Protein 7KQA (pdb70)

Sequence (677 aa):
HHHMSLSDPTSTLMFAEAAEAADVVARQFSRNHATMETLAASLRAAPPPFVVTCARGSSDHAATYGKYLLETQLGLVVASASPSVGSVYAAPLQLRGALFIVISQSGKSPDLLRNAEAAKAAGARVIALVNVEDSPLAQLADTVIPLHAGAEKSVAATKSYLASLAALLQLAAYWKQDSSLRAALDLLPDALREAWQCDWSAVTEGLVEATNLFVLGRGLGLGAAQEAALKFKETCSLHAEAYSSSAEVKHGPMALVDRGFPVLAFAQPDETGAGTRAVVVEEFTTARGAQVWMAGAGGNLPVAAAPHPLCAPLLTVVQSFYRAINALALRRGFNPDLPPHLNKVLSDPTSTLMFAEAAEAADVVARQFSRNHATMETLAASSLRAAPPPFVVTCARGSSDHAATYGKYLLETQLGLVVASASPSVGSVYAAPLQLRGALFIVISQSGKSPDLLRNAEAAKAAGARVIALVNVEDSPLAQLADTVIPLHAGAEKSVAATKSYLASLAALLQLAAYWKQDSSLRAALDLLPDALREAWQCDWSAVTEEGLVEATNLFVLGRGLGLGAAQEAALKFKETCSSLHAEAYSSAEVKHGPMALVDRGFPVLAFAQPDETGAGTRAVVEEFTARGAQVWMMAGAGGNLPVAAAPHPLCAPLLTVQSFYRAINALALRRGFNPDLPPHLNKV

B-factor: mean 18.54, std 8.97, range [6.78, 65.56]

Secondary structure (DSSP, 8-state):
-----TT-GGGSHHHHHHHTHHHHHHHHHHHHHHHHHHHHHHHHHS--S-EEEEE-HHHHHHHHHHHHHHHHHH---EEE--TTTS-SS----S-TT-EEEEEESSS--HHHHHHHHHHHHTT-EEEEEESSTTSHHHHH-SEEEE-------SSS--HHHHHHHHHHHHHHHHHHT-HHHHHHHHHHHHHHHHHHT---HHHHHHTTT--EEEEEE-GGGHHHHHHHHHHHHHHH--EEEEEEGGGTTTTHHHH--TT-EEEEE--TT--SS-HHHHHHHHHHTT-EEEEESTT-SB--PPPSSGGGHHHHHHHHHHHHHHHHHHHTTB-TTS-TTS-B-/---GGGSHHHHHHHTHHHHHHHHHHHHHHHHHHHHHHHHHS--S-EEEE--HHHHHHHHHHHHHHHHHH---EEE--GGG----SS----TT-EEEEEESSS--HHHHHHHHHHHHTT-EEEEEESSTTSHHHHH-SEEEE-------SSS--HHHHHHHHHHHHHHHHHHT-HHHHHHHHHHHHHHHHHHT---HHHHHHTTT-SEEEEEE-GGGHHHHHHHHHHHHHHH--EEEEEEGGGTTTHHHHH-BTTB-EEEE-BTTTBSS--HHHHHHHHHTT--EEEESTT-SB--PPPSSGGGHHHHHHHHHHHHHHHHHHHTTB-TTS-TTS-B-

Nearest PDB structures (foldseek):
  7kqa-assembly1_B  TM=9.707E-01  e=2.617E-58  Stenotrophomonas maltophilia
  8fdb-assembly1_A  TM=9.443E-01  e=7.060E-31  Shewanella denitrificans OS217
  3fj1-assembly2_C  TM=9.383E-01  e=2.226E-30  Ruegeria pomeroyi DSS-3
  3hba-assembly1_A  TM=9.383E-01  e=9.689E-29  Shewanella denitrificans OS217
  8eol-assembly1_B  TM=9.401E-01  e=3.600E-28  Shewanella denitrificans OS217

CATH classification: 3.40.50.10490 (+1 more: 3.40.50.10490)

Solvent-accessible surface area: 23356 Å² total; per-residue (Å²): 132,95,161,40,48,67,106,57,56,76,23,1,31,0,25,49,8,0,42,62,0,4,80,0,0,39,70,0,22,87,140,3,78,71,52,0,57,99,2,0,46,38,2,87,90,64,104,6,55,6,0,2,4,0,0,41,8,16,17,25,26,0,3,28,2,0,28,17,0,0,6,7,16,24,0,7,4,2,4,36,16,0,4,13,51,10,35,39,132,45,61,107,32,101,6,184,38,0,0,3,0,0,0,9,63,32,1,125,30,89,16,4,29,112,26,1,88,22,0,92,92,14,25,7,62,0,0,0,0,0,24,56,107,113,4,56,0,6,137,49,14,73,27,38,0,14,1,34,0,37,69,36,147,8,71,2,23,0,5,7,4,0,0,2,0,0,0,0,0,3,1,0,0,15,13,62,120,21,92,70,0,80,58,5,8,121,105,0,12,85,8,0,101,105,0,19,125,20,98,7,64,60,5,7,96,38,2,29,158,17,95,23,0,0,0,0,0,21,5,26,5,26,0,3,0,52,0,1,4,9,3,4,6,18,3,0,51,0,4,0,17,25,36,21,2,37,35,15,77,65,1,0,14,10,17,1,85,208,44,24,16,0,2,0,8,8,21,75,72,50,99,76,88,8,1,140,55,24,22,116,71,0,69,88,86,32,13,72,28,32,12,0,6,40,74,23,98,3,62,57,10,85,38,39,35,49,7,0,12,5,0,2,9,1,1,0,3,0,72,8,1,0,20,2,0,8,119,51,18,34,13,1,9,82,55,23,67,133,4,163,87,136,117,63,56,71,63,10,73,0,25,51,10,1,45,59,0,3,83,0,0,36,69,0,21,90,141,4,80,68,60,0,46,98,3,0,46,43,1,86,89,63,98,6,54,6,0,4,4,0,8,37,1,23,10,46,34,0,3,28,2,0,24,40,0,1,22,55,37,30,12,7,3,2,3,54,20,17,29,36,14,42,39,109,87,57,21,116,37,90,8,204,31,0,0,2,0,0,0,10,47,52,1,135,40,86,44,11,28,141,30,0,87,60,0,107,92,36,37,4,60,2,0,0,1,0,28,64,89,112,4,64,0,6,139,63,14,64,28,39,0,20,0,22,0,38,81,52,160,8,82,2,23,0,5,2,3,0,0,1,0,0,0,0,0,1,0,0,0,12,12,87,110,29,86,74,2,77,56,4,6,123,101,0,11,90,9,0,93,102,0,28,132,21,96,7,62,56,5,11,100,20,0,25,155,15,94,20,0,0,0,0,0,43,5,12,2,6,0,2,0,45,2,3,3,5,2,4,1,40,4,0,53,1,8,0,8,25,35,12,4,8,13,14,112,37,0,0,34,3,12,0,53,181,54,16,5,1,0,0,6,13,23,110,65,133,19,0,5,17,80,69,66,18,32,114,70,1,82,87,39,19,9,88,27,16,33,2,10,40,86,26,95,3,66,70,13,94,41,46,29,88,12,0,27,5,0,5,18,2,2,2,5,1,86,9,1,1,25,2,0,21,119,38,20,29,41,1,19,80,47,35,84,125,6,136,119

Foldseek 3Di:
DQDADLVDLCRALLNVLLLCQLVLLVVLCVVCVVVLLVVLVVCVVQPAQAEEEEEDDLQVLLVLLLQLLCCVLVVHHYYYCYPVPHDPDQAADQAARYEYEYEEAQQEDVVSLSNLVNNVVNHHQYEYAYQHCPHSRNVSHPYYRHLSSPDRQFPQDRSSSLSSNSSSLSNSCSNSVPVLSVVLSVCLSVQLNVLLPFDPQVVLVLCLPAAEEEEEEARSQQSLSQSLQVLCCFLAVHHYYYDYLVCCVPPVVVPQAAAHYYEYEDFQDDDDCHDVVSVVVSVVRNYRYFYEYNPTPGDWGDRSDSSSRNSSVSSNSSSSSSSSSSSNQFRSRDTGPPTHD/DPDLCPALLNVLLLCQLVLLVVLCVVCVVVLLVVLVVCVVQPAQAEEEEEDDLQVLLVLLLQLLCCVQVVGHYYYDDQPPPDDDPDQDQQARYAYEYEEAQQAPPSSLVVQVSNVVNHYQYEYAYQHCPHPRNVSHPGYRHLSSPDRLFPDDRSSSLSSNSSSLSNSCSNSVPVQSVVLSVVLSVLLNVLLVWDPVVVLVVCLPAAAEEEWFARLQQSLSQNLQVLCCKLPVHNYYYDYLVVCVPPVVVDQAQRYAYEFEAELVGGTNHDPVSVVVSVVRVHDYFYDYNPTPTDWGDRSDSSSRNSSVSSNSSSSSSSSSVSNQFRSRDTPVVTGD

Radius of gyration: 23.84 Å; Cα contacts (8 Å, |Δi|>4): 1556; chains: 2; bounding box: 57×49×63 Å

Structure (mmCIF, N/CA/C/O backbone):
data_7KQA
#
_entry.id   7KQA
#
_cell.length_a   57.920
_cell.length_b   90.440
_cell.length_c   126.720
_cell.angle_alpha   90.000
_cell.angle_beta   90.000
_cell.angle_gamma   90.000
#
_symmetry.space_group_name_H-M   'P 21 21 21'
#
loop_
_entity.id
_entity.type
_entity.pdbx_description
1 polymer 'Iron dicitrate transport regulator FecR'
2 non-polymer 'CITRIC ACID'
3 non-polymer GLYCEROL
4 water water
#
loop_
_atom_site.group_PDB
_atom_site.id
_atom_site.type_symbol
_atom_site.label_atom_id
_atom_site.label_alt_id
_atom_site.label_comp_id
_atom_site.label_asym_id
_atom_site.label_entity_id
_atom_site.label_seq_id
_atom_site.pdbx_PDB_ins_code
_atom_site.Cartn_x
_atom_site.Cartn_y
_atom_site.Cartn_z
_atom_site.occupancy
_atom_site.B_iso_or_equiv
_atom_site.auth_seq_id
_atom_site.auth_comp_id
_atom_site.auth_asym_id
_atom_site.auth_atom_id
_atom_site.pdbx_PDB_model_num
ATOM 1 N N . HIS A 1 6 ? -15.13397 100.65644 -5.01015 1.000 32.72025 6 HIS A N 1
ATOM 2 C CA . HIS A 1 6 ? -14.72923 99.74616 -3.94655 1.000 31.41929 6 HIS A CA 1
ATOM 3 C C . HIS A 1 6 ? -14.55709 98.31441 -4.44742 1.000 21.21842 6 HIS A C 1
ATOM 4 O O . HIS A 1 6 ? -15.29837 97.83658 -5.31300 1.000 23.88505 6 HIS A O 1
ATOM 6 N N . HIS A 1 7 ? -13.56484 97.64090 -3.88313 1.000 19.94672 7 HIS A N 1
ATOM 7 C CA . HIS A 1 7 ? -13.33514 96.23887 -4.18992 1.000 18.36055 7 HIS A CA 1
ATOM 8 C C . HIS A 1 7 ? -14.58071 95.42238 -3.86062 1.000 20.57955 7 HIS A C 1
ATOM 9 O O . HIS A 1 7 ? -15.26716 95.68295 -2.86711 1.000 21.14100 7 HIS A O 1
ATOM 16 N N . HIS A 1 8 ? -14.89902 94.45318 -4.71697 1.000 17.14476 8 HIS A N 1
ATOM 17 C CA . HIS A 1 8 ? -16.00577 93.53905 -4.47096 1.000 17.74417 8 HIS A CA 1
ATOM 18 C C . HIS A 1 8 ? -15.45966 92.12721 -4.30046 1.000 20.58780 8 HIS A C 1
ATOM 19 O O . HIS A 1 8 ? -14.65232 91.66286 -5.11406 1.000 18.23868 8 HIS A O 1
ATOM 26 N N . MET A 1 9 ? -15.88767 91.45374 -3.23804 1.000 19.15589 9 MET A N 1
ATOM 27 C CA . MET A 1 9 ? -15.45226 90.09549 -2.94830 1.000 16.14599 9 MET A CA 1
ATOM 28 C C . MET A 1 9 ? -16.66036 89.16357 -2.90317 1.000 17.55400 9 MET A C 1
ATOM 29 O O . MET A 1 9 ? -17.80242 89.56916 -3.12884 1.000 18.78157 9 MET A O 1
ATOM 34 N N . SER A 1 10 ? -16.38461 87.89063 -2.63801 1.000 17.21856 10 SER A N 1
ATOM 35 C CA . SER A 1 10 ? -17.40847 86.86540 -2.51691 1.000 19.80161 10 SER A CA 1
ATOM 36 C C . SER A 1 10 ? -17.07256 86.00070 -1.31339 1.000 16.77170 10 SER A C 1
ATOM 37 O O . SER A 1 10 ? -15.93131 85.55099 -1.17944 1.000 18.77871 10 SER A O 1
ATOM 40 N N . LEU A 1 11 ? -18.06072 85.77851 -0.43730 1.000 15.57389 11 LEU A N 1
ATOM 41 C CA . LEU A 1 11 ? -17.84859 84.90406 0.71451 1.000 15.76372 11 LEU A CA 1
ATOM 42 C C . LEU A 1 11 ? -17.44060 83.49436 0.29964 1.000 18.48750 11 LEU A C 1
ATOM 43 O O . LEU A 1 11 ? -16.74752 82.80793 1.05448 1.000 19.51151 11 LEU A O 1
ATOM 48 N N . SER A 1 12 ? -17.85478 83.04111 -0.88139 1.000 17.18625 12 SER A N 1
ATOM 49 C CA . SER A 1 12 ? -17.58202 81.67413 -1.30932 1.000 17.83171 12 SER A CA 1
ATOM 50 C C . SER A 1 12 ? -16.23506 81.51675 -2.00403 1.000 22.81141 12 SER A C 1
ATOM 51 O O . SER A 1 12 ? -15.86444 80.39108 -2.34918 1.000 23.82935 12 SER A O 1
ATOM 54 N N . ASP A 1 13 ? -15.49218 82.60212 -2.20434 1.000 15.87890 13 ASP A N 1
ATOM 55 C CA . ASP A 1 13 ? -14.21801 82.56917 -2.92308 1.000 14.89501 13 ASP A CA 1
ATOM 56 C C . ASP A 1 13 ? -13.13099 83.20559 -2.06219 1.000 13.53957 13 ASP A C 1
ATOM 57 O O . ASP A 1 13 ? -12.97860 84.43946 -2.06235 1.000 14.12500 13 ASP A O 1
ATOM 62 N N . PRO A 1 14 ? -12.33819 82.40359 -1.34723 1.000 12.27412 14 PRO A N 1
ATOM 63 C CA . PRO A 1 14 ? -11.27054 82.98113 -0.50810 1.000 13.60495 14 PRO A CA 1
ATOM 64 C C . PRO A 1 14 ? -10.27053 83.81423 -1.28298 1.000 14.15711 14 PRO A C 1
ATOM 65 O O . PRO A 1 14 ? -9.66069 84.73140 -0.71380 1.000 13.31174 14 PRO A O 1
ATOM 69 N N . THR A 1 15 ? -10.07770 83.52570 -2.56843 1.000 14.26723 15 THR A N 1
ATOM 70 C CA . THR A 1 15 ? -9.11103 84.28484 -3.34817 1.000 13.35701 15 THR A CA 1
ATOM 71 C C . THR A 1 15 ? -9.62064 85.66603 -3.74016 1.000 14.04528 15 THR A C 1
ATOM 72 O O . THR A 1 15 ? -8.88288 86.41112 -4.39153 1.000 15.87908 15 THR A O 1
ATOM 76 N N . SER A 1 16 ? -10.84233 86.03390 -3.35422 1.000 13.35085 16 SER A N 1
ATOM 77 C CA . SER A 1 16 ? -11.47704 87.25048 -3.84999 1.000 13.34861 16 SER A CA 1
ATOM 78 C C . SER A 1 16 ? -11.25270 88.47848 -2.96885 1.000 14.30177 16 SER A C 1
ATOM 79 O O . SER A 1 16 ? -11.69582 89.57061 -3.34089 1.000 13.88316 16 SER A O 1
ATOM 82 N N . THR A 1 17 ? -10.57645 88.34741 -1.83114 1.000 12.46984 17 THR A N 1
ATOM 83 C CA . THR A 1 17 ? -10.41674 89.47499 -0.92503 1.000 12.53332 17 THR A CA 1
ATOM 84 C C . THR A 1 17 ? -9.12128 90.23007 -1.19113 1.000 11.61766 17 THR A C 1
ATOM 85 O O . THR A 1 17 ? -8.17127 89.70690 -1.77987 1.000 13.49475 17 THR A O 1
ATOM 89 N N . LEU A 1 18 ? -9.09055 91.48246 -0.72726 1.000 11.69456 18 LEU A N 1
ATOM 90 C CA . LEU A 1 18 ? -7.83795 92.22609 -0.72906 1.000 13.06057 18 LEU A CA 1
ATOM 91 C C . LEU A 1 18 ? -6.83322 91.58713 0.21649 1.000 11.89181 18 LEU A C 1
ATOM 92 O O . LEU A 1 18 ? -5.63084 91.55975 -0.06985 1.000 12.82478 18 LEU A O 1
ATOM 97 N N . MET A 1 19 ? -7.30280 91.08166 1.36108 1.000 10.38171 19 MET A N 1
ATOM 98 C CA . MET A 1 19 ? -6.38290 90.41925 2.27929 1.000 10.08022 19 MET A CA 1
ATOM 99 C C . MET A 1 19 ? -5.65195 89.26798 1.59450 1.000 10.85927 19 MET A C 1
ATOM 100 O O . MET A 1 19 ? -4.43821 89.10488 1.76454 1.000 11.93142 19 MET A O 1
ATOM 105 N N . PHE A 1 20 ? -6.37109 88.46190 0.80994 1.000 11.74281 20 PHE A N 1
ATOM 106 C CA . PHE A 1 20 ? -5.72934 87.36067 0.10144 1.000 10.95503 20 PHE A CA 1
ATOM 107 C C . PHE A 1 20 ? -4.70759 87.88894 -0.89832 1.000 11.31924 20 PHE A C 1
ATOM 108 O O . PHE A 1 20 ? -3.55419 87.44197 -0.92212 1.000 13.38859 20 PHE A O 1
ATOM 116 N N . ALA A 1 21 ? -5.12043 88.84556 -1.73500 1.000 11.24316 21 ALA A N 1
ATOM 117 C CA . ALA A 1 21 ? -4.22860 89.35675 -2.77479 1.000 11.23867 21 ALA A CA 1
ATOM 118 C C . ALA A 1 21 ? -2.98168 89.98353 -2.17320 1.000 12.52435 21 ALA A C 1
ATOM 119 O O . ALA A 1 21 ? -1.87198 89.80145 -2.69217 1.000 13.60641 21 ALA A O 1
ATOM 121 N N . GLU A 1 22 ? -3.14010 90.71258 -1.06857 1.000 10.55988 22 GLU A N 1
ATOM 122 C CA . GLU A 1 22 ? -2.01368 91.44061 -0.49884 1.000 12.30886 22 GLU A CA 1
ATOM 123 C C . GLU A 1 22 ? -1.08351 90.50618 0.26700 1.000 12.01833 22 GLU A C 1
ATOM 124 O O . GLU A 1 22 ? 0.14178 90.65753 0.20097 1.000 11.52626 22 GLU A O 1
ATOM 130 N N . ALA A 1 23 ? -1.63426 89.52269 0.98452 1.000 11.39018 23 ALA A N 1
ATOM 131 C CA . ALA A 1 23 ? -0.77067 88.51511 1.59659 1.000 11.31366 23 ALA A CA 1
ATOM 132 C C . ALA A 1 23 ? -0.03114 87.71866 0.53098 1.000 13.24707 23 ALA A C 1
ATOM 133 O O . ALA A 1 23 ? 1.13411 87.35530 0.71373 1.000 13.44834 23 ALA A O 1
ATOM 135 N N . ALA A 1 24 ? -0.68767 87.45593 -0.60415 1.000 12.29806 24 ALA A N 1
ATOM 136 C CA . ALA A 1 24 ? -0.03429 86.70642 -1.67502 1.000 12.35536 24 ALA A CA 1
ATOM 137 C C . ALA A 1 24 ? 1.17110 87.45241 -2.23076 1.000 13.08700 24 ALA A C 1
ATOM 138 O O . ALA A 1 24 ? 2.10013 86.82232 -2.74508 1.000 15.87936 24 ALA A O 1
ATOM 140 N N . GLU A 1 25 ? 1.17192 88.78464 -2.12982 1.000 12.31202 25 GLU A N 1
ATOM 141 C CA . GLU A 1 25 ? 2.26944 89.62723 -2.59835 1.000 14.15291 25 GLU A CA 1
ATOM 142 C C . GLU A 1 25 ? 3.50484 89.56786 -1.71655 1.000 11.85186 25 GLU A C 1
ATOM 143 O O . GLU A 1 25 ? 4.53666 90.11459 -2.11252 1.000 12.08463 25 GLU A O 1
ATOM 149 N N . ALA A 1 26 ? 3.41269 88.99560 -0.51367 1.000 11.01617 26 ALA A N 1
ATOM 150 C CA . ALA A 1 26 ? 4.46954 89.21007 0.47447 1.000 12.96770 26 ALA A CA 1
ATOM 151 C C . ALA A 1 26 ? 5.82824 88.76212 -0.03912 1.000 12.31236 26 ALA A C 1
ATOM 152 O O . ALA A 1 26 ? 6.83036 89.45474 0.16761 1.000 10.99418 26 ALA A O 1
ATOM 154 N N . ALA A 1 27 ? 5.88400 87.62608 -0.73483 1.000 10.96669 27 ALA A N 1
ATOM 155 C CA . ALA A 1 27 ? 7.17235 87.14631 -1.22432 1.000 11.40636 27 ALA A CA 1
ATOM 156 C C . ALA A 1 27 ? 7.78886 88.13025 -2.21537 1.000 11.56554 27 ALA A C 1
ATOM 157 O O . ALA A 1 27 ? 8.99154 88.42394 -2.14956 1.000 11.63609 27 ALA A O 1
ATOM 159 N N . ASP A 1 28 ? 6.98253 88.62481 -3.16440 1.000 10.15758 28 ASP A N 1
ATOM 160 C CA . ASP A 1 28 ? 7.47033 89.62410 -4.11465 1.000 11.61933 28 ASP A CA 1
ATOM 161 C C . ASP A 1 28 ? 7.94002 90.88087 -3.39093 1.000 12.71956 28 ASP A C 1
ATOM 162 O O . ASP A 1 28 ? 8.92533 91.51163 -3.79450 1.000 13.76780 28 ASP A O 1
ATOM 167 N N . VAL A 1 29 ? 7.22357 91.26219 -2.32906 1.000 12.55290 29 VAL A N 1
ATOM 168 C CA . VAL A 1 29 ? 7.57707 92.44281 -1.54486 1.000 12.27436 29 VAL A CA 1
ATOM 169 C C . VAL A 1 29 ? 8.94336 92.26330 -0.90518 1.000 10.15161 29 VAL A C 1
ATOM 170 O O . VAL A 1 29 ? 9.79530 93.16286 -0.94896 1.000 13.41674 29 VAL A O 1
ATOM 174 N N . VAL A 1 30 ? 9.16524 91.10198 -0.28563 1.000 10.40347 30 VAL A N 1
ATOM 175 C CA . VAL A 1 30 ? 10.42545 90.86403 0.40884 1.000 11.68634 30 VAL A CA 1
ATOM 176 C C . VAL A 1 30 ? 11.58145 90.84468 -0.58282 1.000 12.50115 30 VAL A C 1
ATOM 177 O O . VAL A 1 30 ? 12.63778 91.43639 -0.33356 1.000 12.17484 30 VAL A O 1
ATOM 181 N N . ALA A 1 31 ? 11.39485 90.18257 -1.73272 1.000 11.52485 31 ALA A N 1
ATOM 182 C CA . ALA A 1 31 ? 12.45134 90.13580 -2.74375 1.000 14.64921 31 ALA A CA 1
ATOM 183 C C . ALA A 1 31 ? 12.85358 91.53523 -3.19726 1.000 15.23227 31 ALA A C 1
ATOM 184 O O . ALA A 1 31 ? 14.04734 91.85776 -3.28416 1.000 16.82427 31 ALA A O 1
ATOM 186 N N . ARG A 1 32 ? 11.87122 92.38241 -3.50913 1.000 13.67622 32 ARG A N 1
ATOM 187 C CA . ARG A 1 32 ? 12.21760 93.70434 -4.01165 1.000 16.29927 32 ARG A CA 1
ATOM 188 C C . ARG A 1 32 ? 12.70762 94.61969 -2.90096 1.000 14.05076 32 ARG A C 1
ATOM 189 O O . ARG A 1 32 ? 13.58231 95.45537 -3.14770 1.000 15.08449 32 ARG A O 1
ATOM 197 N N . GLN A 1 33 ? 12.20560 94.43662 -1.67680 1.000 14.10526 33 GLN A N 1
ATOM 198 C CA . GLN A 1 33 ? 12.70813 95.21912 -0.55626 1.000 12.37188 33 GLN A CA 1
ATOM 199 C C . GLN A 1 33 ? 14.18959 94.95044 -0.33458 1.000 14.51109 33 GLN A C 1
ATOM 200 O O . GLN A 1 33 ? 14.98279 95.88476 -0.18124 1.000 14.06851 33 GLN A O 1
ATOM 206 N N . PHE A 1 34 ? 14.57747 93.67139 -0.31629 1.000 14.39413 34 PHE A N 1
ATOM 207 C CA . PHE A 1 34 ? 15.97489 93.31424 -0.09227 1.000 13.66280 34 PHE A CA 1
ATOM 208 C C . PHE A 1 34 ? 16.87424 93.87640 -1.18991 1.000 15.73085 34 PHE A C 1
ATOM 209 O O . PHE A 1 34 ? 17.98592 94.34323 -0.91340 1.000 17.81618 34 PHE A O 1
ATOM 217 N N . SER A 1 35 ? 16.41020 93.84176 -2.44247 1.000 15.03473 35 SER A N 1
ATOM 218 C CA . SER A 1 35 ? 17.20644 94.37983 -3.54326 1.000 18.73029 35 SER A CA 1
ATOM 219 C C . SER A 1 35 ? 17.33752 95.89664 -3.43798 1.000 18.68812 35 SER A C 1
ATOM 220 O O . SER A 1 35 ? 18.43948 96.45173 -3.56482 1.000 20.64141 35 SER A O 1
ATOM 223 N N . ARG A 1 36 ? 16.21991 96.58468 -3.20664 1.000 16.16152 36 ARG A N 1
ATOM 224 C CA . ARG A 1 36 ? 16.24222 98.04202 -3.17402 1.000 16.92937 36 ARG A CA 1
ATOM 225 C C . ARG A 1 36 ? 16.97407 98.58092 -1.95541 1.000 17.39421 36 ARG A C 1
ATOM 226 O O . ARG A 1 36 ? 17.53508 99.67836 -2.01390 1.000 18.19395 36 ARG A O 1
ATOM 234 N N . ASN A 1 37 ? 16.97891 97.84297 -0.84885 1.000 16.70917 37 ASN A N 1
ATOM 235 C CA . ASN A 1 37 ? 17.53584 98.35394 0.39763 1.000 17.05649 37 ASN A CA 1
ATOM 236 C C . ASN A 1 37 ? 18.96309 97.90045 0.65517 1.000 18.46262 37 ASN A C 1
ATOM 237 O O . ASN A 1 37 ? 19.54182 98.28913 1.67569 1.000 18.12223 37 ASN A O 1
ATOM 242 N N . HIS A 1 38 ? 19.55596 97.12569 -0.25592 1.000 17.99495 38 HIS A N 1
ATOM 243 C CA . HIS A 1 38 ? 20.86883 96.54097 0.00452 1.000 21.70373 38 HIS A CA 1
ATOM 244 C C . HIS A 1 38 ? 21.89957 97.60574 0.36935 1.000 20.52006 38 HIS A C 1
ATOM 245 O O . HIS A 1 38 ? 22.60404 97.48394 1.37818 1.000 18.74887 38 HIS A O 1
ATOM 252 N N . ALA A 1 39 ? 22.00632 98.66079 -0.44268 1.000 17.26946 39 ALA A N 1
ATOM 253 C CA . ALA A 1 39 ? 23.04697 99.65853 -0.20276 1.000 18.23525 39 ALA A CA 1
ATOM 254 C C . ALA A 1 39 ? 22.79055 100.43283 1.08195 1.000 20.98493 39 ALA A C 1
ATOM 255 O O . ALA A 1 39 ? 23.71800 100.67710 1.86221 1.000 20.51401 39 ALA A O 1
ATOM 257 N N . THR A 1 40 ? 21.53669 100.82035 1.31818 1.000 19.16598 40 THR A N 1
ATOM 258 C CA . THR A 1 40 ? 21.18964 101.52010 2.54890 1.000 20.18330 40 THR A CA 1
ATOM 259 C C . THR A 1 40 ? 21.52005 100.67635 3.77323 1.000 20.22396 40 THR A C 1
ATOM 260 O O . THR A 1 40 ? 22.05425 101.18586 4.76715 1.000 19.90618 40 THR A O 1
ATOM 264 N N . MET A 1 41 ? 21.23079 99.37475 3.70836 1.000 19.65847 41 MET A N 1
ATOM 265 C CA . MET A 1 41 ? 21.46563 98.50661 4.85725 1.000 18.83695 41 MET A CA 1
ATOM 266 C C . MET A 1 41 ? 22.94858 98.30588 5.11382 1.000 18.82130 41 MET A C 1
ATOM 267 O O . MET A 1 41 ? 23.37634 98.26032 6.27068 1.000 20.01237 41 MET A O 1
ATOM 272 N N . GLU A 1 42 ? 23.74737 98.15638 4.05231 1.000 18.05667 42 GLU A N 1
ATOM 273 C CA . GLU A 1 42 ? 25.18710 98.04373 4.25363 1.000 19.65912 42 GLU A CA 1
ATOM 274 C C . GLU A 1 42 ? 25.74416 99.30069 4.90823 1.000 21.31526 42 GLU A C 1
ATOM 275 O O . GLU A 1 42 ? 26.60207 99.21743 5.79526 1.000 22.40769 42 GLU A O 1
ATOM 281 N N . THR A 1 43 ? 25.26157 100.47468 4.48909 1.000 19.76845 43 THR A N 1
ATOM 282 C CA . THR A 1 43 ? 25.74494 101.72468 5.07459 1.000 16.95240 43 THR A CA 1
ATOM 283 C C . THR A 1 43 ? 25.33925 101.84000 6.53685 1.000 20.22594 43 THR A C 1
ATOM 284 O O . THR A 1 43 ? 26.15641 102.21961 7.38522 1.000 23.12015 43 THR A O 1
ATOM 288 N N . LEU A 1 44 ? 24.08056 101.52036 6.84494 1.000 19.83231 44 LEU A N 1
ATOM 289 C CA . LEU A 1 44 ? 23.61392 101.57872 8.22556 1.000 19.23002 44 LEU A CA 1
ATOM 290 C C . LEU A 1 44 ? 24.36814 100.58289 9.09657 1.000 19.64069 44 LEU A C 1
ATOM 291 O O . LEU A 1 44 ? 24.82274 100.92057 10.19710 1.000 18.86708 44 LEU A O 1
ATOM 296 N N . ALA A 1 45 ? 24.52542 99.34795 8.60712 1.000 18.42713 45 ALA A N 1
ATOM 297 C CA . ALA A 1 45 ? 25.16887 98.30738 9.40250 1.000 17.35960 45 ALA A CA 1
ATOM 298 C C . ALA A 1 45 ? 26.62314 98.64904 9.69101 1.000 20.72682 45 ALA A C 1
ATOM 299 O O . ALA A 1 45 ? 27.11476 98.41853 10.80209 1.000 21.44712 45 ALA A O 1
ATOM 301 N N . ALA A 1 46 ? 27.33726 99.18407 8.69882 1.000 21.25847 46 ALA A N 1
ATOM 302 C CA . ALA A 1 46 ? 28.71960 99.57868 8.93664 1.000 20.76612 46 ALA A CA 1
ATOM 303 C C . ALA A 1 46 ? 28.79454 100.69422 9.97096 1.000 21.68872 46 ALA A C 1
ATOM 304 O O . ALA A 1 46 ? 29.68937 100.70410 10.82280 1.000 20.55952 46 ALA A O 1
ATOM 306 N N . SER A 1 47 ? 27.84289 101.62718 9.93023 1.000 23.20569 47 SER A N 1
ATOM 307 C CA . SER A 1 47 ? 27.84272 102.72095 10.89498 1.000 20.03677 47 SER A CA 1
ATOM 308 C C . SER A 1 47 ? 27.56998 102.21773 12.31024 1.000 21.91993 47 SER A C 1
ATOM 309 O O . SER A 1 47 ? 28.17261 102.70554 13.27492 1.000 21.80366 47 SER A O 1
ATOM 312 N N . LEU A 1 48 ? 26.66298 101.24558 12.45581 1.000 20.28356 48 LEU A N 1
ATOM 313 C CA . LEU A 1 48 ? 26.40105 100.67366 13.77343 1.000 17.92059 48 LEU A CA 1
ATOM 314 C C . LEU A 1 48 ? 27.59884 99.88907 14.29269 1.000 20.90436 48 LEU A C 1
ATOM 315 O O . LEU A 1 48 ? 27.85415 99.88005 15.50215 1.000 21.54062 48 LEU A O 1
ATOM 320 N N . ARG A 1 49 ? 28.34417 99.22545 13.40551 1.000 20.63054 49 ARG A N 1
ATOM 321 C CA . ARG A 1 49 ? 29.55521 98.54879 13.85161 1.000 19.67545 49 ARG A CA 1
ATOM 322 C C . ARG A 1 49 ? 30.61716 99.54909 14.27889 1.000 22.48122 49 ARG A C 1
ATOM 323 O O . ARG A 1 49 ? 31.35710 99.29776 15.23694 1.000 23.43305 49 ARG A O 1
ATOM 331 N N . ALA A 1 50 ? 30.68191 100.69645 13.60476 1.000 20.61949 50 ALA A N 1
ATOM 332 C CA . ALA A 1 50 ? 31.68657 101.69684 13.93725 1.000 23.99978 50 ALA A CA 1
ATOM 333 C C . ALA A 1 50 ? 31.34670 102.43674 15.22568 1.000 25.94885 50 ALA A C 1
ATOM 334 O O . ALA A 1 50 ? 32.25153 102.93970 15.89869 1.000 26.50289 50 ALA A O 1
ATOM 336 N N . ALA A 1 51 ? 30.06541 102.50627 15.59037 1.000 25.44152 51 ALA A N 1
ATOM 337 C CA . ALA A 1 51 ? 29.62312 103.17565 16.81698 1.000 27.36309 51 ALA A CA 1
ATOM 338 C C . ALA A 1 51 ? 28.55992 102.31506 17.47991 1.000 23.52427 51 ALA A C 1
ATOM 339 O O . ALA A 1 51 ? 27.35687 102.57205 17.34966 1.000 25.17863 51 ALA A O 1
ATOM 341 N N . PRO A 1 52 ? 28.97004 101.26842 18.19153 1.000 24.17032 52 PRO A N 1
ATOM 342 C CA . PRO A 1 52 ? 28.00143 100.31299 18.75255 1.000 20.47496 52 PRO A CA 1
ATOM 343 C C . PRO A 1 52 ? 27.06173 100.99461 19.73131 1.000 20.06822 52 PRO A C 1
ATOM 344 O O . PRO A 1 52 ? 27.51058 101.71642 20.63327 1.000 19.85153 52 PRO A O 1
ATOM 348 N N . PRO A 1 53 ? 25.74771 100.80690 19.57887 1.000 16.72173 53 PRO A N 1
ATOM 349 C CA . PRO A 1 53 ? 24.80839 101.39647 20.53239 1.000 16.37761 53 PRO A CA 1
ATOM 350 C C . PRO A 1 53 ? 24.80856 100.63007 21.84367 1.000 16.37426 53 PRO A C 1
ATOM 351 O O . PRO A 1 53 ? 25.10510 99.42404 21.87102 1.000 19.18508 53 PRO A O 1
ATOM 355 N N . PRO A 1 54 ? 24.48341 101.29078 22.95949 1.000 15.58120 54 PRO A N 1
ATOM 356 C CA . PRO A 1 54 ? 24.46159 100.57418 24.24589 1.000 15.83600 54 PRO A CA 1
ATOM 357 C C . PRO A 1 54 ? 23.30767 99.59574 24.37518 1.000 15.93156 54 PRO A C 1
ATOM 358 O O . PRO A 1 54 ? 23.42699 98.61019 25.11210 1.000 15.02193 54 PRO A O 1
ATOM 362 N N . PHE A 1 55 ? 22.19482 99.85324 23.69571 1.000 11.90419 55 PHE A N 1
ATOM 363 C CA . PHE A 1 55 ? 20.99212 99.02685 23.71942 1.000 11.15134 55 PHE A CA 1
ATOM 364 C C . PHE A 1 55 ? 20.07882 99.56102 22.61930 1.000 12.93921 55 PHE A C 1
ATOM 365 O O . PHE A 1 55 ? 20.41255 100.53476 21.93365 1.000 12.11438 55 PHE A O 1
ATOM 373 N N . VAL A 1 56 ? 18.91785 98.92146 22.46640 1.000 10.09873 56 VAL A N 1
ATOM 374 C CA . VAL A 1 56 ? 17.95941 99.22604 21.41000 1.000 10.98645 56 VAL A CA 1
ATOM 375 C C . VAL A 1 56 ? 16.60520 99.47474 22.05187 1.000 10.41448 56 VAL A C 1
ATOM 376 O O . VAL A 1 56 ? 16.26101 98.85486 23.06053 1.000 11.97504 56 VAL A O 1
ATOM 380 N N . VAL A 1 57 ? 15.83234 100.38244 21.46109 1.000 10.43884 57 VAL A N 1
ATOM 381 C CA . VAL A 1 57 ? 14.46083 100.63424 21.88421 1.000 9.80103 57 VAL A CA 1
ATOM 382 C C . VAL A 1 57 ? 13.59308 100.61325 20.63854 1.000 12.39697 57 VAL A C 1
ATOM 383 O O . VAL A 1 57 ? 13.94129 101.25029 19.63956 1.000 12.40510 57 VAL A O 1
ATOM 387 N N . THR A 1 58 ? 12.48033 99.87838 20.68566 1.000 10.63676 58 THR A N 1
ATOM 388 C CA . THR A 1 58 ? 11.53980 99.84606 19.57207 1.000 10.22309 58 THR A CA 1
ATOM 389 C C . THR A 1 58 ? 10.28909 100.64253 19.92616 1.000 11.47743 58 THR A C 1
ATOM 390 O O . THR A 1 58 ? 9.94491 100.81304 21.09844 1.000 11.16685 58 THR A O 1
ATOM 394 N N . CYS A 1 59 ? 9.57771 101.09103 18.89608 1.000 9.46305 59 CYS A N 1
ATOM 395 C CA . CYS A 1 59 ? 8.38997 101.91652 19.12306 1.000 11.34157 59 CYS A CA 1
ATOM 396 C C . CYS A 1 59 ? 7.42498 101.70598 17.96933 1.000 12.40829 59 CYS A C 1
ATOM 397 O O . CYS A 1 59 ? 7.77305 102.00460 16.82628 1.000 10.37688 59 CYS A O 1
ATOM 400 N N . ALA A 1 60 ? 6.22313 101.20366 18.25744 1.000 11.01952 60 ALA A N 1
ATOM 401 C CA . ALA A 1 60 ? 5.32147 100.82359 17.17153 1.000 9.53376 60 ALA A CA 1
ATOM 402 C C . ALA A 1 60 ? 3.91338 100.62456 17.71395 1.000 11.83887 60 ALA A C 1
ATOM 403 O O . ALA A 1 60 ? 3.70099 100.52615 18.92265 1.000 12.37878 60 ALA A O 1
ATOM 405 N N . ARG A 1 61 ? 2.95502 100.54196 16.78926 1.000 12.30708 61 ARG A N 1
ATOM 406 C CA . ARG A 1 61 ? 1.54273 100.34884 17.10172 1.000 13.58665 61 ARG A CA 1
ATOM 407 C C . ARG A 1 61 ? 0.98590 99.19796 16.27978 1.000 13.45097 61 ARG A C 1
ATOM 408 O O . ARG A 1 61 ? 1.47559 98.90372 15.18514 1.000 11.24507 61 ARG A O 1
ATOM 416 N N . GLY A 1 62 ? -0.05708 98.56375 16.80969 1.000 13.89285 62 GLY A N 1
ATOM 417 C CA . GLY A 1 62 ? -0.78325 97.56198 16.03115 1.000 11.85621 62 GLY A CA 1
ATOM 418 C C . GLY A 1 62 ? 0.10709 96.41782 15.58495 1.000 13.36405 62 GLY A C 1
ATOM 419 O O . GLY A 1 62 ? 0.95319 95.92238 16.34054 1.000 13.04724 62 GLY A O 1
ATOM 420 N N . SER A 1 63 ? -0.08126 95.98792 14.32981 1.000 11.57565 63 SER A N 1
ATOM 421 C CA . SER A 1 63 ? 0.74025 94.90836 13.79144 1.000 9.81753 63 SER A CA 1
ATOM 422 C C . SER A 1 63 ? 2.21731 95.27589 13.77436 1.000 11.37351 63 SER A C 1
ATOM 423 O O . SER A 1 63 ? 3.07183 94.38689 13.88522 1.000 11.66640 63 SER A O 1
ATOM 426 N N . SER A 1 64 ? 2.54380 96.56983 13.65426 1.000 9.38552 64 SER A N 1
ATOM 427 C CA . SER A 1 64 ? 3.95066 96.96167 13.71688 1.000 9.60867 64 SER A CA 1
ATOM 428 C C . SER A 1 64 ? 4.55436 96.67020 15.08472 1.000 10.35912 64 SER A C 1
ATOM 429 O O . SER A 1 64 ? 5.74793 96.36994 15.17529 1.000 10.71203 64 SER A O 1
ATOM 432 N N . ASP A 1 65 ? 3.75693 96.76940 16.15304 1.000 10.49392 65 ASP A N 1
ATOM 433 C CA . ASP A 1 65 ? 4.25139 96.41536 17.47945 1.000 11.06613 65 ASP A CA 1
ATOM 434 C C . ASP A 1 65 ? 4.54373 94.92224 17.56303 1.000 11.44274 65 ASP A C 1
ATOM 435 O O . ASP A 1 65 ? 5.50116 94.49927 18.22062 1.000 11.44396 65 ASP A O 1
ATOM 440 N N . HIS A 1 66 ? 3.72283 94.10505 16.90773 1.000 9.18659 66 HIS A N 1
ATOM 441 C CA . HIS A 1 66 ? 4.02766 92.68427 16.84700 1.000 10.48683 66 HIS A CA 1
ATOM 442 C C . HIS A 1 66 ? 5.33773 92.44787 16.12203 1.000 9.99174 66 HIS A C 1
ATOM 443 O O . HIS A 1 66 ? 6.12017 91.57970 16.51881 1.000 10.47869 66 HIS A O 1
ATOM 450 N N . ALA A 1 67 ? 5.60429 93.22451 15.06848 1.000 10.39956 67 ALA A N 1
ATOM 451 C CA . ALA A 1 67 ? 6.89015 93.12168 14.39463 1.000 8.55719 67 ALA A CA 1
ATOM 452 C C . ALA A 1 67 ? 8.02300 93.56243 15.31162 1.000 11.16787 67 ALA A C 1
ATOM 453 O O . ALA A 1 67 ? 9.08781 92.93178 15.33561 1.000 10.94284 67 ALA A O 1
ATOM 455 N N . ALA A 1 68 ? 7.79826 94.62075 16.09959 1.000 10.11176 68 ALA A N 1
ATOM 456 C CA . ALA A 1 68 ? 8.81625 95.06105 17.05041 1.000 10.27383 68 ALA A CA 1
ATOM 457 C C . ALA A 1 68 ? 9.14797 93.96858 18.06177 1.000 11.53252 68 ALA A C 1
ATOM 458 O O . ALA A 1 68 ? 10.30306 93.84457 18.47934 1.000 11.43566 68 ALA A O 1
ATOM 460 N N . THR A 1 69 ? 8.15807 93.15131 18.44848 1.000 9.67233 69 THR A N 1
ATOM 461 C CA . THR A 1 69 ? 8.40513 92.06492 19.39209 1.000 8.40291 69 THR A CA 1
ATOM 462 C C . THR A 1 69 ? 9.30450 90.98971 18.78351 1.000 9.89853 69 THR A C 1
ATOM 463 O O . THR A 1 69 ? 10.14287 90.40983 19.48109 1.000 10.99440 69 THR A O 1
ATOM 467 N N . TYR A 1 70 ? 9.14297 90.70715 17.48853 1.000 10.40482 70 TYR A N 1
ATOM 468 C CA . TYR A 1 70 ? 10.11295 89.86472 16.78846 1.000 8.26372 70 TYR A CA 1
ATOM 469 C C . TYR A 1 70 ? 11.49786 90.49528 16.83276 1.000 10.57780 70 TYR A C 1
ATOM 470 O O . TYR A 1 70 ? 12.49598 89.81438 17.10630 1.000 11.05293 70 TYR A O 1
ATOM 479 N N . GLY A 1 71 ? 11.56545 91.80629 16.56317 1.000 9.89281 71 GLY A N 1
ATOM 480 C CA . GLY A 1 71 ? 12.83630 92.51225 16.59370 1.000 10.27543 71 GLY A CA 1
ATOM 481 C C . GLY A 1 71 ? 13.54709 92.38799 17.92481 1.000 9.19478 71 GLY A C 1
ATOM 482 O O . GLY A 1 71 ? 14.77395 92.28940 17.97047 1.000 10.84650 71 GLY A O 1
ATOM 483 N N . LYS A 1 72 ? 12.79036 92.39643 19.02649 1.000 9.79805 72 LYS A N 1
ATOM 484 C CA . LYS A 1 72 ? 13.40025 92.21113 20.34185 1.000 9.88627 72 LYS A CA 1
ATOM 485 C C . LYS A 1 72 ? 14.19730 90.91375 20.39988 1.000 9.33037 72 LYS A C 1
ATOM 486 O O . LYS A 1 72 ? 15.39038 90.91694 20.71249 1.000 11.00904 72 LYS A O 1
ATOM 492 N N . TYR A 1 73 ? 13.55475 89.78873 20.08192 1.000 9.68377 73 TYR A N 1
ATOM 493 C CA . TYR A 1 73 ? 14.23512 88.50963 20.21301 1.000 10.70312 73 TYR A CA 1
ATOM 494 C C . TYR A 1 73 ? 15.28854 88.32723 19.13267 1.000 10.26088 73 TYR A C 1
ATOM 495 O O . TYR A 1 73 ? 16.33195 87.71840 19.38986 1.000 12.69664 73 TYR A O 1
ATOM 504 N N . LEU A 1 74 ? 15.06278 88.90555 17.95049 1.000 11.46643 74 LEU A N 1
ATOM 505 C CA . LEU A 1 74 ? 16.07040 88.85693 16.89463 1.000 10.24646 74 LEU A CA 1
ATOM 506 C C . LEU A 1 74 ? 17.35238 89.56415 17.31666 1.000 12.00929 74 LEU A C 1
ATOM 507 O O . LEU A 1 74 ? 18.44356 88.98532 17.25744 1.000 11.71982 74 LEU A O 1
ATOM 512 N N . LEU A 1 75 ? 17.24413 90.82531 17.74469 1.000 10.25864 75 LEU A N 1
ATOM 513 C CA . LEU A 1 75 ? 18.45445 91.58057 18.05519 1.000 10.51743 75 LEU A CA 1
ATOM 514 C C . LEU A 1 75 ? 19.08356 91.14788 19.37438 1.000 12.68442 75 LEU A C 1
ATOM 515 O O . LEU A 1 75 ? 20.31215 91.18273 19.49948 1.000 13.16927 75 LEU A O 1
ATOM 520 N N . GLU A 1 76 ? 18.28564 90.73516 20.36164 1.000 11.20802 76 GLU A N 1
ATOM 521 C CA . GLU A 1 76 ? 18.88664 90.23109 21.59638 1.000 11.47261 76 GLU A CA 1
ATOM 522 C C . GLU A 1 76 ? 19.71735 88.98258 21.32189 1.000 12.53984 76 GLU A C 1
ATOM 523 O O . GLU A 1 76 ? 20.86213 88.88156 21.77493 1.000 14.40742 76 GLU A O 1
ATOM 529 N N . THR A 1 77 ? 19.17052 88.02436 20.56266 1.000 12.81201 77 THR A N 1
ATOM 530 C CA . THR A 1 77 ? 19.90538 86.77362 20.37532 1.000 14.57611 77 THR A CA 1
ATOM 531 C C . THR A 1 77 ? 21.02382 86.89358 19.34360 1.000 18.30069 77 THR A C 1
ATOM 532 O O . THR A 1 77 ? 22.03196 86.19391 19.47133 1.000 18.81216 77 THR A O 1
ATOM 536 N N . GLN A 1 78 ? 20.89378 87.77141 18.34088 1.000 13.97686 78 GLN A N 1
ATOM 537 C CA . GLN A 1 78 ? 21.89539 87.82925 17.27593 1.000 15.43787 78 GLN A CA 1
ATOM 538 C C . GLN A 1 78 ? 22.95399 88.90427 17.49150 1.000 15.46053 78 GLN A C 1
ATOM 539 O O . GLN A 1 78 ? 24.11608 88.70203 17.11936 1.000 18.54223 78 GLN A O 1
ATOM 545 N N . LEU A 1 79 ? 22.59447 90.03297 18.09321 1.000 13.67574 79 LEU A N 1
ATOM 546 C CA . LEU A 1 79 ? 23.55174 91.09510 18.35889 1.000 13.39983 79 LEU A CA 1
ATOM 547 C C . LEU A 1 79 ? 23.92446 91.20799 19.82900 1.000 14.07003 79 LEU A C 1
ATOM 548 O O . LEU A 1 79 ? 24.87107 91.93757 20.15647 1.000 14.61145 79 LEU A O 1
ATOM 553 N N . GLY A 1 80 ? 23.21756 90.51362 20.72054 1.000 14.82403 80 GLY A N 1
ATOM 554 C CA . GLY A 1 80 ? 23.51033 90.63173 22.13131 1.000 15.04900 80 GLY A CA 1
ATOM 555 C C . GLY A 1 80 ? 23.12699 91.95967 22.73131 1.000 14.31422 80 GLY A C 1
ATOM 556 O O . GLY A 1 80 ? 23.65926 92.32991 23.77610 1.000 16.32857 80 GLY A O 1
ATOM 557 N N . LEU A 1 81 ? 22.22348 92.69785 22.09519 1.000 13.17615 81 LEU A N 1
ATOM 558 C CA . LEU A 1 81 ? 21.77492 93.98690 22.60451 1.000 12.58350 81 LEU A CA 1
ATOM 559 C C . LEU A 1 81 ? 20.41542 93.83334 23.27046 1.000 13.31441 81 LEU A C 1
ATOM 560 O O . LEU A 1 81 ? 19.51107 93.21379 22.70439 1.000 13.67319 81 LEU A O 1
ATOM 565 N N . VAL A 1 82 ? 20.27978 94.39063 24.47439 1.000 12.15952 82 VAL A N 1
ATOM 566 C CA . VAL A 1 82 ? 18.97295 94.45506 25.11903 1.000 11.72009 82 VAL A CA 1
ATOM 567 C C . VAL A 1 82 ? 18.03827 95.32852 24.28675 1.000 11.83592 82 VAL A C 1
ATOM 568 O O . VAL A 1 82 ? 18.43493 96.38152 23.77150 1.000 13.03328 82 VAL A O 1
ATOM 572 N N . VAL A 1 83 ? 16.78975 94.89224 24.12874 1.000 10.29563 83 VAL A N 1
ATOM 573 C CA . VAL A 1 83 ? 15.79756 95.64896 23.37240 1.000 9.54232 83 VAL A CA 1
ATOM 574 C C . VAL A 1 83 ? 14.63209 95.94704 24.29663 1.000 9.55837 83 VAL A C 1
ATOM 575 O O . VAL A 1 83 ? 13.98733 95.01834 24.79771 1.000 12.81447 83 VAL A O 1
ATOM 579 N N . ALA A 1 84 ? 14.34791 97.23152 24.50202 1.000 10.31986 84 ALA A N 1
ATOM 580 C CA . ALA A 1 84 ? 13.19404 97.66434 25.27809 1.000 9.49661 84 ALA A CA 1
ATOM 581 C C . ALA A 1 84 ? 12.14805 98.28964 24.36740 1.000 11.01918 84 ALA A C 1
ATOM 582 O O . ALA A 1 84 ? 12.42061 98.63809 23.21941 1.000 12.66518 84 ALA A O 1
ATOM 584 N N . SER A 1 85 ? 10.93590 98.42919 24.90134 1.000 9.85365 85 SER A N 1
ATOM 585 C CA . SER A 1 85 ? 9.81952 98.99596 24.15691 1.000 11.00422 85 SER A CA 1
ATOM 586 C C . SER A 1 85 ? 9.46526 100.38971 24.66312 1.000 10.33036 85 SER A C 1
ATOM 587 O O . SER A 1 85 ? 9.33967 100.61079 25.87411 1.000 12.66571 85 SER A O 1
ATOM 590 N N . ALA A 1 86 ? 9.29360 101.31809 23.72179 1.000 11.06025 86 ALA A N 1
ATOM 591 C CA . ALA A 1 86 ? 8.67702 102.61351 23.97001 1.000 10.32645 86 ALA A CA 1
ATOM 592 C C . ALA A 1 86 ? 7.36272 102.74224 23.20835 1.000 11.47368 86 ALA A C 1
ATOM 593 O O . ALA A 1 86 ? 6.93098 103.84710 22.87955 1.000 14.58762 86 ALA A O 1
ATOM 595 N N . SER A 1 87 ? 6.72855 101.61416 22.90058 1.000 12.00948 87 SER A N 1
ATOM 596 C CA . SER A 1 87 ? 5.47789 101.65953 2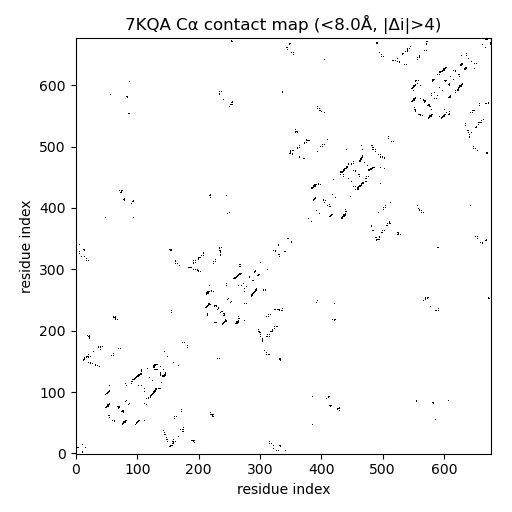2.16064 1.000 11.87388 87 SER A CA 1
ATOM 597 C C . SER A 1 87 ? 4.38122 102.31076 23.00087 1.000 14.15831 87 SER A C 1
ATOM 598 O O . SER A 1 87 ? 4.34713 102.14792 24.21758 1.000 13.96988 87 SER A O 1
ATOM 601 N N . PRO A 1 88 ? 3.45960 103.04006 22.36867 1.000 14.48233 88 PRO A N 1
ATOM 602 C CA . PRO A 1 88 ? 2.31874 103.58829 23.12243 1.000 13.97786 88 PRO A CA 1
ATOM 603 C C . PRO A 1 88 ? 1.56096 102.55456 23.94516 1.000 16.36700 88 PRO A C 1
ATOM 604 O O . PRO A 1 88 ? 1.03282 102.89046 25.01733 1.000 17.21198 88 PRO A O 1
ATOM 608 N N . SER A 1 89 ? 1.50477 101.30222 23.47918 1.000 13.49606 89 SER A N 1
ATOM 609 C CA . SER A 1 89 ? 0.82912 100.24839 24.22931 1.000 14.38568 89 SER A CA 1
ATOM 610 C C . SER A 1 89 ? 1.34243 100.14864 25.66062 1.000 18.76304 89 SER A C 1
ATOM 611 O O . SER A 1 89 ? 0.54903 99.99688 26.59388 1.000 22.88009 89 SER A O 1
ATOM 614 N N . VAL A 1 90 ? 2.65927 100.23978 25.85923 1.000 17.05273 90 VAL A N 1
ATOM 615 C CA . VAL A 1 90 ? 3.26506 100.01706 27.16964 1.000 20.45770 90 VAL A CA 1
ATOM 616 C C . VAL A 1 90 ? 3.92530 101.25974 27.73986 1.000 24.17239 90 VAL A C 1
ATOM 617 O O . VAL A 1 90 ? 4.53011 101.18180 28.81794 1.000 28.00927 90 VAL A O 1
ATOM 621 N N . GLY A 1 91 ? 3.84054 102.40285 27.05775 1.000 17.32672 91 GLY A N 1
ATOM 622 C CA . GLY A 1 91 ? 4.54030 103.59916 27.46253 1.000 17.91687 91 GLY A CA 1
ATOM 623 C C . GLY A 1 91 ? 3.63931 104.67511 28.04638 1.000 25.01840 91 GLY A C 1
ATOM 624 O O . GLY A 1 91 ? 2.41678 104.56110 28.12055 1.000 23.52184 91 GLY A O 1
ATOM 625 N N . SER A 1 92 ? 4.28978 105.75572 28.46558 1.000 20.19475 92 SER A N 1
ATOM 626 C CA . SER A 1 92 ? 3.56295 106.85529 29.06733 1.000 20.74177 92 SER A CA 1
ATOM 627 C C . SER A 1 92 ? 2.79514 107.64465 28.01957 1.000 28.24813 92 SER A C 1
ATOM 628 O O . SER A 1 92 ? 3.18058 107.71768 26.84760 1.000 26.57766 92 SER A O 1
ATOM 631 N N . VAL A 1 93 ? 1.68942 108.23844 28.46939 1.000 32.61321 93 VAL A N 1
ATOM 632 C CA . VAL A 1 93 ? 0.89380 109.13346 27.63851 1.000 32.41155 93 VAL A CA 1
ATOM 633 C C . VAL A 1 93 ? 1.71466 110.33686 27.19901 1.000 34.32788 93 VAL A C 1
ATOM 634 O O . VAL A 1 93 ? 1.52444 110.86288 26.09506 1.000 32.93943 93 VAL A O 1
ATOM 638 N N . TYR A 1 94 ? 2.63716 110.78829 28.04737 1.000 29.71306 94 TYR A N 1
ATOM 639 C CA . TYR A 1 94 ? 3.33883 112.05883 27.88058 1.000 21.83277 94 TYR A CA 1
ATOM 640 C C . TYR A 1 94 ? 4.78181 111.76485 27.50159 1.000 29.64156 94 TYR A C 1
ATOM 641 O O . TYR A 1 94 ? 5.59456 111.39843 28.35596 1.000 31.62267 94 TYR A O 1
ATOM 650 N N . ALA A 1 95 ? 5.09163 111.92765 26.21938 1.000 25.64767 95 ALA A N 1
ATOM 651 C CA . ALA A 1 95 ? 6.45163 111.71915 25.74525 1.000 24.72430 95 ALA A CA 1
ATOM 652 C C . ALA A 1 95 ? 7.40905 112.62509 26.50476 1.000 24.18919 95 ALA A C 1
ATOM 653 O O . ALA A 1 95 ? 7.20781 113.84168 26.58834 1.000 25.06735 95 ALA A O 1
ATOM 655 N N . ALA A 1 96 ? 8.43355 112.01753 27.08222 1.000 28.19848 96 ALA A N 1
ATOM 656 C CA . ALA A 1 96 ? 9.36701 112.67774 27.97826 1.000 28.77199 96 ALA A CA 1
ATOM 657 C C . ALA A 1 96 ? 10.75279 112.11378 27.70744 1.000 25.03243 96 ALA A C 1
ATOM 658 O O . ALA A 1 96 ? 10.88211 111.01336 27.16047 1.000 25.17338 96 ALA A O 1
ATOM 660 N N . PRO A 1 97 ? 11.80928 112.84768 28.06392 1.000 26.78485 97 PRO A N 1
ATOM 661 C CA . PRO A 1 97 ? 13.16990 112.38234 27.74912 1.000 27.44581 97 PRO A CA 1
ATOM 662 C C . PRO A 1 97 ? 13.56324 111.18470 28.60042 1.000 25.13308 97 PRO A C 1
ATOM 663 O O . PRO A 1 97 ? 13.50457 111.23009 29.83126 1.000 35.75178 97 PRO A O 1
ATOM 667 N N . LEU A 1 98 ? 13.96730 110.11462 27.93563 1.000 18.87097 98 LEU A N 1
ATOM 668 C CA . LEU A 1 98 ? 14.62190 108.98961 28.57975 1.000 17.66169 98 LEU A CA 1
ATOM 669 C C . LEU A 1 98 ? 16.11737 109.07194 28.30773 1.000 20.72379 98 LEU A C 1
ATOM 670 O O . LEU A 1 98 ? 16.56875 109.78452 27.40829 1.000 18.12088 98 LEU A O 1
ATOM 675 N N . GLN A 1 99 ? 16.89079 108.34244 29.10193 1.000 15.53493 99 GLN A N 1
ATOM 676 C CA . GLN A 1 99 ? 18.34177 108.33932 28.93056 1.000 16.35310 99 GLN A CA 1
ATOM 677 C C . GLN A 1 99 ? 18.67239 107.42278 27.75756 1.000 20.85859 99 GLN A C 1
ATOM 678 O O . GLN A 1 99 ? 18.84128 106.20903 27.89708 1.000 18.76104 99 GLN A O 1
ATOM 684 N N . LEU A 1 100 ? 18.75604 108.03061 26.57234 1.000 17.22359 100 LEU A N 1
ATOM 685 C CA . LEU A 1 100 ? 18.82413 107.30741 25.30976 1.000 16.23828 100 LEU A CA 1
ATOM 686 C C . LEU A 1 100 ? 20.05719 107.65407 24.48464 1.000 18.12945 100 LEU A C 1
ATOM 687 O O . LEU A 1 100 ? 20.13692 107.23478 23.32357 1.000 17.08049 100 LEU A O 1
ATOM 692 N N . ARG A 1 101 ? 21.01449 108.39140 25.04558 1.000 16.41289 101 ARG A N 1
ATOM 693 C CA . ARG A 1 101 ? 22.15565 108.87142 24.26539 1.000 18.11697 101 ARG A CA 1
ATOM 694 C C . ARG A 1 101 ? 22.88655 107.71386 23.59538 1.000 20.64787 101 ARG A C 1
ATOM 695 O O . ARG A 1 101 ? 23.39422 106.81345 24.27118 1.000 21.76619 101 ARG A O 1
ATOM 703 N N . GLY A 1 102 ? 22.92985 107.73322 22.26154 1.000 20.93154 102 GLY A N 1
ATOM 704 C CA . GLY A 1 102 ? 23.60259 106.69677 21.49957 1.000 21.82512 102 GLY A CA 1
ATOM 705 C C . GLY A 1 102 ? 22.79901 105.43354 21.24791 1.000 17.40193 102 GLY A C 1
ATOM 706 O O . GLY A 1 102 ? 23.23421 104.59594 20.44688 1.000 18.65053 102 GLY A O 1
ATOM 707 N N . ALA A 1 103 ? 21.65580 105.25587 21.90697 1.000 15.12803 103 ALA A N 1
ATOM 708 C CA . ALA A 1 103 ? 20.83113 104.07227 21.69494 1.000 12.60623 103 ALA A CA 1
ATOM 709 C C . ALA A 1 103 ? 20.20865 104.09269 20.30875 1.000 14.44159 103 ALA A C 1
ATOM 710 O O . ALA A 1 103 ? 19.98355 105.15359 19.72252 1.000 16.55359 103 ALA A O 1
ATOM 712 N N . LEU A 1 104 ? 19.94255 102.90228 19.78207 1.000 13.38493 104 LEU A N 1
ATOM 713 C CA . LEU A 1 104 ? 19.25953 102.76226 18.50402 1.000 11.69147 104 LEU A CA 1
ATOM 714 C C . LEU A 1 104 ? 17.76109 102.71603 18.76673 1.000 13.26185 104 LEU A C 1
ATOM 715 O O . LEU A 1 104 ? 17.28494 101.81224 19.45308 1.000 13.42329 104 LEU A O 1
ATOM 720 N N . PHE A 1 105 ? 17.02344 103.68367 18.21454 1.000 11.96805 105 PHE A N 1
ATOM 721 C CA . PHE A 1 105 ? 15.58767 103.81417 18.44153 1.00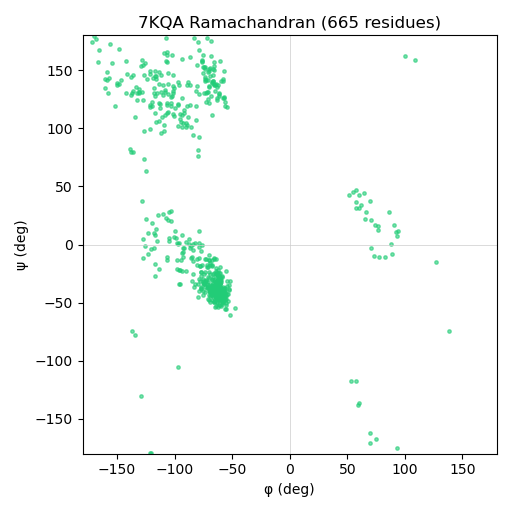0 10.33343 105 PHE A CA 1
ATOM 722 C C . PHE A 1 105 ? 14.89483 103.46861 17.12900 1.000 12.03039 105 PHE A C 1
ATOM 723 O O . PHE A 1 105 ? 15.00371 104.21957 16.16117 1.000 13.57071 105 PHE A O 1
ATOM 731 N N . ILE A 1 106 ? 14.20767 102.32628 17.09099 1.000 11.25999 106 ILE A N 1
ATOM 732 C CA . ILE A 1 106 ? 13.63952 101.78639 15.85447 1.000 10.29628 106 ILE A CA 1
ATOM 733 C C . ILE A 1 106 ? 12.13482 102.00214 15.89946 1.000 10.66759 106 ILE A C 1
ATOM 734 O O . ILE A 1 106 ? 11.44732 101.39010 16.72471 1.000 12.58485 106 ILE A O 1
ATOM 739 N N . VAL A 1 107 ? 11.61290 102.84736 15.00621 1.000 12.41204 107 VAL A N 1
ATOM 740 C CA . VAL A 1 107 ? 10.17152 103.04355 14.86823 1.000 9.53106 107 VAL A CA 1
ATOM 741 C C . VAL A 1 107 ? 9.70101 102.25211 13.66231 1.000 13.45155 107 VAL A C 1
ATOM 742 O O . VAL A 1 107 ? 10.29529 102.34830 12.58212 1.000 13.67540 107 VAL A O 1
ATOM 746 N N . ILE A 1 108 ? 8.64203 101.46449 13.84217 1.000 11.61230 108 ILE A N 1
ATOM 747 C CA . ILE A 1 108 ? 8.04860 100.68555 12.76033 1.000 11.66615 108 ILE A CA 1
ATOM 748 C C . ILE A 1 108 ? 6.62900 101.18226 12.55005 1.000 12.01927 108 ILE A C 1
ATOM 749 O O . ILE A 1 108 ? 5.84865 101.25801 13.50567 1.000 14.10540 108 ILE A O 1
ATOM 754 N N . SER A 1 109 ? 6.29021 101.51424 11.30253 1.000 11.32252 109 SER A N 1
ATOM 755 C CA . SER A 1 109 ? 4.95809 102.03450 11.01950 1.000 13.23642 109 SER A CA 1
ATOM 756 C C . SER A 1 109 ? 4.64345 101.87865 9.54418 1.000 18.76927 109 SER A C 1
ATOM 757 O O . SER A 1 109 ? 5.46752 102.22960 8.70290 1.000 20.51687 109 SER A O 1
ATOM 760 N N . GLN A 1 110 ? 3.44075 101.40397 9.22578 1.000 15.91986 110 GLN A N 1
ATOM 761 C CA . GLN A 1 110 ? 3.05261 101.35418 7.81933 1.000 14.54593 110 GLN A CA 1
ATOM 762 C C . GLN A 1 110 ? 2.94407 102.76399 7.23793 1.000 20.32166 110 GLN A C 1
ATOM 763 O O . GLN A 1 110 ? 3.57941 103.08363 6.22504 1.000 18.56571 110 GLN A O 1
ATOM 769 N N . SER A 1 111 ? 2.15474 103.63190 7.87615 1.000 17.58135 111 SER A N 1
ATOM 770 C CA . SER A 1 111 ? 1.86266 104.93808 7.29632 1.000 21.26461 111 SER A CA 1
ATOM 771 C C . SER A 1 111 ? 2.80517 106.02932 7.77914 1.000 21.13951 111 SER A C 1
ATOM 772 O O . SER A 1 111 ? 2.94174 107.05276 7.09692 1.000 22.95856 111 SER A O 1
ATOM 775 N N . GLY A 1 112 ? 3.43268 105.84600 8.93926 1.000 21.31520 112 GLY A N 1
ATOM 776 C CA . GLY A 1 112 ? 4.33385 106.85076 9.47266 1.000 19.87280 112 GLY A CA 1
ATOM 777 C C . GLY A 1 112 ? 3.68146 108.15689 9.87518 1.000 22.60928 112 GLY A C 1
ATOM 778 O O . GLY A 1 112 ? 4.34929 109.19380 9.86464 1.000 20.78445 112 GLY A O 1
ATOM 779 N N . LYS A 1 113 ? 2.39716 108.13454 10.25674 1.000 23.20288 113 LYS A N 1
ATOM 780 C CA . LYS A 1 113 ? 1.66070 109.35415 10.56792 1.000 25.67985 113 LYS A CA 1
ATOM 781 C C . LYS A 1 113 ? 1.17865 109.46097 12.00417 1.000 26.28254 113 LYS A C 1
ATOM 782 O O . LYS A 1 113 ? 0.80818 110.56531 12.42202 1.000 25.09775 113 LYS A O 1
ATOM 788 N N . SER A 1 114 ? 1.14727 108.36829 12.75451 1.000 19.31876 114 SER A N 1
ATOM 789 C CA . SER A 1 114 ? 0.51473 108.36539 14.06704 1.000 19.89841 114 SER A CA 1
ATOM 790 C C . SER A 1 114 ? 1.12204 109.43988 14.96694 1.000 22.45522 114 SER A C 1
ATOM 791 O O . SER A 1 114 ? 2.34454 109.44155 15.17803 1.000 19.73301 114 SER A O 1
ATOM 794 N N . PRO A 1 115 ? 0.32035 110.37115 15.49586 1.000 18.26688 115 PRO A N 1
ATOM 795 C CA . PRO A 1 115 ? 0.90246 111.47764 16.27482 1.000 18.59742 115 PRO A CA 1
ATOM 796 C C . PRO A 1 115 ? 1.74044 111.02615 17.44976 1.000 19.10014 115 PRO A C 1
ATOM 797 O O . PRO A 1 115 ? 2.78487 111.63186 17.71760 1.000 17.97828 115 PRO A O 1
ATOM 801 N N . ASP A 1 116 ? 1.33170 109.97715 18.16229 1.000 19.86113 116 ASP A N 1
ATOM 802 C CA . ASP A 1 116 ? 2.12038 109.60756 19.32998 1.000 21.09181 116 ASP A CA 1
ATOM 803 C C . ASP A 1 116 ? 3.39461 108.86118 18.95233 1.000 18.69268 116 ASP A C 1
ATOM 804 O O . ASP A 1 116 ? 4.37860 108.93825 19.69330 1.000 18.05194 116 ASP A O 1
ATOM 809 N N . LEU A 1 117 ? 3.42477 108.16179 17.81003 1.000 17.12023 117 LEU A N 1
ATOM 810 C CA . LEU A 1 117 ? 4.70947 107.65327 17.33219 1.000 17.22417 117 LEU A CA 1
ATOM 811 C C . LEU A 1 117 ? 5.65242 108.80626 17.01379 1.000 18.11334 117 LEU A C 1
ATOM 812 O O . LEU A 1 117 ? 6.84441 108.75921 17.34825 1.000 17.11411 117 LEU A O 1
ATOM 817 N N . LEU A 1 118 ? 5.12487 109.86061 16.38417 1.000 14.05844 118 LEU A N 1
ATOM 818 C CA . LEU A 1 118 ? 5.94184 111.02723 16.06255 1.000 15.93278 118 LEU A CA 1
ATOM 819 C C . LEU A 1 118 ? 6.47993 111.69296 17.32385 1.000 16.04636 118 LEU A C 1
ATOM 820 O O . LEU A 1 118 ? 7.65562 112.06555 17.38089 1.000 18.71730 118 LEU A O 1
ATOM 825 N N . ARG A 1 119 ? 5.63642 111.84815 18.34907 1.000 16.84014 119 ARG A N 1
ATOM 826 C CA . ARG A 1 119 ? 6.10700 112.47021 19.58585 1.000 15.30106 119 ARG A CA 1
ATOM 827 C C . ARG A 1 119 ? 7.19194 111.63390 20.25358 1.000 17.24829 119 ARG A C 1
ATOM 828 O O . ARG A 1 119 ? 8.20614 112.17629 20.70666 1.000 15.51333 119 ARG A O 1
ATOM 836 N N . ASN A 1 120 ? 6.99907 110.31204 20.32928 1.000 16.83656 120 ASN A N 1
ATOM 837 C CA . ASN A 1 120 ? 8.00891 109.46065 20.95652 1.000 17.90957 120 ASN A CA 1
ATOM 838 C C . ASN A 1 120 ? 9.32627 109.50306 20.18625 1.000 17.12910 120 ASN A C 1
ATOM 839 O O . ASN A 1 120 ? 10.40573 109.49464 20.79034 1.000 17.37852 120 ASN A O 1
ATOM 844 N N . ALA A 1 121 ? 9.26166 109.53294 18.85072 1.000 16.46588 121 ALA A N 1
ATOM 845 C CA . ALA A 1 121 ? 10.48535 109.61255 18.05079 1.000 17.92793 121 ALA A CA 1
ATOM 846 C C . ALA A 1 121 ? 11.16870 110.96804 18.19891 1.000 19.61965 121 ALA A C 1
ATOM 847 O O . ALA A 1 121 ? 12.40412 111.04609 18.26161 1.000 18.08429 121 ALA A O 1
ATOM 849 N N . GLU A 1 122 ? 10.39123 112.05276 18.23453 1.000 15.29568 122 GLU A N 1
ATOM 850 C CA . GLU A 1 122 ? 10.98664 113.35785 18.49687 1.000 14.97832 122 GLU A CA 1
ATOM 851 C C . GLU A 1 122 ? 11.64165 113.38432 19.87146 1.000 14.92319 122 GLU A C 1
ATOM 852 O O . GLU A 1 122 ? 12.71710 113.97273 20.04562 1.000 16.31698 122 GLU A O 1
ATOM 858 N N . ALA A 1 123 ? 10.99527 112.76696 20.86519 1.000 15.02254 123 ALA A N 1
ATOM 859 C CA . ALA A 1 123 ? 11.58937 112.71111 22.19607 1.000 13.21962 123 ALA A CA 1
ATOM 860 C C . ALA A 1 123 ? 12.90710 111.95690 22.16884 1.000 16.69640 123 ALA A C 1
ATOM 861 O O . ALA A 1 123 ? 13.88897 112.38577 22.78912 1.000 17.34756 123 ALA A O 1
ATOM 863 N N . ALA A 1 124 ? 12.94894 110.83771 21.43758 1.000 14.83654 124 ALA A N 1
ATOM 864 C CA . ALA A 1 124 ? 14.16145 110.02592 21.39142 1.000 16.33077 124 ALA A CA 1
ATOM 865 C C . ALA A 1 124 ? 15.29604 110.76931 20.70679 1.000 16.28663 124 ALA A C 1
ATOM 866 O O . ALA A 1 124 ? 16.43689 110.73697 21.17938 1.000 16.63067 124 ALA A O 1
ATOM 868 N N . LYS A 1 125 ? 15.00109 111.45751 19.59910 1.000 15.81392 125 LYS A N 1
ATOM 869 C CA . LYS A 1 125 ? 16.03344 112.23358 18.92423 1.000 17.54833 125 LYS A CA 1
ATOM 870 C C . LYS A 1 125 ? 16.54387 113.36136 19.81213 1.000 17.28621 125 LYS A C 1
ATOM 871 O O . LYS A 1 125 ? 17.75614 113.58161 19.90273 1.000 17.87982 125 LYS A O 1
ATOM 877 N N . ALA A 1 126 ? 15.63445 114.07590 20.48902 1.000 16.06796 126 ALA A N 1
ATOM 878 C CA . ALA A 1 126 ? 16.05376 115.14481 21.39375 1.000 16.27543 126 ALA A CA 1
ATOM 879 C C . ALA A 1 126 ? 16.93267 114.61415 22.51526 1.000 19.90561 126 ALA A C 1
ATOM 880 O O . ALA A 1 126 ? 17.78021 115.34712 23.04324 1.000 21.46737 126 ALA A O 1
ATOM 882 N N . ALA A 1 127 ? 16.75270 113.34972 22.88752 1.000 16.24515 127 ALA A N 1
ATOM 883 C CA . ALA A 1 127 ? 17.55094 112.72865 23.93514 1.000 15.52737 127 ALA A CA 1
ATOM 884 C C . ALA A 1 127 ? 18.83774 112.10312 23.41150 1.000 18.33285 127 ALA A C 1
ATOM 885 O O . ALA A 1 127 ? 19.55072 111.45459 24.18187 1.000 19.59287 127 ALA A O 1
ATOM 887 N N . GLY A 1 128 ? 19.14418 112.26310 22.12757 1.000 16.88932 128 GLY A N 1
ATOM 888 C CA . GLY A 1 128 ? 20.39651 111.77882 21.58343 1.000 16.98892 128 GLY A CA 1
ATOM 889 C C . GLY A 1 128 ? 20.37307 110.38749 20.99220 1.000 17.85082 128 GLY A C 1
ATOM 890 O O . GLY A 1 128 ? 21.44308 109.84963 20.68141 1.000 17.47011 128 GLY A O 1
ATOM 891 N N . ALA A 1 129 ? 19.19939 109.79060 20.81283 1.000 15.32803 129 ALA A N 1
ATOM 892 C CA . ALA A 1 129 ? 19.12563 108.47653 20.19660 1.000 14.24449 129 ALA A CA 1
ATOM 893 C C . ALA A 1 129 ? 19.31688 108.58076 18.68746 1.000 17.36261 129 ALA A C 1
ATOM 894 O O . ALA A 1 129 ? 19.10044 109.62681 18.07330 1.000 17.85822 129 ALA A O 1
ATOM 896 N N . ARG A 1 130 ? 19.72536 107.46747 18.09510 1.000 15.85036 130 ARG A N 1
ATOM 897 C CA . ARG A 1 130 ? 19.76735 107.31896 16.64628 1.000 16.61164 130 ARG A CA 1
ATOM 898 C C . ARG A 1 130 ? 18.43046 106.73220 16.21245 1.000 17.77180 130 ARG A C 1
ATOM 899 O O . ARG A 1 130 ? 18.12069 105.58386 16.54300 1.000 16.95606 130 ARG A O 1
ATOM 907 N N . VAL A 1 131 ? 17.63557 107.51119 15.48092 1.000 15.72176 131 VAL A N 1
ATOM 908 C CA . VAL A 1 131 ? 16.27576 107.11718 15.11713 1.000 14.52074 131 VAL A CA 1
ATOM 909 C C . VAL A 1 131 ? 16.28863 106.52240 13.71599 1.000 14.10596 131 VAL A C 1
ATOM 910 O O . VAL A 1 131 ? 16.67640 107.19239 12.75165 1.000 17.06135 131 VAL A O 1
ATOM 914 N N . ILE A 1 132 ? 15.86304 105.27095 13.58636 1.000 13.63297 132 ILE A N 1
ATOM 915 C CA . ILE A 1 132 ? 15.66389 104.68447 12.26597 1.000 15.36560 132 ILE A CA 1
ATOM 916 C C . ILE A 1 132 ? 14.19575 104.31551 12.13676 1.000 17.25442 132 ILE A C 1
ATOM 917 O O . ILE A 1 132 ? 13.55216 103.91960 13.11481 1.000 16.46665 132 ILE A O 1
ATOM 922 N N . ALA A 1 133 ? 13.65364 104.48874 10.93572 1.000 13.62518 133 ALA A N 1
ATOM 923 C CA . ALA A 1 133 ? 12.23952 104.25844 10.67869 1.000 12.39199 133 ALA A CA 1
ATOM 924 C C . ALA A 1 133 ? 12.09395 103.16438 9.63117 1.000 12.15653 133 ALA A C 1
ATOM 925 O O . ALA A 1 133 ? 12.63532 103.28235 8.52464 1.000 14.91110 133 ALA A O 1
ATOM 927 N N . LEU A 1 134 ? 11.38604 102.10258 9.99004 1.000 12.32612 134 LEU A N 1
ATOM 928 C CA . LEU A 1 134 ? 10.94690 101.07640 9.04492 1.000 12.57764 134 LEU A CA 1
ATOM 929 C C . LEU A 1 134 ? 9.51381 101.45298 8.70291 1.000 16.40653 134 LEU A C 1
ATOM 930 O O . LEU A 1 134 ? 8.60009 101.25007 9.50721 1.000 16.22468 134 LEU A O 1
ATOM 935 N N . VAL A 1 135 ? 9.32289 102.04789 7.53081 1.000 13.59256 135 VAL A N 1
ATOM 936 C CA . VAL A 1 135 ? 8.05962 102.68980 7.18942 1.000 16.21435 135 VAL A CA 1
ATOM 937 C C . VAL A 1 135 ? 7.70752 102.35480 5.74635 1.000 18.63455 135 VAL A C 1
ATOM 938 O O . VAL A 1 135 ? 8.58976 102.22684 4.89289 1.000 15.89368 135 VAL A O 1
ATOM 942 N N . ASN A 1 136 ? 6.41630 102.18398 5.47554 1.000 16.26978 136 ASN A N 1
ATOM 943 C CA . ASN A 1 136 ? 6.00156 101.91226 4.10662 1.000 16.02196 136 ASN A CA 1
ATOM 944 C C . ASN A 1 136 ? 5.81721 103.19036 3.29911 1.000 21.18400 136 ASN A C 1
ATOM 945 O O . ASN A 1 136 ? 6.07230 103.18927 2.08967 1.000 18.80099 136 ASN A O 1
ATOM 950 N N . VAL A 1 137 ? 5.40754 104.28653 3.93242 1.000 21.14586 137 VAL A N 1
ATOM 951 C CA . VAL A 1 137 ? 5.21074 105.56269 3.24717 1.000 20.26203 137 VAL A CA 1
ATOM 952 C C . VAL A 1 137 ? 6.48033 106.38937 3.40806 1.000 26.40431 137 VAL A C 1
ATOM 953 O O . VAL A 1 137 ? 6.76077 106.91952 4.48828 1.000 25.61535 137 VAL A O 1
ATOM 957 N N . GLU A 1 138 ? 7.23526 106.54193 2.31936 1.000 25.17258 138 GLU A N 1
ATOM 958 C CA . GLU A 1 138 ? 8.58636 107.07981 2.41714 1.000 25.61321 138 GLU A CA 1
ATOM 959 C C . GLU A 1 138 ? 8.64203 108.58994 2.61985 1.000 36.04614 138 GLU A C 1
ATOM 960 O O . GLU A 1 138 ? 9.69065 109.10028 3.03069 1.000 39.28794 138 GLU A O 1
ATOM 966 N N . ASP A 1 139 ? 7.56437 109.32273 2.33535 1.000 30.00377 139 ASP A N 1
ATOM 967 C CA . ASP A 1 139 ? 7.55209 110.76811 2.53588 1.000 34.72897 139 ASP A CA 1
ATOM 968 C C . ASP A 1 139 ? 6.69748 111.17295 3.73534 1.000 32.77642 139 ASP A C 1
ATOM 969 O O . ASP A 1 139 ? 6.24752 112.31876 3.82254 1.000 37.41804 139 ASP A O 1
ATOM 974 N N . SER A 1 140 ? 6.48689 110.25233 4.66713 1.000 30.24860 140 SER A N 1
ATOM 975 C CA . SER A 1 140 ? 5.67014 110.46118 5.84990 1.000 28.78042 140 SER A CA 1
ATOM 976 C C . SER A 1 140 ? 6.40596 111.31875 6.87372 1.000 25.36048 140 SER A C 1
ATOM 977 O O . SER A 1 140 ? 7.62705 111.46767 6.80598 1.000 22.89136 140 SER A O 1
ATOM 980 N N . PRO A 1 141 ? 5.68268 111.89305 7.84504 1.000 24.59739 141 PRO A N 1
ATOM 981 C CA . PRO A 1 141 ? 6.37592 112.63972 8.91107 1.000 26.41915 141 PRO A CA 1
ATOM 982 C C . PRO A 1 141 ? 7.41935 111.80899 9.63824 1.000 23.40862 141 PRO A C 1
ATOM 983 O O . PRO A 1 141 ? 8.48708 112.32478 9.99553 1.000 23.79821 141 PRO A O 1
ATOM 987 N N . LEU A 1 142 ? 7.13693 110.52450 9.86505 1.000 25.01445 142 LEU A N 1
ATOM 988 C CA . LEU A 1 142 ? 8.09338 109.66466 10.55466 1.000 21.49886 142 LEU A CA 1
ATOM 989 C C . LEU A 1 142 ? 9.39216 109.53337 9.76425 1.000 23.18797 142 LEU A C 1
ATOM 990 O O . LEU A 1 142 ? 10.48701 109.64062 10.32681 1.000 22.91000 142 LEU A O 1
ATOM 995 N N . ALA A 1 143 ? 9.29009 109.29678 8.45365 1.000 23.31172 143 ALA A N 1
ATOM 996 C CA . ALA A 1 143 ? 10.49476 109.17584 7.63394 1.000 23.01974 143 ALA A CA 1
ATOM 997 C C . ALA A 1 143 ? 11.32214 110.45701 7.66887 1.000 26.45005 143 ALA A C 1
ATOM 998 O O . ALA A 1 143 ? 12.55866 110.40941 7.72583 1.000 25.99060 143 ALA A O 1
ATOM 1000 N N . GLN A 1 144 ? 10.65988 111.61544 7.66007 1.000 22.35720 144 GLN A N 1
ATOM 1001 C CA . GLN A 1 144 ? 11.39710 112.87392 7.63073 1.000 22.61872 144 GLN A CA 1
ATOM 1002 C C . GLN A 1 144 ? 12.16589 113.11727 8.92290 1.000 31.27969 144 GLN A C 1
ATOM 1003 O O . GLN A 1 144 ? 13.22292 113.75987 8.89840 1.000 28.45285 144 GLN A O 1
ATOM 1009 N N . LEU A 1 145 ? 11.66269 112.61307 10.05429 1.000 25.96643 145 LEU A N 1
ATOM 1010 C CA . LEU A 1 145 ? 12.37464 112.77359 11.31748 1.000 27.46748 145 LEU A CA 1
ATOM 1011 C C . LEU A 1 145 ? 13.58074 111.85215 11.41386 1.000 24.66586 145 LEU A C 1
ATOM 1012 O O . LEU A 1 145 ? 14.56546 112.19186 12.08044 1.000 28.43496 145 LEU A O 1
ATOM 1017 N N . ALA A 1 146 ? 13.52130 110.69335 10.76491 1.000 23.31296 146 ALA A N 1
ATOM 1018 C CA . ALA A 1 146 ? 14.47539 109.63375 11.04014 1.000 23.66801 146 ALA A CA 1
ATOM 1019 C C . ALA A 1 146 ? 15.86795 109.98317 10.53102 1.000 26.29846 146 ALA A C 1
ATOM 1020 O O . ALA A 1 146 ? 16.04286 110.70122 9.54183 1.000 25.96697 146 ALA A O 1
ATOM 1022 N N . ASP A 1 147 ? 16.86976 109.46111 11.23241 1.000 19.81172 147 ASP A N 1
ATOM 1023 C CA . ASP A 1 147 ? 18.24199 109.57610 10.76196 1.000 23.92527 147 ASP A CA 1
ATOM 1024 C C . ASP A 1 147 ? 18.49578 108.65283 9.57238 1.000 23.36256 147 ASP A C 1
ATOM 1025 O O . ASP A 1 147 ? 19.21948 109.02142 8.63919 1.000 22.59848 147 ASP A O 1
ATOM 1030 N N . THR A 1 148 ? 17.89088 107.46114 9.57566 1.000 19.65541 148 THR A N 1
ATOM 1031 C CA . THR A 1 148 ? 17.93194 106.54591 8.44053 1.000 16.57374 148 THR A CA 1
ATOM 1032 C C . THR A 1 148 ? 16.53840 105.98184 8.22197 1.000 16.50739 148 THR A C 1
ATOM 1033 O O . THR A 1 148 ? 15.88795 105.54024 9.17764 1.000 17.93720 148 THR A O 1
ATOM 1037 N N . VAL A 1 149 ? 16.08617 106.01409 6.97501 1.000 17.25050 149 VAL A N 1
ATOM 1038 C CA . VAL A 1 149 ? 14.80854 105.44314 6.57694 1.000 15.83995 149 VAL A CA 1
ATOM 1039 C C . VAL A 1 149 ? 15.06061 104.10384 5.89970 1.000 16.62669 149 VAL A C 1
ATOM 1040 O O . VAL A 1 149 ? 15.86258 104.01100 4.95487 1.000 17.37802 149 VAL A O 1
ATOM 1044 N N . ILE A 1 150 ? 14.37485 103.07210 6.38133 1.000 15.27867 150 ILE A N 1
ATOM 1045 C CA . ILE A 1 150 ? 14.33856 101.75327 5.75636 1.000 15.76114 150 ILE A CA 1
ATOM 1046 C C . ILE A 1 150 ? 12.94821 101.56987 5.16281 1.000 14.17863 150 ILE A C 1
ATOM 1047 O O . ILE A 1 150 ? 12.01197 101.21276 5.89145 1.000 15.89008 150 ILE A O 1
ATOM 1052 N N . PRO A 1 151 ? 12.75605 101.81592 3.86836 1.000 13.75755 151 PRO A N 1
ATOM 1053 C CA . PRO A 1 151 ? 11.42330 101.64372 3.28209 1.000 13.54556 151 PRO A CA 1
ATOM 1054 C C . PRO A 1 151 ? 11.02685 100.17821 3.26518 1.000 14.95579 151 PRO A C 1
ATOM 1055 O O . PRO A 1 151 ? 11.84270 99.30273 2.97120 1.000 15.92076 151 PRO A O 1
ATOM 1059 N N . LEU A 1 152 ? 9.75551 99.91640 3.57518 1.000 13.87493 152 LEU A N 1
ATOM 1060 C CA . LEU A 1 152 ? 9.25446 98.54715 3.53607 1.000 12.31135 152 LEU A CA 1
ATOM 1061 C C . LEU A 1 152 ? 8.98652 98.06152 2.12019 1.000 12.88379 152 LEU A C 1
ATOM 1062 O O . LEU A 1 152 ? 9.00065 96.84895 1.88869 1.000 12.47037 152 LEU A O 1
ATOM 1067 N N . HIS A 1 153 ? 8.75317 98.97818 1.17730 1.000 12.89669 153 HIS A N 1
ATOM 1068 C CA . HIS A 1 153 ? 8.54164 98.64626 -0.22983 1.000 14.41686 153 HIS A CA 1
ATOM 1069 C C . HIS A 1 153 ? 7.37045 97.68906 -0.41552 1.000 15.84249 153 HIS A C 1
ATOM 1070 O O . HIS A 1 153 ? 7.35285 96.89087 -1.35136 1.000 16.38581 153 HIS A O 1
ATOM 1077 N N . ALA A 1 154 ? 6.37159 97.78106 0.45411 1.000 13.66560 154 ALA A N 1
ATOM 1078 C CA . ALA A 1 154 ? 5.22962 96.88162 0.37704 1.000 12.74966 154 ALA A CA 1
ATOM 1079 C C . ALA A 1 154 ? 4.15072 97.35389 -0.58460 1.000 15.99428 154 ALA A C 1
ATOM 1080 O O . ALA A 1 154 ? 3.25095 96.56607 -0.90997 1.000 15.81531 154 ALA A O 1
ATOM 1082 N N . GLY A 1 155 ? 4.22206 98.60507 -1.05901 1.000 15.30548 155 GLY A N 1
ATOM 1083 C CA . GLY A 1 155 ? 3.17198 99.13101 -1.90650 1.000 18.02533 155 GLY A CA 1
ATOM 1084 C C . GLY A 1 155 ? 1.87633 99.35848 -1.13401 1.000 14.02461 155 GLY A C 1
ATOM 1085 O O . GLY A 1 155 ? 1.80896 99.25367 0.08691 1.000 19.87183 155 GLY A O 1
ATOM 1086 N N . ALA A 1 156 ? 0.82414 99.65194 -1.89622 1.000 18.69895 156 ALA A N 1
ATOM 1087 C CA . ALA A 1 156 ? -0.45134 100.02953 -1.30021 1.000 17.61671 156 ALA A CA 1
ATOM 1088 C C . ALA A 1 156 ? -1.12884 98.82802 -0.65465 1.000 15.54742 156 ALA A C 1
ATOM 1089 O O . ALA A 1 156 ? -1.25508 97.76127 -1.26541 1.000 18.63678 156 ALA A O 1
ATOM 1091 N N . GLU A 1 157 ? -1.57664 99.01315 0.57534 1.000 18.68615 157 GLU A N 1
ATOM 1092 C CA . GLU A 1 157 ? -2.26427 97.97880 1.33110 1.000 15.21478 157 GLU A CA 1
ATOM 1093 C C . GLU A 1 157 ? -3.68032 98.48867 1.56479 1.000 20.45183 157 GLU A C 1
ATOM 1094 O O . GLU A 1 157 ? -3.89586 99.39505 2.37637 1.000 22.11907 157 GLU A O 1
ATOM 1100 N N . LYS A 1 158 ? -4.64154 97.93310 0.82415 1.000 16.15157 158 LYS A N 1
ATOM 1101 C CA . LYS A 1 158 ? -6.00639 98.43453 0.85598 1.000 15.48975 158 LYS A CA 1
ATOM 1102 C C . LYS A 1 158 ? -6.92359 97.64863 1.77876 1.000 17.14098 158 LYS A C 1
ATOM 1103 O O . LYS A 1 158 ? -7.96088 98.17950 2.19306 1.000 19.07346 158 LYS A O 1
ATOM 1109 N N . SER A 1 159 ? -6.57639 96.41133 2.10799 1.000 13.82845 159 SER A N 1
ATOM 1110 C CA . SER A 1 159 ? -7.32098 95.69052 3.12651 1.000 15.04555 159 SER A CA 1
ATOM 1111 C C . SER A 1 159 ? -7.10131 96.36178 4.47451 1.000 18.45622 159 SER A C 1
ATOM 1112 O O . SER A 1 159 ? -6.00280 96.83333 4.77186 1.000 19.57950 159 SER A O 1
ATOM 1115 N N . VAL A 1 160 ? -8.16297 96.44204 5.27783 1.000 14.47473 160 VAL A N 1
ATOM 1116 C CA . VAL A 1 160 ? -7.98952 96.85512 6.67088 1.000 15.04203 160 VAL A CA 1
ATOM 1117 C C . VAL A 1 160 ? -7.05463 95.89751 7.40168 1.000 20.24407 160 VAL A C 1
ATOM 1118 O O . VAL A 1 160 ? -6.31269 96.30562 8.30616 1.000 20.92953 160 VAL A O 1
ATOM 1122 N N . ALA A 1 161 ? -7.04207 94.62639 7.00407 1.000 15.51787 161 ALA A N 1
ATOM 1123 C CA . ALA A 1 161 ? -6.16995 93.62471 7.60878 1.000 14.85890 161 ALA A CA 1
ATOM 1124 C C . ALA A 1 161 ? -4.77462 93.74337 7.00476 1.000 17.62827 161 ALA A C 1
ATOM 1125 O O . ALA A 1 161 ? -4.55972 93.35557 5.85388 1.000 20.14858 161 ALA A O 1
ATOM 1127 N N . ALA A 1 162 ? -3.82325 94.26805 7.77622 1.000 15.80415 162 ALA A N 1
ATOM 1128 C CA . ALA A 1 162 ? -2.44599 94.35720 7.30548 1.000 15.52532 162 ALA A CA 1
ATOM 1129 C C . ALA A 1 162 ? -1.84681 92.96467 7.13281 1.000 12.22741 162 ALA A C 1
ATOM 1130 O O . ALA A 1 162 ? -2.05608 92.07294 7.95660 1.000 14.37681 162 ALA A O 1
ATOM 1132 N N . THR A 1 163 ? -1.11720 92.76418 6.03778 1.000 11.32234 163 THR A N 1
ATOM 1133 C CA . THR A 1 163 ? -0.48737 91.47261 5.79916 1.000 9.61940 163 THR A CA 1
ATOM 1134 C C . THR A 1 163 ? 0.93182 91.68552 5.29659 1.000 11.67405 163 THR A C 1
ATOM 1135 O O . THR A 1 163 ? 1.89719 91.48606 6.04481 1.000 13.06985 163 THR A O 1
ATOM 1139 N N . LYS A 1 164 ? 1.06497 92.09644 4.03054 1.000 10.64489 164 LYS A N 1
ATOM 1140 C CA . LYS A 1 164 ? 2.38967 92.27742 3.44530 1.000 10.04784 164 LYS A CA 1
ATOM 1141 C C . LYS A 1 164 ? 3.21671 93.32045 4.19221 1.000 12.38038 164 LYS A C 1
ATOM 1142 O O . LYS A 1 164 ? 4.43951 93.17994 4.27644 1.000 10.60437 164 LYS A O 1
ATOM 1148 N N . SER A 1 165 ? 2.59003 94.36407 4.74223 1.000 11.94377 165 SER A N 1
ATOM 1149 C CA . SER A 1 165 ? 3.38374 95.35605 5.47100 1.000 11.43974 165 SER A CA 1
ATOM 1150 C C . SER A 1 165 ? 3.97627 94.75894 6.74959 1.000 10.67172 165 SER A C 1
ATOM 1151 O O . SER A 1 165 ? 5.10189 95.10231 7.14056 1.000 11.83534 165 SER A O 1
ATOM 1154 N N . TYR A 1 166 ? 3.23391 93.87275 7.42788 1.000 8.94203 166 TYR A N 1
ATOM 1155 C CA . TYR A 1 166 ? 3.78073 93.20160 8.60605 1.000 10.63966 166 TYR A CA 1
ATOM 1156 C C . TYR A 1 166 ? 4.93480 92.27314 8.23483 1.000 10.65598 166 TYR A C 1
ATOM 1157 O O . TYR A 1 166 ? 6.00484 92.31586 8.85519 1.000 10.60630 166 TYR A O 1
ATOM 1166 N N . LEU A 1 167 ? 4.73364 91.41730 7.23148 1.000 10.10135 167 LEU A N 1
ATOM 1167 C CA . LEU A 1 167 ? 5.81264 90.53564 6.80269 1.000 8.51685 167 LEU A CA 1
ATOM 1168 C C . LEU A 1 167 ? 7.01511 91.33727 6.32174 1.000 11.53969 167 LEU A C 1
ATOM 1169 O O . LEU A 1 167 ? 8.16527 90.95462 6.56950 1.000 10.35125 167 LEU A O 1
ATOM 1174 N N . ALA A 1 168 ? 6.76892 92.45974 5.64039 1.000 9.28721 168 ALA A N 1
ATOM 1175 C CA . ALA A 1 168 ? 7.87727 93.28537 5.17033 1.000 9.53746 168 ALA A CA 1
ATOM 1176 C C . ALA A 1 168 ? 8.65694 93.87131 6.33898 1.000 11.52726 168 ALA A C 1
ATOM 1177 O O . ALA A 1 168 ? 9.87283 94.06878 6.23622 1.000 10.40303 168 ALA A O 1
ATOM 1179 N N . SER A 1 169 ? 7.97434 94.15154 7.45597 1.000 9.86841 169 SER A N 1
ATOM 1180 C CA . SER A 1 169 ? 8.64547 94.69273 8.63476 1.000 10.11100 169 SER A CA 1
ATOM 1181 C C . SER A 1 169 ? 9.54722 93.64977 9.28314 1.000 10.50128 169 SER A C 1
ATOM 1182 O O . SER A 1 169 ? 10.68062 93.96084 9.67633 1.000 11.49640 169 SER A O 1
ATOM 1185 N N . LEU A 1 170 ? 9.05508 92.41375 9.41928 1.000 10.73064 170 LEU A N 1
ATOM 1186 C CA . LEU A 1 170 ? 9.90399 91.32324 9.89677 1.000 9.30898 170 LEU A CA 1
ATOM 1187 C C . LEU A 1 170 ? 11.11693 91.14851 8.99483 1.000 11.34382 170 LEU A C 1
ATOM 1188 O O . LEU A 1 170 ? 12.24832 90.98886 9.47203 1.000 13.16328 170 LEU A O 1
ATOM 1193 N N . ALA A 1 171 ? 10.89046 91.16460 7.67778 1.000 9.16999 171 ALA A N 1
ATOM 1194 C CA . ALA A 1 171 ? 11.98082 90.98957 6.72583 1.000 12.09199 171 ALA A CA 1
ATOM 1195 C C . ALA A 1 171 ? 13.02024 92.09871 6.85109 1.000 11.53948 171 ALA A C 1
ATOM 1196 O O . ALA A 1 171 ? 14.22582 91.83186 6.79996 1.000 11.81073 171 ALA A O 1
ATOM 1198 N N . ALA A 1 172 ? 12.58052 93.35101 7.01759 1.000 11.73616 172 ALA A N 1
ATOM 1199 C CA . ALA A 1 172 ? 13.54918 94.44171 7.11972 1.000 11.09293 172 ALA A CA 1
ATOM 1200 C C . ALA A 1 172 ? 14.41201 94.28769 8.36516 1.000 11.08742 172 ALA A C 1
ATOM 1201 O O . ALA A 1 172 ? 15.62573 94.51326 8.31971 1.000 12.27731 172 ALA A O 1
ATOM 1203 N N . LEU A 1 173 ? 13.80504 93.88317 9.48462 1.000 11.82016 173 LEU A N 1
ATOM 1204 C CA . LEU A 1 173 ? 14.58613 93.62578 10.69399 1.000 10.78404 173 LEU A CA 1
ATOM 1205 C C . LEU A 1 173 ? 15.61636 92.53048 10.45668 1.000 13.38566 173 LEU A C 1
ATOM 1206 O O . LEU A 1 173 ? 16.76534 92.62676 10.91268 1.000 12.33146 173 LEU A O 1
ATOM 1211 N N . LEU A 1 174 ? 15.21292 91.47381 9.74974 1.000 12.97461 174 LEU A N 1
ATOM 1212 C CA . LEU A 1 174 ? 16.12038 90.36782 9.46689 1.000 12.38531 174 LEU A CA 1
ATOM 1213 C C . LEU A 1 174 ? 17.29965 90.81205 8.60801 1.000 14.59115 174 LEU A C 1
ATOM 1214 O O . LEU A 1 174 ? 18.44584 90.42174 8.86543 1.000 13.39145 174 LEU A O 1
ATOM 1219 N N . GLN A 1 175 ? 17.04476 91.60672 7.56215 1.000 13.34074 175 GLN A N 1
ATOM 1220 C CA . GLN A 1 175 ? 18.15165 92.07319 6.73395 1.000 13.00014 175 GLN A CA 1
ATOM 1221 C C . GLN A 1 175 ? 19.09120 92.96080 7.53709 1.000 15.29860 175 GLN A C 1
ATOM 1222 O O . GLN A 1 175 ? 20.31781 92.86413 7.40446 1.000 14.96286 175 GLN A O 1
ATOM 1228 N N . LEU A 1 176 ? 18.53612 93.82472 8.38621 1.000 12.14947 176 LEU A N 1
ATOM 1229 C CA . LEU A 1 176 ? 19.38025 94.64037 9.24936 1.000 11.74624 176 LEU A CA 1
ATOM 1230 C C . LEU A 1 176 ? 20.26311 93.75804 10.12622 1.000 13.07862 176 LEU A C 1
ATOM 1231 O O . LEU A 1 176 ? 21.48263 93.95334 10.19657 1.000 13.70806 176 LEU A O 1
ATOM 1236 N N . ALA A 1 177 ? 19.66665 92.76203 10.78658 1.000 12.29080 177 ALA A N 1
ATOM 1237 C CA . ALA A 1 177 ? 20.45369 91.90110 11.67003 1.000 13.34596 177 ALA A CA 1
ATOM 1238 C C . ALA A 1 177 ? 21.53607 91.15339 10.89729 1.000 16.32665 177 ALA A C 1
ATOM 1239 O O . ALA A 1 177 ? 22.68540 91.07682 11.34578 1.000 15.31473 177 ALA A O 1
ATOM 1241 N N . ALA A 1 178 ? 21.18993 90.59622 9.73232 1.000 15.23614 178 ALA A N 1
ATOM 1242 C CA . ALA A 1 178 ? 22.16966 89.85636 8.94068 1.000 13.78251 178 ALA A CA 1
ATOM 1243 C C . ALA A 1 178 ? 23.35053 90.73661 8.55030 1.000 15.17662 178 ALA A C 1
ATOM 1244 O O . ALA A 1 178 ? 24.51106 90.32249 8.65500 1.000 15.13221 178 ALA A O 1
ATOM 1246 N N . TYR A 1 179 ? 23.07031 91.95140 8.06893 1.000 14.45902 179 TYR A N 1
ATOM 1247 C CA . TYR A 1 179 ? 24.14208 92.83334 7.60912 1.000 16.25838 179 TYR A CA 1
ATOM 1248 C C . TYR A 1 179 ? 24.96735 93.36006 8.77492 1.000 17.62211 179 TYR A C 1
ATOM 1249 O O . TYR A 1 179 ? 26.18777 93.52025 8.65988 1.000 17.90987 179 TYR A O 1
ATOM 1258 N N . TRP A 1 180 ? 24.30921 93.64704 9.89922 1.000 14.35841 180 TRP A N 1
ATOM 1259 C CA . TRP A 1 180 ? 24.98341 94.20668 11.06505 1.000 17.35214 180 TRP A CA 1
ATOM 1260 C C . TRP A 1 180 ? 25.89848 93.17081 11.71127 1.000 15.45795 180 TRP A C 1
ATOM 1261 O O . TRP A 1 180 ? 27.07107 93.44493 11.99807 1.000 17.89441 180 TRP A O 1
ATOM 1272 N N . LYS A 1 181 ? 25.37993 91.96112 11.92024 1.000 16.49532 181 LYS A N 1
ATOM 1273 C CA . LYS A 1 181 ? 26.14831 90.87594 12.51957 1.000 19.53468 181 LYS A CA 1
ATOM 1274 C C . LYS A 1 181 ? 27.22839 90.33938 11.58873 1.000 20.67574 181 LYS A C 1
ATOM 1275 O O . LYS A 1 181 ? 28.17655 89.70332 12.06487 1.000 20.37991 181 LYS A O 1
ATOM 1281 N N . GLN A 1 182 ? 27.11520 90.58762 10.28175 1.000 19.17082 182 GLN A N 1
ATOM 1282 C CA . GLN A 1 182 ? 28.00527 89.98944 9.28052 1.000 20.35874 182 GLN A CA 1
ATOM 1283 C C . GLN A 1 182 ? 27.94399 88.46353 9.36097 1.000 24.94671 182 GLN A C 1
ATOM 1284 O O . GLN A 1 182 ? 28.96111 87.76754 9.37429 1.000 26.29947 182 GLN A O 1
ATOM 1290 N N . ASP A 1 183 ? 26.71970 87.94994 9.42101 1.000 21.87355 183 ASP A N 1
ATOM 1291 C CA . ASP A 1 183 ? 26.45395 86.51784 9.52205 1.000 24.12365 183 ASP A CA 1
ATOM 1292 C C . ASP A 1 183 ? 26.27819 85.99040 8.10518 1.000 23.49894 183 ASP A C 1
ATOM 1293 O O . ASP A 1 183 ? 25.23653 86.20167 7.48085 1.000 22.45370 183 ASP A O 1
ATOM 1298 N N . SER A 1 184 ? 27.29692 85.29335 7.59236 1.000 23.33898 184 SER A N 1
ATOM 1299 C CA . SER A 1 184 ? 27.23409 84.86789 6.19702 1.000 22.64738 184 SER A CA 1
ATOM 1300 C C . SER A 1 184 ? 26.14320 83.82136 5.98594 1.000 20.51668 184 SER A C 1
ATOM 1301 O O . SER A 1 184 ? 25.47847 83.81730 4.94462 1.000 19.18846 184 SER A O 1
ATOM 1304 N N . SER A 1 185 ? 25.92463 82.93885 6.96367 1.000 23.73315 185 SER A N 1
ATOM 1305 C CA . SER A 1 185 ? 24.88033 81.93384 6.79078 1.000 22.20159 185 SER A CA 1
ATOM 1306 C C . SER A 1 185 ? 23.49767 82.57334 6.77094 1.000 19.80692 185 SER A C 1
ATOM 1307 O O . SER A 1 185 ? 22.62825 82.14852 6.00198 1.000 18.55513 185 SER A O 1
ATOM 1310 N N . LEU A 1 186 ? 23.26867 83.59417 7.60968 1.000 18.12579 186 LEU A N 1
ATOM 1311 C CA . LEU A 1 186 ? 21.98753 84.29233 7.57649 1.000 17.68006 186 LEU A CA 1
ATOM 1312 C C . LEU A 1 186 ? 21.83445 85.11154 6.29576 1.000 18.88707 186 LEU A C 1
ATOM 1313 O O . LEU A 1 186 ? 20.74881 85.14400 5.70526 1.000 16.63067 186 LEU A O 1
ATOM 1318 N N . ARG A 1 187 ? 22.90663 85.77748 5.85073 1.000 17.70309 187 ARG A N 1
ATOM 1319 C CA . ARG A 1 187 ? 22.87798 86.46708 4.55862 1.000 17.38489 187 ARG A CA 1
ATOM 1320 C C . ARG A 1 187 ? 22.45538 85.52380 3.43987 1.000 17.38162 187 ARG A C 1
ATOM 1321 O O . ARG A 1 187 ? 21.58899 85.85398 2.62320 1.000 17.26326 187 ARG A O 1
ATOM 1329 N N . ALA A 1 188 ? 23.08100 84.34584 3.37625 1.000 16.28008 188 ALA A N 1
ATOM 1330 C CA . ALA A 1 188 ? 22.73737 83.38407 2.33342 1.000 17.98073 188 ALA A CA 1
ATOM 1331 C C . ALA A 1 188 ? 21.28977 82.92820 2.45382 1.000 17.10763 188 ALA A C 1
ATOM 1332 O O . ALA A 1 188 ? 20.60794 82.71288 1.44389 1.000 16.75497 188 ALA A O 1
ATOM 1334 N N . ALA A 1 189 ? 20.80576 82.76160 3.68314 1.000 15.34287 189 ALA A N 1
ATOM 1335 C CA . ALA A 1 189 ? 19.43434 82.31618 3.87966 1.000 15.86908 189 ALA A CA 1
ATOM 1336 C C . ALA A 1 189 ? 18.44068 83.34805 3.37593 1.000 16.04614 189 ALA A C 1
ATOM 1337 O O . ALA A 1 189 ? 17.37470 82.98369 2.87023 1.000 15.23463 189 ALA A O 1
ATOM 1339 N N . LEU A 1 190 ? 18.77670 84.63529 3.48632 1.000 14.70374 190 LEU A N 1
ATOM 1340 C CA . LEU A 1 190 ? 17.86166 85.66673 3.01212 1.000 12.88318 190 LEU A CA 1
ATOM 1341 C C . LEU A 1 190 ? 17.61944 85.55465 1.51172 1.000 14.52450 190 LEU A C 1
ATOM 1342 O O . LEU A 1 190 ? 16.53724 85.91937 1.03290 1.000 14.11656 190 LEU A O 1
ATOM 1347 N N . ASP A 1 191 ? 18.60425 85.05303 0.75988 1.000 13.04386 191 ASP A N 1
ATOM 1348 C CA . ASP A 1 191 ? 18.41799 84.84699 -0.67592 1.000 12.41299 191 ASP A CA 1
ATOM 1349 C C . ASP A 1 191 ? 17.30396 83.84691 -0.95409 1.000 12.15621 191 ASP A C 1
ATOM 1350 O O . ASP A 1 191 ? 16.66698 83.90102 -2.01425 1.000 12.73907 191 ASP A O 1
ATOM 1355 N N . LEU A 1 192 ? 17.07394 82.92075 -0.02554 1.000 11.72463 192 LEU A N 1
ATOM 1356 C CA . LEU A 1 192 ? 16.06837 81.87443 -0.14996 1.000 12.34814 192 LEU A CA 1
ATOM 1357 C C . LEU A 1 192 ? 14.74125 82.24356 0.48293 1.000 11.78244 192 LEU A C 1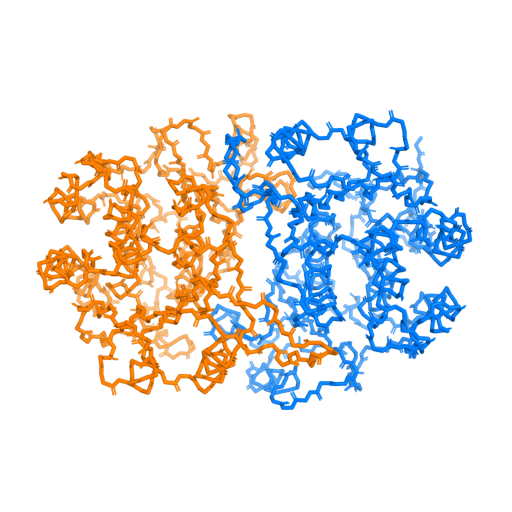
ATOM 1358 O O . LEU A 1 192 ? 13.77917 81.48258 0.34193 1.000 12.79949 192 LEU A O 1
ATOM 1363 N N . LEU A 1 193 ? 14.67236 83.36312 1.18817 1.000 11.64869 193 LEU A N 1
ATOM 1364 C CA . LEU A 1 193 ? 13.48226 83.66778 1.97923 1.000 11.39601 193 LEU A CA 1
ATOM 1365 C C . LEU A 1 193 ? 12.26429 83.96588 1.10307 1.000 12.47190 193 LEU A C 1
ATOM 1366 O O . LEU A 1 193 ? 11.17615 83.45309 1.40055 1.000 11.71015 193 LEU A O 1
ATOM 1371 N N . PRO A 1 194 ? 12.37434 84.74831 0.02141 1.000 10.92537 194 PRO A N 1
ATOM 1372 C CA . PRO A 1 194 ? 11.17263 84.95627 -0.80679 1.000 11.56650 194 PRO A CA 1
ATOM 1373 C C . PRO A 1 194 ? 10.57179 83.64753 -1.30560 1.000 14.14338 194 PRO A C 1
ATOM 1374 O O . PRO A 1 194 ? 9.35655 83.45443 -1.19301 1.000 11.32946 194 PRO A O 1
ATOM 1378 N N . ASP A 1 195 ? 11.39242 82.71213 -1.78984 1.000 10.96936 195 ASP A N 1
ATOM 1379 C CA . ASP A 1 195 ? 10.83027 81.44601 -2.25773 1.000 11.11823 195 ASP A CA 1
ATOM 1380 C C . ASP A 1 195 ? 10.22825 80.64633 -1.11023 1.000 9.46430 195 ASP A C 1
ATOM 1381 O O . ASP A 1 195 ? 9.23029 79.94718 -1.30546 1.000 11.70635 195 ASP A O 1
ATOM 1386 N N . ALA A 1 196 ? 10.80170 80.74223 0.08785 1.000 9.69908 196 ALA A N 1
ATOM 1387 C CA . ALA A 1 196 ? 10.20682 80.04320 1.22419 1.000 10.77253 196 ALA A CA 1
ATOM 1388 C C . ALA A 1 196 ? 8.84785 80.63692 1.57259 1.000 10.24881 196 ALA A C 1
ATOM 1389 O O . ALA A 1 196 ? 7.93004 79.90508 1.96657 1.000 11.34761 196 ALA A O 1
ATOM 1391 N N . LEU A 1 197 ? 8.69749 81.95729 1.41971 1.000 10.52631 197 LEU A N 1
ATOM 1392 C CA . LEU A 1 197 ? 7.39580 82.58563 1.63806 1.000 9.09568 197 LEU A CA 1
ATOM 1393 C C . LEU A 1 197 ? 6.38768 82.10565 0.60362 1.000 11.33230 197 LEU A C 1
ATOM 1394 O O . LEU A 1 197 ? 5.21963 81.86583 0.93108 1.000 9.86750 197 LEU A O 1
ATOM 1399 N N . ARG A 1 198 ? 6.82521 81.92971 -0.64210 1.000 11.19941 198 ARG A N 1
ATOM 1400 C CA . ARG A 1 198 ? 5.91879 81.38317 -1.65069 1.000 11.30116 198 ARG A CA 1
ATOM 1401 C C . ARG A 1 198 ? 5.45608 79.98763 -1.26710 1.000 11.52581 198 ARG A C 1
ATOM 1402 O O . ARG A 1 198 ? 4.28441 79.64028 -1.45667 1.000 11.16466 198 ARG A O 1
ATOM 1410 N N . GLU A 1 199 ? 6.36254 79.17035 -0.72222 1.000 9.97834 199 GLU A N 1
ATOM 1411 C CA . GLU A 1 199 ? 5.96061 77.84221 -0.27455 1.000 12.27582 199 GLU A CA 1
ATOM 1412 C C . GLU A 1 199 ? 4.99695 77.93942 0.89998 1.000 10.45706 199 GLU A C 1
ATOM 1413 O O . GLU A 1 199 ? 3.99967 77.20714 0.95273 1.000 11.39832 199 GLU A O 1
ATOM 1419 N N . ALA A 1 200 ? 5.26457 78.86135 1.82566 1.000 9.73547 200 ALA A N 1
ATOM 1420 C CA . ALA A 1 200 ? 4.39540 79.02592 2.99088 1.000 10.49296 200 ALA A CA 1
ATOM 1421 C C . ALA A 1 200 ? 2.98276 79.40932 2.57471 1.000 11.81891 200 ALA A C 1
ATOM 1422 O O . ALA A 1 200 ? 1.99878 78.95629 3.18177 1.000 11.31167 200 ALA A O 1
ATOM 1424 N N . TRP A 1 201 ? 2.86427 80.25871 1.55264 1.000 11.09348 201 TRP A N 1
ATOM 1425 C CA . TRP A 1 201 ? 1.54748 80.68074 1.08288 1.000 10.38038 201 TRP A CA 1
ATOM 1426 C C . TRP A 1 201 ? 0.74067 79.50965 0.52824 1.000 14.15467 201 TRP A C 1
ATOM 1427 O O . TRP A 1 201 ? -0.49410 79.58042 0.49549 1.000 13.93530 201 TRP A O 1
ATOM 1438 N N . GLN A 1 202 ? 1.40577 78.43365 0.10185 1.000 13.16145 202 GLN A N 1
ATOM 1439 C CA . GLN A 1 202 ? 0.73257 77.24362 -0.40834 1.000 14.08245 202 GLN A CA 1
ATOM 1440 C C . GLN A 1 202 ? 0.45778 76.18252 0.65721 1.000 14.53437 202 GLN A C 1
ATOM 1441 O O . GLN A 1 202 ? -0.15679 75.16044 0.34190 1.000 16.18207 202 GLN A O 1
ATOM 1447 N N . CYS A 1 203 ? 0.88352 76.38256 1.90358 1.000 12.95179 203 CYS A N 1
ATOM 1448 C CA . CYS A 1 203 ? 0.62546 75.38445 2.93397 1.000 14.62686 203 CYS A CA 1
ATOM 1449 C C . CYS A 1 203 ? -0.86808 75.27759 3.21785 1.000 14.05848 203 CYS A C 1
ATOM 1450 O O . CYS A 1 203 ? -1.57319 76.28726 3.30585 1.000 14.13641 203 CYS A O 1
ATOM 1453 N N . ASP A 1 204 ? -1.34359 74.04343 3.37079 1.000 13.08127 204 ASP A N 1
ATOM 1454 C CA . ASP A 1 204 ? -2.77299 73.75890 3.50507 1.000 14.86351 204 ASP A CA 1
ATOM 1455 C C . ASP A 1 204 ? -3.13373 73.71199 4.98682 1.000 13.43015 204 ASP A C 1
ATOM 1456 O O . ASP A 1 204 ? -2.90800 72.70392 5.66869 1.000 16.01986 204 ASP A O 1
ATOM 1461 N N . TRP A 1 205 ? -3.72384 74.80319 5.47746 1.000 14.37281 205 TRP A N 1
ATOM 1462 C CA . TRP A 1 205 ? -4.22040 74.89756 6.84111 1.000 11.38272 205 TRP A CA 1
ATOM 1463 C C . TRP A 1 205 ? -5.73739 74.76948 6.90118 1.000 15.32276 205 TRP A C 1
ATOM 1464 O O . TRP A 1 205 ? -6.34544 75.20074 7.88563 1.000 15.28849 205 TRP A O 1
ATOM 1475 N N . SER A 1 206 ? -6.35708 74.20326 5.85972 1.000 16.43568 206 SER A N 1
ATOM 1476 C CA . SER A 1 206 ? -7.81381 74.20365 5.78273 1.000 20.20735 206 SER A CA 1
ATOM 1477 C C . SER A 1 206 ? -8.44199 73.47393 6.95489 1.000 19.79312 206 SER A C 1
ATOM 1478 O O . SER A 1 206 ? -9.58753 73.77385 7.31295 1.000 21.05513 206 SER A O 1
ATOM 1481 N N . ALA A 1 207 ? -7.71216 72.54481 7.57877 1.000 18.60802 207 ALA A N 1
ATOM 1482 C CA . ALA A 1 207 ? -8.28012 71.80488 8.69772 1.000 20.74193 207 ALA A CA 1
ATOM 1483 C C . ALA A 1 207 ? -8.56389 72.71942 9.88388 1.000 22.17948 207 ALA A C 1
ATOM 1484 O O . ALA A 1 207 ? -9.61112 72.58221 10.52863 1.000 23.69964 207 ALA A O 1
ATOM 1486 N N . VAL A 1 208 ? -7.66146 73.66708 10.18010 1.000 20.25704 208 VAL A N 1
ATOM 1487 C CA . VAL A 1 208 ? -7.88419 74.53937 11.33478 1.000 18.00654 208 VAL A CA 1
ATOM 1488 C C . VAL A 1 208 ? -8.89897 75.62715 10.99352 1.000 18.53631 208 VAL A C 1
ATOM 1489 O O . VAL A 1 208 ? -9.65513 76.06875 11.86614 1.000 18.18398 208 VAL A O 1
ATOM 1493 N N . THR A 1 209 ? -8.94297 76.06469 9.73474 1.000 16.66112 209 THR A N 1
ATOM 1494 C CA . THR A 1 209 ? -10.02322 76.93740 9.28584 1.000 16.24852 209 THR A CA 1
ATOM 1495 C C . THR A 1 209 ? -11.37815 76.29590 9.55272 1.000 17.93653 209 THR A C 1
ATOM 1496 O O . THR A 1 209 ? -12.24477 76.87622 10.22100 1.000 19.26427 209 THR A O 1
ATOM 1500 N N . GLU A 1 210 ? -11.57310 75.08286 9.03952 1.000 20.59460 210 GLU A N 1
ATOM 1501 C CA . GLU A 1 210 ? -12.84661 74.40099 9.22963 1.000 18.70351 210 GLU A CA 1
ATOM 1502 C C . GLU A 1 210 ? -13.10857 74.10115 10.69948 1.000 19.32745 210 GLU A C 1
ATOM 1503 O O . GLU A 1 210 ? -14.26412 74.12463 11.14330 1.000 22.22180 210 GLU A O 1
ATOM 1509 N N . GLY A 1 211 ? -12.05734 73.82585 11.47224 1.000 19.31703 211 GLY A N 1
ATOM 1510 C CA . GLY A 1 211 ? -12.23422 73.48411 12.87218 1.000 19.29817 211 GLY A CA 1
ATOM 1511 C C . GLY A 1 211 ? -12.63919 74.64419 13.75769 1.000 21.80790 211 GLY A C 1
ATOM 1512 O O . GLY A 1 211 ? -13.17607 74.41721 14.84639 1.000 22.17301 211 GLY A O 1
ATOM 1513 N N . LEU A 1 212 ? -12.41361 75.88053 13.31606 1.000 13.89922 212 LEU A N 1
ATOM 1514 C CA . LEU A 1 212 ? -12.68428 77.04792 14.14560 1.000 12.15124 212 LEU A CA 1
ATOM 1515 C C . LEU A 1 212 ? -13.94729 77.80404 13.73923 1.000 12.67752 212 LEU A C 1
ATOM 1516 O O . LEU A 1 212 ? -14.24517 78.84334 14.33334 1.000 12.60523 212 LEU A O 1
ATOM 1521 N N . VAL A 1 213 ? -14.71876 77.29384 12.77539 1.000 13.44349 213 VAL A N 1
ATOM 1522 C CA . VAL A 1 213 ? -15.83924 78.07874 12.25440 1.000 13.96646 213 VAL A CA 1
ATOM 1523 C C . VAL A 1 213 ? -16.79203 78.48264 13.37601 1.000 14.58079 213 VAL A C 1
ATOM 1524 O O . VAL A 1 213 ? -17.30696 79.60581 13.39326 1.000 15.10098 213 VAL A O 1
ATOM 1528 N N . GLU A 1 214 ? -17.03102 77.58599 14.33741 1.000 14.71216 214 GLU A N 1
ATOM 1529 C CA . GLU A 1 214 ? -17.99158 77.82811 15.40514 1.000 15.12888 214 GLU A CA 1
ATOM 1530 C C . GLU A 1 214 ? -17.34681 78.25948 16.71901 1.000 15.23420 214 GLU A C 1
ATOM 1531 O O . GLU A 1 214 ? -18.05444 78.39171 17.72481 1.000 18.82452 214 GLU A O 1
ATOM 1537 N N . ALA A 1 215 ? -16.03868 78.48878 16.73262 1.000 14.84542 215 ALA A N 1
ATOM 1538 C CA . ALA A 1 215 ? -15.33655 78.80206 17.96973 1.000 15.25509 215 ALA A CA 1
ATOM 1539 C C . ALA A 1 215 ? -15.71922 80.18649 18.48157 1.000 15.12521 215 ALA A C 1
ATOM 1540 O O . ALA A 1 215 ? -16.07985 81.08252 17.71588 1.000 15.40245 215 ALA A O 1
ATOM 1542 N N . THR A 1 216 ? -15.65740 80.35480 19.79748 1.000 14.51059 216 THR A N 1
ATOM 1543 C CA . THR A 1 216 ? -15.89701 81.65668 20.40669 1.000 12.42060 216 THR A CA 1
ATOM 1544 C C . THR A 1 216 ? -14.68091 82.20431 21.13160 1.000 13.18308 216 THR A C 1
ATOM 1545 O O . THR A 1 216 ? -14.52184 83.42743 21.21181 1.000 14.17657 216 THR A O 1
ATOM 1549 N N . ASN A 1 217 ? -13.79754 81.33217 21.61471 1.000 11.66220 217 ASN A N 1
ATOM 1550 C CA . ASN A 1 217 ? -12.64442 81.72632 22.40864 1.000 12.15678 217 ASN A CA 1
ATOM 1551 C C . ASN A 1 217 ? -11.47537 80.84787 22.00517 1.000 12.37879 217 ASN A C 1
ATOM 1552 O O . ASN A 1 217 ? -11.66009 79.67570 21.66834 1.000 15.60006 217 ASN A O 1
ATOM 1557 N N . LEU A 1 218 ? -10.26966 81.41002 22.04507 1.000 9.74631 218 LEU A N 1
ATOM 1558 C CA . LEU A 1 218 ? -9.09372 80.66686 21.60660 1.000 11.00157 218 LEU A CA 1
ATOM 1559 C C . LEU A 1 218 ? -7.85090 81.29741 22.22210 1.000 9.67513 218 LEU A C 1
ATOM 1560 O O . LEU A 1 218 ? -7.81250 82.50802 22.44918 1.000 11.38618 218 LEU A O 1
ATOM 1565 N N . PHE A 1 219 ? -6.83216 80.47851 22.48943 1.000 9.16682 219 PHE A N 1
ATOM 1566 C CA . PHE A 1 219 ? -5.50904 81.00187 22.83225 1.000 9.60874 219 PHE A CA 1
ATOM 1567 C C . PHE A 1 219 ? -4.53851 80.72849 21.69304 1.000 11.77951 219 PHE A C 1
ATOM 1568 O O . PHE A 1 219 ? -4.54814 79.63935 21.11167 1.000 11.68924 219 PHE A O 1
ATOM 1576 N N . VAL A 1 220 ? -3.71077 81.71963 21.36268 1.000 7.87263 220 VAL A N 1
ATOM 1577 C CA . VAL A 1 220 ? -2.60772 81.53969 20.42084 1.000 9.65668 220 VAL A CA 1
ATOM 1578 C C . VAL A 1 220 ? -1.32245 81.61328 21.22539 1.000 12.59768 220 VAL A C 1
ATOM 1579 O O . VAL A 1 220 ? -1.12344 82.56472 21.99014 1.000 10.78100 220 VAL A O 1
ATOM 1583 N N . LEU A 1 221 ? -0.45391 80.61747 21.06886 1.000 8.48610 221 LEU A N 1
ATOM 1584 C CA . LEU A 1 221 ? 0.76073 80.53950 21.86720 1.000 10.17376 221 LEU A CA 1
ATOM 1585 C C . LEU A 1 221 ? 1.98367 80.73067 20.98762 1.000 12.68963 221 LEU A C 1
ATOM 1586 O O . LEU A 1 221 ? 2.04481 80.21067 19.86762 1.000 11.96722 221 LEU A O 1
ATOM 1591 N N . GLY A 1 222 ? 2.94310 81.49864 21.49377 1.000 10.39220 222 GLY A N 1
ATOM 1592 C CA . GLY A 1 222 ? 4.23885 81.61383 20.85565 1.000 10.91484 222 GLY A CA 1
ATOM 1593 C C . GLY A 1 222 ? 5.29708 81.83207 21.91354 1.000 12.41068 222 GLY A C 1
ATOM 1594 O O . GLY A 1 222 ? 4.99928 82.09999 23.07848 1.000 14.70805 222 GLY A O 1
ATOM 1595 N N . ARG A 1 223 ? 6.54788 81.70764 21.49639 1.000 13.23894 223 ARG A N 1
ATOM 1596 C CA . ARG A 1 223 ? 7.66269 81.79280 22.42824 1.000 15.01190 223 ARG A CA 1
ATOM 1597 C C . ARG A 1 223 ? 8.82027 82.52181 21.76702 1.000 15.77902 223 ARG A C 1
ATOM 1598 O O . ARG A 1 223 ? 9.19876 82.18466 20.64201 1.000 15.38873 223 ARG A O 1
ATOM 1606 N N . GLY A 1 224 ? 9.37426 83.51136 22.46506 1.000 15.49772 224 GLY A N 1
ATOM 1607 C CA . GLY A 1 224 ? 10.52097 84.24477 21.96042 1.000 13.09896 224 GLY A CA 1
ATOM 1608 C C . GLY A 1 224 ? 10.29543 84.79585 20.56788 1.000 10.99406 224 GLY A C 1
ATOM 1609 O O . GLY A 1 224 ? 9.41150 85.63053 20.35719 1.000 12.34004 224 GLY A O 1
ATOM 1610 N N . LEU A 1 225 ? 11.10017 84.32446 19.60675 1.000 12.47601 225 LEU A N 1
ATOM 1611 C CA . LEU A 1 225 ? 10.94534 84.75481 18.21785 1.000 12.51231 225 LEU A CA 1
ATOM 1612 C C . LEU A 1 225 ? 9.54315 84.53119 17.67157 1.000 13.64567 225 LEU A C 1
ATOM 1613 O O . LEU A 1 225 ? 9.15218 85.20512 16.71339 1.000 12.42340 225 LEU A O 1
ATOM 1618 N N . GLY A 1 226 ? 8.77617 83.60878 18.24963 1.000 9.89755 226 GLY A N 1
ATOM 1619 C CA . GLY A 1 226 ? 7.41856 83.37199 17.79902 1.000 11.22950 226 GLY A CA 1
ATOM 1620 C C . GLY A 1 226 ? 6.34198 84.14250 18.52282 1.000 9.91803 226 GLY A C 1
ATOM 1621 O O . GLY A 1 226 ? 5.17700 84.06999 18.12883 1.000 10.13804 226 GLY A O 1
ATOM 1622 N N . LEU A 1 227 ? 6.68127 84.87075 19.59139 1.000 8.80333 227 LEU A N 1
ATOM 1623 C CA . LEU A 1 227 ? 5.64404 85.52092 20.38490 1.000 9.49888 227 LEU A CA 1
ATOM 1624 C C . LEU A 1 227 ? 4.90459 86.58144 19.57562 1.000 11.90102 227 LEU A C 1
ATOM 1625 O O . LEU A 1 227 ? 3.66822 86.66371 19.62483 1.000 10.41162 227 LEU A O 1
ATOM 1630 N N . GLY A 1 228 ? 5.64701 87.42003 18.84013 1.000 11.15800 228 GLY A N 1
ATOM 1631 C CA . GLY A 1 228 ? 4.99911 88.43593 18.02539 1.000 11.01984 228 GLY A CA 1
ATOM 1632 C C . GLY A 1 228 ? 4.08630 87.84313 16.97113 1.000 13.17847 228 GLY A C 1
ATOM 1633 O O . GLY A 1 228 ? 3.04737 88.42545 16.64182 1.000 11.60846 228 GLY A O 1
ATOM 1634 N N . ALA A 1 229 ? 4.45816 86.67905 16.43410 1.000 10.15529 229 ALA A N 1
ATOM 1635 C CA . ALA A 1 229 ? 3.60169 85.99079 15.47168 1.000 9.45817 229 ALA A CA 1
ATOM 1636 C C . ALA A 1 229 ? 2.28453 85.56364 16.11229 1.000 9.16286 229 ALA A C 1
ATOM 1637 O O . ALA A 1 229 ? 1.20830 85.70991 15.51143 1.000 9.62370 229 ALA A O 1
ATOM 1639 N N . ALA A 1 230 ? 2.34974 85.03679 17.33655 1.000 8.89809 230 ALA A N 1
ATOM 1640 C CA . ALA A 1 230 ? 1.13178 84.66902 18.04777 1.000 9.93247 230 ALA A CA 1
ATOM 1641 C C . ALA A 1 230 ? 0.26142 85.88838 18.30578 1.000 9.51434 230 ALA A C 1
ATOM 1642 O O . ALA A 1 230 ? -0.97069 85.81804 18.18833 1.000 9.03201 230 ALA A O 1
ATOM 1644 N N . GLN A 1 231 ? 0.88730 87.01126 18.67520 1.000 9.77541 231 GLN A N 1
ATOM 1645 C CA . GLN A 1 231 ? 0.14294 88.24109 18.93159 1.000 9.01752 231 GLN A CA 1
ATOM 1646 C C . GLN A 1 231 ? -0.53120 88.74607 17.66496 1.000 8.30822 231 GLN A C 1
ATOM 1647 O O . GLN A 1 231 ? -1.68361 89.19866 17.70017 1.000 9.56295 231 GLN A O 1
ATOM 1653 N N . GLU A 1 232 ? 0.16420 88.64876 16.53125 1.000 7.87803 232 GLU A N 1
ATOM 1654 C CA . GLU A 1 232 ? -0.41694 89.04897 15.25325 1.000 9.03833 232 GLU A CA 1
ATOM 1655 C C . GLU A 1 232 ? -1.58166 88.14288 14.87448 1.000 8.90655 232 GLU A C 1
ATOM 1656 O O . GLU A 1 232 ? -2.62148 88.62275 14.41002 1.000 9.75108 232 GLU A O 1
ATOM 1662 N N . ALA A 1 233 ? -1.43282 86.83235 15.07124 1.000 8.41654 233 ALA A N 1
ATOM 1663 C CA . ALA A 1 233 ? -2.53848 85.92400 14.77979 1.000 6.78479 233 ALA A CA 1
ATOM 1664 C C . ALA A 1 233 ? -3.75282 86.24029 15.64845 1.000 8.94664 233 ALA A C 1
ATOM 1665 O O . ALA A 1 233 ? -4.88659 86.29108 15.15150 1.000 9.94423 233 ALA A O 1
ATOM 1667 N N . ALA A 1 234 ? -3.53711 86.48432 16.94193 1.000 8.71631 234 ALA A N 1
ATOM 1668 C CA . ALA A 1 234 ? -4.66995 86.77169 17.82102 1.000 8.58587 234 ALA A CA 1
ATOM 1669 C C . ALA A 1 234 ? -5.39882 88.03723 17.39084 1.000 9.61928 234 ALA A C 1
ATOM 1670 O O . ALA A 1 234 ? -6.63805 88.08189 17.39706 1.000 9.26705 234 ALA A O 1
ATOM 1672 N N . LEU A 1 235 ? -4.64770 89.08257 17.02573 1.000 8.29028 235 LEU A N 1
ATOM 1673 C CA . LEU A 1 235 ? -5.27366 90.32055 16.56331 1.000 8.50290 235 LEU A CA 1
ATOM 1674 C C . LEU A 1 235 ? -6.12070 90.07082 15.32064 1.000 10.25307 235 LEU A C 1
ATOM 1675 O O . LEU A 1 235 ? -7.25072 90.56877 15.21663 1.000 10.98611 235 LEU A O 1
ATOM 1680 N N . LYS A 1 236 ? -5.58996 89.30170 14.36818 1.000 10.15083 236 LYS A N 1
ATOM 1681 C CA . LYS A 1 236 ? -6.35379 88.97685 13.16527 1.000 9.33629 236 LYS A CA 1
ATOM 1682 C C . LYS A 1 236 ? -7.61734 88.18263 13.49052 1.000 10.44525 236 LYS A C 1
ATOM 1683 O O . LYS A 1 236 ? -8.66829 88.42147 12.88784 1.000 10.06461 236 LYS A O 1
ATOM 1689 N N . PHE A 1 237 ? -7.53748 87.22095 14.42031 1.000 10.27326 237 PHE A N 1
ATOM 1690 C CA . PHE A 1 237 ? -8.74155 86.49653 14.83005 1.000 10.60515 237 PHE A CA 1
ATOM 1691 C C . PHE A 1 237 ? -9.79689 87.45577 15.35661 1.000 11.06194 237 PHE A C 1
ATOM 1692 O O . PHE A 1 237 ? -10.98233 87.34183 15.02090 1.000 9.81841 237 PHE A O 1
ATOM 1700 N N . LYS A 1 238 ? -9.38473 88.38915 16.22316 1.000 8.69205 238 LYS A N 1
ATOM 1701 C CA . LYS A 1 238 ? -10.33879 89.34913 16.77567 1.000 8.26729 238 LYS A CA 1
ATOM 1702 C C . LYS A 1 238 ? -10.98389 90.17132 15.66812 1.000 10.36841 238 LYS A C 1
ATOM 1703 O O . LYS A 1 238 ? -12.21555 90.27511 15.58609 1.000 10.93780 238 LYS A O 1
ATOM 1709 N N . GLU A 1 239 ? -10.15920 90.78042 14.81424 1.000 9.55576 239 GLU A N 1
ATOM 1710 C CA . GLU A 1 239 ? -10.66929 91.80800 13.90653 1.000 10.22011 239 GLU A CA 1
ATOM 1711 C C . GLU A 1 239 ? -11.37580 91.21980 12.69003 1.000 10.39632 239 GLU A C 1
ATOM 1712 O O . GLU A 1 239 ? -12.44310 91.71213 12.30437 1.000 13.09994 239 GLU A O 1
ATOM 1718 N N . THR A 1 240 ? -10.79342 90.19650 12.05794 1.000 10.31843 240 THR A N 1
ATOM 1719 C CA . THR A 1 240 ? -11.38778 89.65164 10.83930 1.000 10.79095 240 THR A CA 1
ATOM 1720 C C . THR A 1 240 ? -12.47497 88.62686 11.13232 1.000 12.78114 240 THR A C 1
ATOM 1721 O O . THR A 1 240 ? -13.37864 88.45658 10.30793 1.000 13.66882 240 THR A O 1
ATOM 1725 N N . CYS A 1 241 ? -12.43251 87.96420 12.29574 1.000 11.09659 241 CYS A N 1
ATOM 1726 C CA . CYS A 1 241 ? -13.34753 86.86008 12.58134 1.000 13.08786 241 CYS A CA 1
ATOM 1727 C C . CYS A 1 241 ? -14.27859 87.10199 13.76085 1.000 12.18996 241 CYS A C 1
ATOM 1728 O O . CYS A 1 241 ? -15.13753 86.25120 14.02727 1.000 13.13551 241 CYS A O 1
ATOM 1731 N N . SER A 1 242 ? -14.15206 88.23026 14.46016 1.000 12.65763 242 SER A N 1
ATOM 1732 C CA . SER A 1 242 ? -14.93088 88.48803 15.67188 1.000 11.02112 242 SER A CA 1
ATOM 1733 C C . SER A 1 242 ? -14.82364 87.32502 16.66329 1.000 12.67496 242 SER A C 1
ATOM 1734 O O . SER A 1 242 ? -15.80562 86.91280 17.28468 1.000 14.59473 242 SER A O 1
ATOM 1737 N N . LEU A 1 243 ? -13.61366 86.79961 16.81734 1.000 9.87018 243 LEU A N 1
ATOM 1738 C CA . LEU A 1 243 ? -13.33501 85.65706 17.67717 1.000 11.57855 243 LEU A CA 1
ATOM 1739 C C . LEU A 1 243 ? -12.49233 86.13697 18.84903 1.000 10.45460 243 LEU A C 1
ATOM 1740 O O . LEU A 1 243 ? -11.51176 86.84743 18.64031 1.000 10.65287 243 LEU A O 1
ATOM 1745 N N . HIS A 1 244 ? -12.86570 85.77100 20.08272 1.000 8.89355 244 HIS A N 1
ATOM 1746 C CA . HIS A 1 244 ? -12.05562 86.21525 21.22148 1.000 8.62419 244 HIS A CA 1
ATOM 1747 C C . HIS A 1 244 ? -10.82098 85.32337 21.35367 1.000 11.00118 244 HIS A C 1
ATOM 1748 O O . HIS A 1 244 ? -10.74750 84.39992 22.17458 1.000 9.44201 244 HIS A O 1
ATOM 1755 N N . ALA A 1 245 ? -9.82679 85.63725 20.53180 1.000 9.48818 245 ALA A N 1
ATOM 1756 C CA . ALA A 1 245 ? -8.51426 85.01065 20.57933 1.000 9.24256 245 ALA A CA 1
ATOM 1757 C C . ALA A 1 245 ? -7.57920 85.89287 21.38793 1.000 8.01021 245 ALA A C 1
ATOM 1758 O O . ALA A 1 245 ? -7.58103 87.11726 21.22968 1.000 10.67043 245 ALA A O 1
ATOM 1760 N N . GLU A 1 246 ? -6.77660 85.27041 22.25503 1.000 8.89337 246 GLU A N 1
ATOM 1761 C CA . GLU A 1 246 ? -5.79500 85.99546 23.04821 1.000 9.21953 246 GLU A CA 1
ATOM 1762 C C . GLU A 1 246 ? -4.45381 85.29271 22.92709 1.000 8.55150 246 GLU A C 1
ATOM 1763 O O . GLU A 1 246 ? -4.38498 84.06299 23.01853 1.000 9.12608 246 GLU A O 1
ATOM 1769 N N . ALA A 1 247 ? -3.40321 86.07261 22.69232 1.000 10.08073 247 ALA A N 1
ATOM 1770 C CA . ALA A 1 247 ? -2.04934 85.54229 22.57619 1.000 10.60404 247 ALA A CA 1
ATOM 1771 C C . ALA A 1 247 ? -1.38040 85.48754 23.93958 1.000 11.29902 247 ALA A C 1
ATOM 1772 O O . ALA A 1 247 ? -1.48728 86.42619 24.73084 1.000 11.62939 247 ALA A O 1
ATOM 1774 N N . TYR A 1 248 ? -0.64650 84.40325 24.18148 1.000 10.38454 248 TYR A N 1
ATOM 1775 C CA . TYR A 1 248 ? 0.15696 84.24401 25.38561 1.000 11.79323 248 TYR A CA 1
ATOM 1776 C C . TYR A 1 248 ? 1.51896 83.68051 25.02353 1.000 10.28026 248 TYR A C 1
ATOM 1777 O O . TYR A 1 248 ? 1.65305 82.86821 24.10509 1.000 11.30441 248 TYR A O 1
ATOM 1786 N N . SER A 1 249 ? 2.53331 84.10988 25.77009 1.000 11.82154 249 SER A N 1
ATOM 1787 C CA . SER A 1 249 ? 3.80458 83.40588 25.72375 1.000 12.15320 249 SER A CA 1
ATOM 1788 C C . SER A 1 249 ? 3.61956 81.98571 26.23763 1.000 13.97856 249 SER A C 1
ATOM 1789 O O . SER A 1 249 ? 2.95217 81.75311 27.25065 1.000 13.09192 249 SER A O 1
ATOM 1792 N N . SER A 1 250 ? 4.20798 81.02260 25.53084 1.000 15.66403 250 SER A N 1
ATOM 1793 C CA A SER A 1 250 ? 4.13727 79.63975 25.98157 0.483 17.50453 250 SER A CA 1
ATOM 1794 C CA B SER A 1 250 ? 4.12609 79.64092 25.98624 0.517 17.50570 250 SER A CA 1
ATOM 1795 C C . SER A 1 250 ? 4.74905 79.45484 27.36429 1.000 17.20926 250 SER A C 1
ATOM 1796 O O . SER A 1 250 ? 4.42813 78.47801 28.04933 1.000 22.89129 250 SER A O 1
ATOM 1801 N N . ALA A 1 251 ? 5.61778 80.37253 27.79675 1.000 17.19178 251 ALA A N 1
ATOM 1802 C CA . ALA A 1 251 ? 6.19621 80.30024 29.13270 1.000 20.65897 251 ALA A CA 1
ATOM 1803 C C . ALA A 1 251 ? 5.23167 80.75265 30.22217 1.000 20.64137 251 ALA A C 1
ATOM 1804 O O . ALA A 1 251 ? 5.57100 80.65098 31.40764 1.000 22.55527 251 ALA A O 1
ATOM 1806 N N . GLU A 1 252 ? 4.04884 81.24961 29.85552 1.000 16.74644 252 GLU A N 1
ATOM 1807 C CA . GLU A 1 252 ? 3.11503 81.83642 30.80953 1.000 17.79197 252 GLU A CA 1
ATOM 1808 C C . GLU A 1 252 ? 1.81233 81.05694 30.91353 1.000 20.58581 252 GLU A C 1
ATOM 1809 O O . GLU A 1 252 ? 0.84382 81.56261 31.49714 1.000 21.01239 252 GLU A O 1
ATOM 1815 N N . VAL A 1 253 ? 1.75978 79.83511 30.37664 1.000 20.48269 253 VAL A N 1
ATOM 1816 C CA . VAL A 1 253 ? 0.47972 79.14734 30.28385 1.000 20.60092 253 VAL A CA 1
ATOM 1817 C C . VAL A 1 253 ? -0.08977 78.80267 31.64808 1.000 19.95173 253 VAL A C 1
ATOM 1818 O O . VAL A 1 253 ? -1.31314 78.67102 31.77327 1.000 19.94273 253 VAL A O 1
ATOM 1822 N N . LYS A 1 254 ? 0.75394 78.66953 32.67555 1.000 18.97097 254 LYS A N 1
ATOM 1823 C CA . LYS A 1 254 ? 0.28063 78.42498 34.03581 1.000 19.16395 254 LYS A CA 1
ATOM 1824 C C . LYS A 1 254 ? -0.21556 79.69126 34.71466 1.000 21.38553 254 LYS A C 1
ATOM 1825 O O . LYS A 1 254 ? -0.62221 79.64223 35.88153 1.000 22.57084 254 LYS A O 1
ATOM 1827 N N . HIS A 1 255 ? -0.18465 80.82256 34.01967 1.000 20.82543 255 HIS A N 1
ATOM 1828 C CA . HIS A 1 255 ? -0.65560 82.08540 34.57085 1.000 22.62775 255 HIS A CA 1
ATOM 1829 C C . HIS A 1 255 ? -1.70253 82.66615 33.62694 1.000 23.04542 255 HIS A C 1
ATOM 1830 O O . HIS A 1 255 ? -1.51410 83.72616 33.02803 1.000 22.58891 255 HIS A O 1
ATOM 1837 N N . GLY A 1 256 ? -2.81617 81.94407 33.47964 1.000 19.36503 256 GLY A N 1
ATOM 1838 C CA . GLY A 1 256 ? -3.92460 82.44339 32.70118 1.000 21.44981 256 GLY A CA 1
ATOM 1839 C C . GLY A 1 256 ? -4.57215 81.39903 31.81455 1.000 19.19400 256 GLY A C 1
ATOM 1840 O O . GLY A 1 256 ? -5.67004 80.91074 32.10032 1.000 23.16256 256 GLY A O 1
ATOM 1841 N N . PRO A 1 257 ? -3.90458 81.03199 30.71862 1.000 20.28952 257 PRO A N 1
ATOM 1842 C CA . PRO A 1 257 ? -4.59636 80.20187 29.71504 1.000 17.72254 257 PRO A CA 1
ATOM 1843 C C . PRO A 1 257 ? -5.03262 78.84559 30.24223 1.000 24.37286 257 PRO A C 1
ATOM 1844 O O . PRO A 1 257 ? -6.17144 78.42780 29.98036 1.000 24.12468 257 PRO A O 1
ATOM 1848 N N . MET A 1 258 ? -4.18246 78.15206 31.00202 1.000 20.32274 258 MET A N 1
ATOM 1849 C CA . MET A 1 258 ? -4.58444 76.83469 31.48297 1.000 20.81105 258 MET A CA 1
ATOM 1850 C C . MET A 1 258 ? -5.80725 76.92023 32.39104 1.000 18.63422 258 MET A C 1
ATOM 1851 O O . MET A 1 258 ? -6.58701 75.96475 32.47746 1.000 19.75169 258 MET A O 1
ATOM 1856 N N . ALA A 1 259 ? -6.00393 78.05906 33.05874 1.000 23.39239 259 ALA A N 1
ATOM 1857 C CA . ALA A 1 259 ? -7.14758 78.20810 33.95321 1.000 20.09926 259 ALA A CA 1
ATOM 1858 C C . ALA A 1 259 ? -8.48003 78.10999 33.21505 1.000 20.65266 259 ALA A C 1
ATOM 1859 O O . ALA A 1 259 ? -9.46825 77.64718 33.79542 1.000 20.49843 259 ALA A O 1
ATOM 1861 N N . LEU A 1 260 ? -8.53597 78.54212 31.94965 1.000 18.31078 260 LEU A N 1
ATOM 1862 C CA . LEU A 1 260 ? -9.78235 78.56259 31.18750 1.000 16.33542 260 LEU A CA 1
ATOM 1863 C C . LEU A 1 260 ? -9.99593 77.32622 30.33314 1.000 21.75433 260 LEU A C 1
ATOM 1864 O O . LEU A 1 260 ? -11.09800 77.12973 29.80860 1.000 23.22109 260 LEU A O 1
ATOM 1869 N N . VAL A 1 261 ? -8.96807 76.51241 30.14143 1.000 17.86778 261 VAL A N 1
ATOM 1870 C CA . VAL A 1 261 ? -9.05823 75.44402 29.15851 1.000 20.66903 261 VAL A CA 1
ATOM 1871 C C . VAL A 1 261 ? -9.97290 74.34855 29.68350 1.000 24.59322 261 VAL A C 1
ATOM 1872 O O . VAL A 1 261 ? -9.75348 73.79192 30.76607 1.000 27.87848 261 VAL A O 1
ATOM 1876 N N . ASP A 1 262 ? -11.01799 74.04955 28.92724 1.000 24.23032 262 ASP A N 1
ATOM 1877 C CA . ASP A 1 262 ? -11.86905 72.89628 29.16558 1.000 24.71280 262 ASP A CA 1
ATOM 1878 C C . ASP A 1 262 ? -11.84865 72.01602 27.91755 1.000 18.45626 262 ASP A C 1
ATOM 1879 O O . ASP A 1 262 ? -11.16649 72.31774 26.93548 1.000 18.28268 262 ASP A O 1
ATOM 1884 N N . ARG A 1 263 ? -12.58843 70.91272 27.96158 1.000 19.93231 263 ARG A N 1
ATOM 1885 C CA . ARG A 1 263 ? -12.60493 70.01372 26.81447 1.000 16.57424 263 ARG A CA 1
ATOM 1886 C C . ARG A 1 263 ? -13.14981 70.73506 25.59146 1.000 19.88422 263 ARG A C 1
ATOM 1887 O O . ARG A 1 263 ? -14.21997 71.35099 25.63864 1.000 21.35241 263 ARG A O 1
ATOM 1895 N N . GLY A 1 264 ? -12.38901 70.67637 24.50039 1.000 15.89467 264 GLY A N 1
ATOM 1896 C CA . GLY A 1 264 ? -12.74551 71.35070 23.27400 1.000 14.66470 264 GLY A CA 1
ATOM 1897 C C . GLY A 1 264 ? -12.25727 72.77887 23.14620 1.000 17.13276 264 GLY A C 1
ATOM 1898 O O . GLY A 1 264 ? -12.39546 73.35994 22.06484 1.000 15.95426 264 GLY A O 1
ATOM 1899 N N . PHE A 1 265 ? -11.69782 73.36958 24.20006 1.000 12.63909 265 PHE A N 1
ATOM 1900 C CA . PHE A 1 265 ? -11.21601 74.74267 24.09791 1.000 14.04189 265 PHE A CA 1
ATOM 1901 C C . PHE A 1 265 ? -10.07951 74.81667 23.08097 1.000 14.37382 265 PHE A C 1
ATOM 1902 O O . PHE A 1 265 ? -9.10238 74.06381 23.20068 1.000 11.31972 265 PHE A O 1
ATOM 1910 N N . PRO A 1 266 ? -10.16163 75.69212 22.07298 1.000 11.14504 266 PRO A N 1
ATOM 1911 C CA . PRO A 1 266 ? -9.14186 75.69255 21.01615 1.000 12.04474 266 PRO A CA 1
ATOM 1912 C C . PRO A 1 266 ? -7.86645 76.41803 21.42453 1.000 11.82348 266 PRO A C 1
ATOM 1913 O O . PRO A 1 266 ? -7.89810 77.50892 22.00253 1.000 11.70565 266 PRO A O 1
ATOM 1917 N N . VAL A 1 267 ? -6.73211 75.80241 21.08440 1.000 10.00716 267 VAL A N 1
ATOM 1918 C CA . VAL A 1 267 ? -5.40715 76.37454 21.30409 1.000 8.15381 267 VAL A CA 1
ATOM 1919 C C . VAL A 1 267 ? -4.61197 76.20788 20.01737 1.000 9.68513 267 VAL A C 1
ATOM 1920 O O . VAL A 1 267 ? -4.55148 75.10778 19.46154 1.000 11.64251 267 VAL A O 1
ATOM 1924 N N . LEU A 1 268 ? -4.00016 77.29251 19.55014 1.000 7.95086 268 LEU A N 1
ATOM 1925 C CA . LEU A 1 268 ? -3.16442 77.26817 18.35360 1.000 9.63588 268 LEU A CA 1
ATOM 1926 C C . LEU A 1 268 ? -1.75487 77.64218 18.79196 1.000 8.15804 268 LEU A C 1
ATOM 1927 O O . LEU A 1 268 ? -1.52833 78.76811 19.23861 1.000 9.26947 268 LEU A O 1
ATOM 1932 N N . ALA A 1 269 ? -0.82004 76.69902 18.70689 1.000 8.03947 269 ALA A N 1
ATOM 1933 C CA . ALA A 1 269 ? 0.54618 76.91893 19.17829 1.000 8.60299 269 ALA A CA 1
ATOM 1934 C C . ALA A 1 269 ? 1.50114 77.04345 17.99913 1.000 10.18948 269 ALA A C 1
ATOM 1935 O O . ALA A 1 269 ? 1.49076 76.20044 17.09303 1.000 10.29179 269 ALA A O 1
ATOM 1937 N N . PHE A 1 270 ? 2.33154 78.09248 18.02662 1.000 9.69255 270 PHE A N 1
ATOM 1938 C CA . PHE A 1 270 ? 3.37912 78.31374 17.03601 1.000 10.63753 270 PHE A CA 1
ATOM 1939 C C . PHE A 1 270 ? 4.71270 77.91780 17.65491 1.000 10.48930 270 PHE A C 1
ATOM 1940 O O . PHE A 1 270 ? 5.10973 78.47233 18.68473 1.000 10.50514 270 PHE A O 1
ATOM 1948 N N . ALA A 1 271 ? 5.40753 76.97845 17.02814 1.000 11.37075 271 ALA A N 1
ATOM 1949 C CA . ALA A 1 271 ? 6.67870 76.47683 17.54051 1.000 12.05538 271 ALA A CA 1
ATOM 1950 C C . ALA A 1 271 ? 7.80484 76.79611 16.56489 1.000 13.37367 271 ALA A C 1
ATOM 1951 O O . ALA A 1 271 ? 7.60094 76.78728 15.35083 1.000 13.59920 271 ALA A O 1
ATOM 1953 N N . GLN A 1 272 ? 8.98430 77.08549 17.10475 1.000 13.52439 272 GLN A N 1
ATOM 1954 C CA . GLN A 1 272 ? 10.21825 77.20095 16.33300 1.000 14.31966 272 GLN A CA 1
ATOM 1955 C C . GLN A 1 272 ? 10.73619 75.81946 15.94720 1.000 15.19958 272 GLN A C 1
ATOM 1956 O O . GLN A 1 272 ? 10.39787 74.81713 16.57910 1.000 16.12859 272 GLN A O 1
ATOM 1962 N N . PRO A 1 273 ? 11.56851 75.73194 14.90626 1.000 15.53951 273 PRO A N 1
ATOM 1963 C CA . PRO A 1 273 ? 12.04808 74.41402 14.46907 1.000 16.48350 273 PRO A CA 1
ATOM 1964 C C . PRO A 1 273 ? 13.17460 73.85141 15.31327 1.000 21.92081 273 PRO A C 1
ATOM 1965 O O . PRO A 1 273 ? 13.49923 72.66321 15.16517 1.000 23.59852 273 PRO A O 1
ATOM 1969 N N . ASP A 1 274 ? 13.78210 74.65190 16.18292 1.000 19.97197 274 ASP A N 1
ATOM 1970 C CA . ASP A 1 274 ? 15.00789 74.26767 16.87276 1.000 21.74712 274 ASP A CA 1
ATOM 1971 C C . ASP A 1 274 ? 14.88004 74.46445 18.38060 1.000 23.99770 274 ASP A C 1
ATOM 1972 O O . ASP A 1 274 ? 15.83728 74.85830 19.05638 1.000 26.25232 274 ASP A O 1
ATOM 1977 N N . GLU A 1 275 ? 13.70272 74.18448 18.93630 1.000 24.10350 275 GLU A N 1
ATOM 1978 C CA . GLU A 1 275 ? 13.50101 74.37135 20.36851 1.000 27.22455 275 GLU A CA 1
ATOM 1979 C C . GLU A 1 275 ? 14.34773 73.39584 21.17537 1.000 31.26369 275 GLU A C 1
ATOM 1980 O O . GLU A 1 275 ? 14.49742 72.22560 20.81419 1.000 33.23853 275 GLU A O 1
ATOM 1986 N N . THR A 1 276 ? 14.89219 73.88570 22.28190 1.000 30.75461 276 THR A N 1
ATOM 1987 C CA . THR A 1 276 ? 15.63379 73.06144 23.22201 1.000 42.52293 276 THR A CA 1
ATOM 1988 C C . THR A 1 276 ? 14.98735 73.14306 24.59845 1.000 42.28217 276 THR A C 1
ATOM 1989 O O . THR A 1 276 ? 14.38853 74.16077 24.96391 1.000 42.77968 276 THR A O 1
ATOM 1993 N N . GLY A 1 277 ? 15.10463 72.05223 25.35331 1.000 43.28708 277 GLY A N 1
ATOM 1994 C CA . GLY A 1 277 ? 14.50520 71.98890 26.66785 1.000 38.26874 277 GLY A CA 1
ATOM 1995 C C . GLY A 1 277 ? 12.98760 71.94090 26.60165 1.000 40.85243 277 GLY A C 1
ATOM 1996 O O . GLY A 1 277 ? 12.38243 71.62395 25.57264 1.000 44.99366 277 GLY A O 1
ATOM 1997 N N . ALA A 1 278 ? 12.37018 72.26166 27.73714 1.000 35.35151 278 ALA A N 1
ATOM 1998 C CA . ALA A 1 278 ? 10.91501 72.31781 27.82275 1.000 35.30916 278 ALA A CA 1
ATOM 1999 C C . ALA A 1 278 ? 10.41707 73.48223 26.98159 1.000 34.30112 278 ALA A C 1
ATOM 2000 O O . ALA A 1 278 ? 10.65803 74.64869 27.31013 1.000 35.73605 278 ALA A O 1
ATOM 2002 N N . GLY A 1 279 ? 9.73816 73.16968 25.88811 1.000 29.54923 279 GLY A N 1
ATOM 2003 C CA . GLY A 1 279 ? 9.24808 74.20667 25.01033 1.000 28.21388 279 GLY A CA 1
ATOM 2004 C C . GLY A 1 279 ? 7.77894 74.06147 24.69171 1.000 22.77483 279 GLY A C 1
ATOM 2005 O O . GLY A 1 279 ? 6.94508 73.89846 25.59162 1.000 20.94364 279 GLY A O 1
ATOM 2006 N N . THR A 1 280 ? 7.44933 74.12829 23.40174 1.000 22.76064 280 THR A N 1
ATOM 2007 C CA . THR A 1 280 ? 6.04645 74.13213 23.01119 1.000 16.50479 280 THR A CA 1
ATOM 2008 C C . THR A 1 280 ? 5.39231 72.77801 23.25985 1.000 19.11430 280 THR A C 1
ATOM 2009 O O . THR A 1 280 ? 4.27176 72.71749 23.77655 1.000 16.66238 280 THR A O 1
ATOM 2013 N N . ARG A 1 281 ? 6.06995 71.68071 22.91070 1.000 18.78811 281 ARG A N 1
ATOM 2014 C CA . ARG A 1 281 ? 5.46415 70.36468 23.11676 1.000 19.24412 281 ARG A CA 1
ATOM 2015 C C . ARG A 1 281 ? 5.20605 70.10074 24.59366 1.000 17.58883 281 ARG A C 1
ATOM 2016 O O . ARG A 1 281 ? 4.19455 69.48522 24.95590 1.000 19.52186 281 ARG A O 1
ATOM 2024 N N . ALA A 1 282 ? 6.10892 70.55521 25.46546 1.000 17.90127 282 ALA A N 1
ATOM 2025 C CA . ALA A 1 282 ? 5.88359 70.37186 26.89672 1.000 17.45887 282 ALA A CA 1
ATOM 2026 C C . ALA A 1 282 ? 4.59407 71.06096 27.33642 1.000 23.84655 282 ALA A C 1
ATOM 2027 O O . ALA A 1 282 ? 3.82305 70.51173 28.13365 1.000 25.92502 282 ALA A O 1
ATOM 2029 N N . VAL A 1 283 ? 4.32395 72.24609 26.78995 1.000 21.07378 283 VAL A N 1
ATOM 2030 C CA . VAL A 1 283 ? 3.13569 73.01236 27.15851 1.000 20.71330 283 VAL A CA 1
ATOM 2031 C C . VAL A 1 283 ? 1.88254 72.42204 26.52898 1.000 23.59118 283 VAL A C 1
ATOM 2032 O O . VAL A 1 283 ? 0.84497 72.28167 27.18752 1.000 26.92228 283 VAL A O 1
ATOM 2036 N N . VAL A 1 284 ? 1.95414 72.05245 25.25143 1.000 21.91199 284 VAL A N 1
ATOM 2037 C CA A VAL A 1 284 ? 0.84011 71.42380 24.55069 0.541 20.82093 284 VAL A CA 1
ATOM 2038 C CA B VAL A 1 284 ? 0.77302 71.47758 24.62407 0.459 20.85297 284 VAL A CA 1
ATOM 2039 C C . VAL A 1 284 ? 0.41911 70.12382 25.22949 1.000 20.82520 284 VAL A C 1
ATOM 2040 O O . VAL A 1 284 ? -0.72461 69.67429 25.08710 1.000 21.72486 284 VAL A O 1
ATOM 2047 N N . GLU A 1 285 ? 1.33528 69.48820 25.96463 1.000 21.11630 285 GLU A N 1
ATOM 2048 C CA . GLU A 1 285 ? 1.00569 68.21961 26.60252 1.000 16.15043 285 GLU A CA 1
ATOM 2049 C C . GLU A 1 285 ? -0.11515 68.38769 27.63100 1.000 16.19455 285 GLU A C 1
ATOM 2050 O O . GLU A 1 285 ? -1.08861 67.62802 27.62653 1.000 16.92990 285 GLU A O 1
ATOM 2056 N N . GLU A 1 286 ? 0.00597 69.37000 28.53280 1.000 15.56765 286 GLU A N 1
ATOM 2057 C CA . GLU A 1 286 ? -1.05386 69.58679 29.51639 1.000 15.76558 286 GLU A CA 1
ATOM 2058 C C . GLU A 1 286 ? -2.35657 69.99795 28.84303 1.000 14.24418 286 GLU A C 1
ATOM 2059 O O . GLU A 1 286 ? -3.43904 69.58729 29.27623 1.000 16.51596 286 GLU A O 1
ATOM 2065 N N . PHE A 1 287 ? -2.27687 70.83446 27.80037 1.000 13.69191 287 PHE A N 1
ATOM 2066 C CA . PHE A 1 287 ? -3.48480 71.20826 27.06966 1.000 13.01621 287 PHE A CA 1
ATOM 2067 C C . PHE A 1 287 ? -4.21959 69.97222 26.56066 1.000 13.27398 287 PHE A C 1
ATOM 2068 O O . PHE A 1 287 ? -5.44920 69.88220 26.67285 1.000 13.34024 287 PHE A O 1
ATOM 2076 N N . THR A 1 288 ? -3.48680 68.99806 26.01975 1.000 13.11834 288 THR A N 1
ATOM 2077 C CA A THR A 1 288 ? -4.17077 67.79565 25.54083 0.771 13.29333 288 THR A CA 1
ATOM 2078 C CA B THR A 1 288 ? -4.12963 67.78018 25.54232 0.229 13.35393 288 THR A CA 1
ATOM 2079 C C . THR A 1 288 ? -4.66835 66.94233 26.69976 1.000 13.35582 288 THR A C 1
ATOM 2080 O O . THR A 1 288 ? -5.73519 66.32782 26.58856 1.000 15.52288 288 THR A O 1
ATOM 2087 N N . ALA A 1 289 ? -3.94621 66.91279 27.83062 1.000 13.99993 289 ALA A N 1
ATOM 2088 C CA . ALA A 1 289 ? -4.44613 66.17634 28.98958 1.000 13.15658 289 ALA A CA 1
ATOM 2089 C C . ALA A 1 289 ? -5.74979 66.76125 29.51277 1.000 12.75531 289 ALA A C 1
ATOM 2090 O O . ALA A 1 289 ? -6.52271 66.03892 30.14933 1.000 16.50842 289 ALA A O 1
ATOM 2092 N N . ARG A 1 290 ? -6.00999 68.04523 29.25647 1.000 11.94944 290 ARG A N 1
ATOM 2093 C CA . ARG A 1 290 ? -7.26156 68.69255 29.63473 1.000 13.82660 290 ARG A CA 1
ATOM 2094 C C . ARG A 1 290 ? -8.29130 68.66685 28.51516 1.000 16.09484 290 ARG A C 1
ATOM 2095 O O . ARG A 1 290 ? -9.34840 69.29390 28.64227 1.000 15.41793 290 ARG A O 1
ATOM 2103 N N . GLY A 1 291 ? -8.01338 67.94842 27.43103 1.000 13.10080 291 GLY A N 1
ATOM 2104 C CA . GLY A 1 291 ? -8.97698 67.79413 26.36225 1.000 12.85465 291 GLY A CA 1
ATOM 2105 C C . GLY A 1 291 ? -9.13808 68.98813 25.44959 1.000 11.80638 291 GLY A C 1
ATOM 2106 O O . GLY A 1 291 ? -10.10758 69.02935 24.68156 1.000 13.17913 291 GLY A O 1
ATOM 2107 N N . ALA A 1 292 ? -8.24492 69.97357 25.52095 1.000 12.74664 292 ALA A N 1
ATOM 2108 C CA . ALA A 1 292 ? -8.32048 71.09608 24.59530 1.000 10.55444 292 ALA A CA 1
ATOM 2109 C C . ALA A 1 292 ? -8.17745 70.61264 23.15408 1.000 10.54091 292 ALA A C 1
ATOM 2110 O O . ALA A 1 292 ? -7.63201 69.53879 22.88030 1.000 14.76666 292 ALA A O 1
ATOM 2112 N N . GLN A 1 293 ? -8.67438 71.41846 22.22088 1.000 12.38716 293 GLN A N 1
ATOM 2113 C CA . GLN A 1 293 ? -8.40885 71.17531 20.80160 1.000 11.38160 293 GLN A CA 1
ATOM 2114 C C . GLN A 1 293 ? -7.12767 71.92054 20.46244 1.000 12.12128 293 GLN A C 1
ATOM 2115 O O . GLN A 1 293 ? -7.14195 73.14069 20.28228 1.000 15.14646 293 GLN A O 1
ATOM 2121 N N . VAL A 1 294 ? -6.02008 71.18812 20.35710 1.000 10.36055 294 VAL A N 1
ATOM 2122 C CA . VAL A 1 294 ? -4.68875 71.78615 20.29465 1.000 11.17478 294 VAL A CA 1
ATOM 2123 C C . VAL A 1 294 ? -4.09260 71.54733 18.91785 1.000 10.35434 294 VAL A C 1
ATOM 2124 O O . VAL A 1 294 ? -3.84084 70.39850 18.53537 1.000 13.11196 294 VAL A O 1
ATOM 2128 N N . TRP A 1 295 ? -3.82772 72.63739 18.20014 1.000 10.35494 295 TRP A N 1
ATOM 2129 C CA . TRP A 1 295 ? -3.14109 72.63966 16.91600 1.000 11.09615 295 TRP A CA 1
ATOM 2130 C C . TRP A 1 295 ? -1.72128 73.16300 17.09385 1.000 11.41963 295 TRP A C 1
ATOM 2131 O O . TRP A 1 295 ? -1.47126 74.03177 17.93142 1.000 10.40204 295 TRP A O 1
ATOM 2142 N N . MET A 1 296 ? -0.78309 72.65482 16.29720 1.000 10.41405 296 MET A N 1
ATOM 2143 C CA . MET A 1 296 ? 0.57555 73.18165 16.38022 1.000 10.30993 296 MET A CA 1
ATOM 2144 C C . MET A 1 296 ? 1.16294 73.36134 14.99038 1.000 12.01925 296 MET A C 1
ATOM 2145 O O . MET A 1 296 ? 1.13173 72.43707 14.17554 1.000 11.25004 296 MET A O 1
ATOM 2150 N N . ALA A 1 297 ? 1.69210 74.55578 14.73130 1.000 10.68024 297 ALA A N 1
ATOM 2151 C CA . ALA A 1 297 ? 2.42539 74.85150 13.50617 1.000 11.57233 297 ALA A CA 1
ATOM 2152 C C . ALA A 1 297 ? 3.90817 74.94465 13.83430 1.000 11.16953 297 ALA A C 1
ATOM 2153 O O . ALA A 1 297 ? 4.31942 75.79042 14.64217 1.000 11.63623 297 ALA A O 1
ATOM 2155 N N . GLY A 1 298 ? 4.70548 74.10995 13.17927 1.000 10.20325 298 GLY A N 1
ATOM 2156 C CA . GLY A 1 298 ? 6.12827 74.01226 13.43524 1.000 13.77080 298 GLY A CA 1
ATOM 2157 C C . GLY A 1 298 ? 6.47157 72.81597 14.31120 1.000 13.83202 298 GLY A C 1
ATOM 2158 O O . GLY A 1 298 ? 5.61574 72.21328 14.96681 1.000 11.13118 298 GLY A O 1
ATOM 2159 N N . ALA A 1 299 ? 7.75417 72.44498 14.28962 1.000 14.82273 299 ALA A N 1
ATOM 2160 C CA . ALA A 1 299 ? 8.28043 71.39078 15.16024 1.000 14.77730 299 ALA A CA 1
ATOM 2161 C C . ALA A 1 299 ? 7.54120 70.07015 14.95706 1.000 14.52802 299 ALA A C 1
ATOM 2162 O O . ALA A 1 299 ? 7.30519 69.32393 15.90757 1.000 15.92950 299 ALA A O 1
ATOM 2164 N N . GLY A 1 300 ? 7.16736 69.77842 13.71369 1.000 16.53391 300 GLY A N 1
ATOM 2165 C CA . GLY A 1 300 ? 6.46988 68.53558 13.43656 1.000 14.86627 300 GLY A CA 1
ATOM 2166 C C . GLY A 1 300 ? 5.00887 68.51941 13.82489 1.000 13.26529 300 GLY A C 1
ATOM 2167 O O . GLY A 1 300 ? 4.41542 67.44026 13.90809 1.000 15.07953 300 GLY A O 1
ATOM 2168 N N . GLY A 1 301 ? 4.40573 69.68021 14.06609 1.000 14.54549 301 GLY A N 1
ATOM 2169 C CA . GLY A 1 301 ? 2.99410 69.74393 14.38586 1.000 14.00274 301 GLY A CA 1
ATOM 2170 C C . GLY A 1 301 ? 2.13106 69.46047 13.17144 1.000 14.59861 301 GLY A C 1
ATOM 2171 O O . GLY A 1 301 ? 2.61278 69.28627 12.04934 1.000 17.83759 301 GLY A O 1
ATOM 2172 N N . ASN A 1 302 ? 0.81553 69.45746 13.40074 1.000 10.91752 302 ASN A N 1
ATOM 2173 C CA . ASN A 1 302 ? -0.13509 69.01995 12.38864 1.000 13.18733 302 ASN A CA 1
ATOM 2174 C C . ASN A 1 302 ? -0.55545 70.12075 11.41568 1.000 14.77029 302 ASN A C 1
ATOM 2175 O O . ASN A 1 302 ? -1.32543 69.83974 10.49197 1.000 16.83365 302 ASN A O 1
ATOM 2180 N N . LEU A 1 303 ? -0.07182 71.34881 11.57579 1.000 9.64511 303 LEU A N 1
ATOM 2181 C CA . LEU A 1 303 ? -0.27032 72.36423 10.55286 1.000 13.22620 303 LEU A CA 1
ATOM 2182 C C . LEU A 1 303 ? 1.02521 72.52629 9.77968 1.000 14.45882 303 LEU A C 1
ATOM 2183 O O . LEU A 1 303 ? 2.05197 72.88897 10.37893 1.000 14.47159 303 LEU A O 1
ATOM 2188 N N . PRO A 1 304 ? 1.02811 72.27019 8.47282 1.000 11.97705 304 PRO A N 1
ATOM 2189 C CA . PRO A 1 304 ? 2.29201 72.21597 7.73088 1.000 13.12710 304 PRO A CA 1
ATOM 2190 C C . PRO A 1 304 ? 2.90156 73.59779 7.58449 1.000 12.56869 304 PRO A C 1
ATOM 2191 O O . PRO A 1 304 ? 2.19445 74.58551 7.38179 1.000 14.04315 304 PRO A O 1
ATOM 2195 N N . VAL A 1 305 ? 4.22954 73.66267 7.68872 1.000 12.58875 305 VAL A N 1
ATOM 2196 C CA . VAL A 1 305 ? 4.94483 74.90763 7.45181 1.000 12.54736 305 VAL A CA 1
ATOM 2197 C C . VAL A 1 305 ? 6.01868 74.67018 6.40476 1.000 14.82287 305 VAL A C 1
ATOM 2198 O O . VAL A 1 305 ? 6.48798 73.54975 6.19836 1.000 15.23786 305 VAL A O 1
ATOM 2202 N N . ALA A 1 306 ? 6.39730 75.75277 5.73484 1.000 10.99091 306 ALA A N 1
ATOM 2203 C CA . ALA A 1 306 ? 7.45747 75.68060 4.74499 1.000 9.72882 306 ALA A CA 1
ATOM 2204 C C . ALA A 1 306 ? 8.79989 75.47360 5.42956 1.000 13.67714 306 ALA A C 1
ATOM 2205 O O . ALA A 1 306 ? 9.02703 75.93388 6.54720 1.000 14.38472 306 ALA A O 1
ATOM 2207 N N . ALA A 1 307 ? 9.69906 74.77461 4.73974 1.000 12.53104 307 ALA A N 1
ATOM 2208 C CA . ALA A 1 307 ? 11.05161 74.60191 5.25565 1.000 16.33367 307 ALA A CA 1
ATOM 2209 C C . ALA A 1 307 ? 11.75135 75.94927 5.36344 1.000 14.24534 307 ALA A C 1
ATOM 2210 O O . ALA A 1 307 ? 11.84043 76.69742 4.38183 1.000 17.30316 307 ALA A O 1
ATOM 2212 N N . ALA A 1 308 ? 12.24034 76.26171 6.56019 1.000 13.12237 308 ALA A N 1
ATOM 2213 C CA . ALA A 1 308 ? 12.89174 77.54710 6.78870 1.000 13.50734 308 ALA A CA 1
ATOM 2214 C C . ALA A 1 308 ? 14.34147 77.49957 6.31744 1.000 14.45290 308 ALA A C 1
ATOM 2215 O O . ALA A 1 308 ? 15.06528 76.55528 6.65643 1.000 16.05356 308 ALA A O 1
ATOM 2217 N N . PRO A 1 309 ? 14.80193 78.49259 5.54816 1.000 14.46854 309 PRO A N 1
ATOM 2218 C CA . PRO A 1 309 ? 16.22727 78.52417 5.17174 1.000 14.30321 309 PRO A CA 1
ATOM 2219 C C . PRO A 1 309 ? 17.14559 78.79254 6.34656 1.000 12.53353 309 PRO A C 1
ATOM 2220 O O . PRO A 1 309 ? 18.35177 78.53105 6.24276 1.000 14.29750 309 PRO A O 1
ATOM 2224 N N . HIS A 1 310 ? 16.60700 79.32556 7.44833 1.000 12.17986 310 HIS A N 1
ATOM 2225 C CA . HIS A 1 310 ? 17.32368 79.63575 8.67405 1.000 12.53574 310 HIS A CA 1
ATOM 2226 C C . HIS A 1 310 ? 16.26419 79.69180 9.75870 1.000 11.51080 310 HIS A C 1
ATOM 2227 O O . HIS A 1 310 ? 15.15833 80.17441 9.48476 1.000 13.24844 310 HIS A O 1
ATOM 2234 N N . PRO A 1 311 ? 16.53654 79.20965 10.97086 1.000 10.84401 311 PRO A N 1
ATOM 2235 C CA . PRO A 1 311 ? 15.50402 79.26448 12.02356 1.000 13.47128 311 PRO A CA 1
ATOM 2236 C C . PRO A 1 311 ? 14.94543 80.65654 12.26617 1.000 12.88982 311 PRO A C 1
ATOM 2237 O O . PRO A 1 311 ? 13.76857 80.78241 12.61793 1.000 11.62467 311 PRO A O 1
ATOM 2241 N N . LEU A 1 312 ? 15.74965 81.71025 12.08460 1.000 12.18573 312 LEU A N 1
ATOM 2242 C CA . LEU A 1 312 ? 15.23566 83.05920 12.31369 1.000 12.44241 312 LEU A CA 1
ATOM 2243 C C . LEU A 1 312 ? 14.12852 83.41638 11.33874 1.000 11.46744 312 LEU A C 1
ATOM 2244 O O . LEU A 1 312 ? 13.33605 84.32603 11.62322 1.000 11.71401 312 LEU A O 1
ATOM 2249 N N . CYS A 1 313 ? 14.04470 82.71651 10.20425 1.000 11.68720 313 CYS A N 1
ATOM 2250 C CA . CYS A 1 313 ? 12.98752 82.97553 9.23325 1.000 12.69811 313 CYS A CA 1
ATOM 2251 C C . CYS A 1 313 ? 11.67143 82.31404 9.60270 1.000 10.67175 313 CYS A C 1
ATOM 2252 O O . CYS A 1 313 ? 10.63546 82.68296 9.04455 1.000 10.42987 313 CYS A O 1
ATOM 2255 N N . ALA A 1 314 ? 11.69093 81.32652 10.49217 1.000 10.64683 314 ALA A N 1
ATOM 2256 C CA . ALA A 1 314 ? 10.50134 80.50724 10.70455 1.000 10.60962 314 ALA A CA 1
ATOM 2257 C C . ALA A 1 314 ? 9.25636 81.30093 11.09209 1.000 10.00017 314 ALA A C 1
ATOM 2258 O O . ALA A 1 314 ? 8.17841 80.98912 10.55799 1.000 10.69134 314 ALA A O 1
ATOM 2260 N N . PRO A 1 315 ? 9.31037 82.31570 11.95647 1.000 9.73924 315 PRO A N 1
ATOM 2261 C CA . PRO A 1 315 ? 8.06163 83.02235 12.28928 1.000 9.27657 315 PRO A CA 1
ATOM 2262 C C . PRO A 1 315 ? 7.44270 83.73232 11.10151 1.000 10.88871 315 PRO A C 1
ATOM 2263 O O . PRO A 1 315 ? 6.21016 83.79740 11.02207 1.000 10.66707 315 PRO A O 1
ATOM 2267 N N . LEU A 1 316 ? 8.24495 84.23126 10.15596 1.000 9.56354 316 LEU A N 1
ATOM 2268 C CA . LEU A 1 316 ? 7.67092 84.83764 8.95850 1.000 9.03502 316 LEU A CA 1
ATOM 2269 C C . LEU A 1 316 ? 6.88500 83.81096 8.16232 1.000 11.19591 316 LEU A C 1
ATOM 2270 O O . LEU A 1 316 ? 5.81730 84.11679 7.61524 1.000 10.93894 316 LEU A O 1
ATOM 2275 N N . LEU A 1 317 ? 7.41057 82.58631 8.08152 1.000 8.48307 317 LEU A N 1
ATOM 2276 C CA . LEU A 1 317 ? 6.76084 81.55361 7.28401 1.000 9.75585 317 LEU A CA 1
ATOM 2277 C C . LEU A 1 317 ? 5.46483 81.09705 7.94089 1.000 11.54777 317 LEU A C 1
ATOM 2278 O O . LEU A 1 317 ? 4.46879 80.83286 7.25498 1.000 10.95630 317 LEU A O 1
ATOM 2283 N N . THR A 1 318 ? 5.44606 81.03345 9.27333 1.000 9.68007 318 THR A N 1
ATOM 2284 C CA . THR A 1 318 ? 4.21896 80.65766 9.96659 1.000 9.04699 318 THR A CA 1
ATOM 2285 C C . THR A 1 318 ? 3.11779 81.68289 9.73115 1.000 11.71681 318 THR A C 1
ATOM 2286 O O . THR A 1 318 ? 1.97225 81.31667 9.44483 1.000 11.20880 318 THR A O 1
ATOM 2290 N N . VAL A 1 319 ? 3.43614 82.97562 9.83694 1.000 9.95700 319 VAL A N 1
ATOM 2291 C CA A VAL A 1 319 ? 2.39901 83.99297 9.64241 0.773 10.09116 319 VAL A CA 1
ATOM 2292 C CA B VAL A 1 319 ? 2.35947 83.94172 9.65696 0.227 10.15172 319 VAL A CA 1
ATOM 2293 C C . VAL A 1 319 ? 1.92278 84.01168 8.19687 1.000 10.81737 319 VAL A C 1
ATOM 2294 O O . VAL A 1 319 ? 0.73848 84.20222 7.92509 1.000 9.67141 319 VAL A O 1
ATOM 2301 N N . GLN A 1 320 ? 2.84498 83.85304 7.23875 1.000 10.61561 320 GLN A N 1
ATOM 2302 C CA . GLN A 1 320 ? 2.42961 83.81462 5.83776 1.000 10.58858 320 GLN A CA 1
ATOM 2303 C C . GLN A 1 320 ? 1.37461 82.73519 5.61265 1.000 10.78762 320 GLN A C 1
ATOM 2304 O O . GLN A 1 320 ? 0.37049 82.97304 4.92744 1.000 10.01452 320 GLN A O 1
ATOM 2310 N N . SER A 1 321 ? 1.58309 81.54517 6.18639 1.000 9.46781 321 SER A N 1
ATOM 2311 C CA . SER A 1 321 ? 0.57438 80.48564 6.09524 1.000 10.40277 321 SER A CA 1
ATOM 2312 C C . SER A 1 321 ? -0.69297 80.85617 6.85248 1.000 9.99049 321 SER A C 1
ATOM 2313 O O . SER A 1 321 ? -1.81201 80.61467 6.36789 1.000 9.97945 321 SER A O 1
ATOM 2316 N N . PHE A 1 322 ? -0.53632 81.41546 8.05139 1.000 8.46213 322 PHE A N 1
ATOM 2317 C CA . PHE A 1 322 ? -1.69917 81.73002 8.87158 1.000 8.52192 322 PHE A CA 1
ATOM 2318 C C . PHE A 1 322 ? -2.62208 82.71892 8.16560 1.000 12.78304 322 PHE A C 1
ATOM 2319 O O . PHE A 1 322 ? -3.85165 82.61275 8.26891 1.000 10.67362 322 PHE A O 1
ATOM 2327 N N . TYR A 1 323 ? -2.04909 83.68883 7.44026 1.000 11.27098 323 TYR A N 1
ATOM 2328 C CA . TYR A 1 323 ? -2.88442 84.69309 6.78516 1.000 9.66619 323 TYR A CA 1
ATOM 2329 C C . TYR A 1 323 ? -3.89053 84.05044 5.83024 1.000 10.40071 323 TYR A C 1
ATOM 2330 O O . TYR A 1 323 ? -5.03549 84.50723 5.72681 1.000 11.02910 323 TYR A O 1
ATOM 2339 N N . ARG A 1 324 ? -3.48493 82.99472 5.11839 1.000 9.84418 324 ARG A N 1
ATOM 2340 C CA . ARG A 1 324 ? -4.41619 82.31303 4.22652 1.000 10.34428 324 ARG A CA 1
ATOM 2341 C C . ARG A 1 324 ? -5.51360 81.62966 5.02628 1.000 10.93032 324 ARG A C 1
ATOM 2342 O O . ARG A 1 324 ? -6.69837 81.70454 4.67041 1.000 10.61897 324 ARG A O 1
ATOM 2350 N N . ALA A 1 325 ? -5.13482 80.98630 6.13238 1.000 11.00827 325 ALA A N 1
ATOM 2351 C CA . ALA A 1 325 ? -6.11043 80.27364 6.94377 1.000 10.43049 325 ALA A CA 1
ATOM 2352 C C . ALA A 1 325 ? -7.12247 81.23178 7.55132 1.000 11.63319 325 ALA A C 1
ATOM 2353 O O . ALA A 1 325 ? -8.31512 80.92064 7.61221 1.000 12.09691 325 ALA A O 1
ATOM 2355 N N . ILE A 1 326 ? -6.66982 82.41207 7.98446 1.000 9.32889 326 ILE A N 1
ATOM 2356 C CA . ILE A 1 326 ? -7.56857 83.31503 8.69965 1.000 9.62136 326 ILE A CA 1
ATOM 2357 C C . ILE A 1 326 ? -8.46458 84.07539 7.72429 1.000 10.48347 326 ILE A C 1
ATOM 2358 O O . ILE A 1 326 ? -9.62989 84.35379 8.04032 1.000 10.55187 326 ILE A O 1
ATOM 2363 N N . ASN A 1 327 ? -7.95114 84.403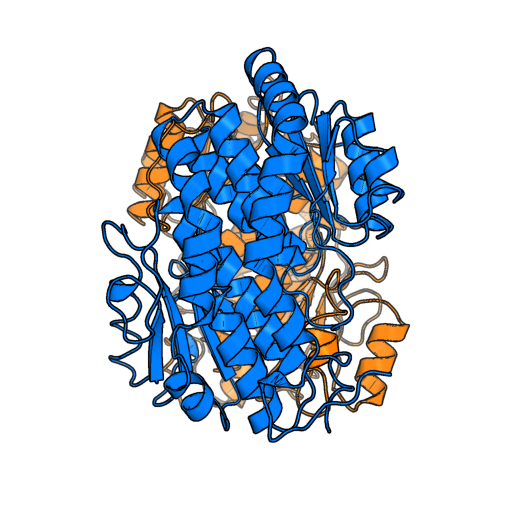34 6.53225 1.000 10.99323 327 ASN A N 1
ATOM 2364 C CA . ASN A 1 327 ? -8.79752 84.95247 5.48077 1.000 9.91146 327 ASN A CA 1
ATOM 2365 C C . ASN A 1 327 ? -9.94797 84.00192 5.17563 1.000 10.63108 327 ASN A C 1
ATOM 2366 O O . ASN A 1 327 ? -11.11410 84.41422 5.11796 1.000 11.52384 327 ASN A O 1
ATOM 2371 N N . ALA A 1 328 ? -9.64127 82.70934 5.01833 1.000 10.96809 328 ALA A N 1
ATOM 2372 C CA . ALA A 1 328 ? -10.69273 81.73308 4.73685 1.000 11.49536 328 ALA A CA 1
ATOM 2373 C C . ALA A 1 328 ? -11.66358 81.60699 5.90581 1.000 10.41466 328 ALA A C 1
ATOM 2374 O O . ALA A 1 328 ? -12.88150 81.48496 5.69993 1.000 10.90381 328 ALA A O 1
ATOM 2376 N N . LEU A 1 329 ? -11.14596 81.61515 7.14062 1.000 10.00226 329 LEU A N 1
ATOM 2377 C CA . LEU A 1 329 ? -12.01301 81.48549 8.30762 1.000 9.72850 329 LEU A CA 1
ATOM 2378 C C . LEU A 1 329 ? -12.96438 82.67105 8.42196 1.000 10.99816 329 LEU A C 1
ATOM 2379 O O . LEU A 1 329 ? -14.13749 82.50309 8.76988 1.000 12.43492 329 LEU A O 1
ATOM 2384 N N . ALA A 1 330 ? -12.47756 83.88073 8.13406 1.000 10.52891 330 ALA A N 1
ATOM 2385 C CA . ALA A 1 330 ? -13.34852 85.04905 8.20397 1.000 10.63169 330 ALA A CA 1
ATOM 2386 C C . ALA A 1 330 ? -14.54521 84.87899 7.27612 1.000 11.37498 330 ALA A C 1
ATOM 2387 O O . ALA A 1 330 ? -15.69436 85.08867 7.68135 1.000 11.47732 330 ALA A O 1
ATOM 2389 N N . LEU A 1 331 ? -14.29222 84.45511 6.03463 1.000 12.29742 331 LEU A N 1
ATOM 2390 C CA . LEU A 1 331 ? -15.38409 84.25450 5.08334 1.000 12.92223 331 LEU A CA 1
ATOM 2391 C C . LEU A 1 331 ? -16.33991 83.16076 5.54842 1.000 12.72958 331 LEU A C 1
ATOM 2392 O O . LEU A 1 331 ? -17.56172 83.30643 5.42926 1.000 13.51129 331 LEU A O 1
ATOM 2397 N N . ARG A 1 332 ? -15.80777 82.04971 6.06903 1.000 13.04009 332 ARG A N 1
ATOM 2398 C CA . ARG A 1 332 ? -16.68043 80.99061 6.57082 1.000 11.91164 332 ARG A CA 1
ATOM 2399 C C . ARG A 1 332 ? -17.56973 81.48295 7.70291 1.000 13.12399 332 ARG A C 1
ATOM 2400 O O . ARG A 1 332 ? -18.67988 80.96925 7.88608 1.000 14.45770 332 ARG A O 1
ATOM 2408 N N . ARG A 1 333 ? -17.09845 82.45729 8.48140 1.000 12.48760 333 ARG A N 1
ATOM 2409 C CA . ARG A 1 333 ? -17.87228 83.01203 9.58263 1.000 11.67132 333 ARG A CA 1
ATOM 2410 C C . ARG A 1 333 ? -18.77221 84.16290 9.15574 1.000 12.82794 333 ARG A C 1
ATOM 2411 O O . ARG A 1 333 ? -19.48755 84.70806 10.00006 1.000 15.31248 333 ARG A O 1
ATOM 2419 N N . GLY A 1 334 ? -18.76399 84.52352 7.87381 1.000 14.10447 334 GLY A N 1
ATOM 2420 C CA . GLY A 1 334 ? -19.63939 85.56300 7.36003 1.000 15.58863 334 GLY A CA 1
ATOM 2421 C C . GLY A 1 334 ? -19.08283 86.96714 7.38535 1.000 13.10229 334 GLY A C 1
ATOM 2422 O O . GLY A 1 334 ? -19.85452 87.92469 7.23592 1.000 18.79692 334 GLY A O 1
ATOM 2423 N N . PHE A 1 335 ? -17.77545 87.12589 7.54258 1.000 12.93003 335 PHE A N 1
ATOM 2424 C CA . PHE A 1 335 ? -17.14060 88.43261 7.64967 1.000 14.73028 335 PHE A CA 1
ATOM 2425 C C . PHE A 1 335 ? -16.24473 88.70057 6.44844 1.000 16.14444 335 PHE A C 1
ATOM 2426 O O . PHE A 1 335 ? -15.65095 87.78236 5.87799 1.000 15.02618 335 PHE A O 1
ATOM 2434 N N . ASN A 1 336 ? -16.14787 89.97966 6.07722 1.000 14.89722 336 ASN A N 1
ATOM 2435 C CA . ASN A 1 336 ? -15.18354 90.42146 5.08015 1.000 16.00212 336 ASN A CA 1
ATOM 2436 C C . ASN A 1 336 ? -13.94730 90.92472 5.80446 1.000 15.33065 336 ASN A C 1
ATOM 2437 O O . ASN A 1 336 ? -14.01985 91.95932 6.48268 1.000 16.14036 336 ASN A O 1
ATOM 2442 N N . PRO A 1 337 ? -12.80076 90.24732 5.70402 1.000 13.45457 337 PRO A N 1
ATOM 2443 C CA . PRO A 1 337 ? -11.62001 90.70808 6.44573 1.000 12.62617 337 PRO A CA 1
ATOM 2444 C C . PRO A 1 337 ? -11.10820 92.05463 5.97439 1.000 12.90758 337 PRO A C 1
ATOM 2445 O O . PRO A 1 337 ? -10.26628 92.64798 6.66347 1.000 15.51559 337 PRO A O 1
ATOM 2449 N N . ASP A 1 338 ? -11.59070 92.55376 4.83298 1.000 12.88596 338 ASP A N 1
ATOM 2450 C CA . ASP A 1 338 ? -11.11164 93.81277 4.27858 1.000 14.24983 338 ASP A CA 1
ATOM 2451 C C . ASP A 1 338 ? -11.73460 95.03308 4.93352 1.000 14.48774 338 ASP A C 1
ATOM 2452 O O . ASP A 1 338 ? -11.27307 96.14953 4.67725 1.000 17.24916 338 ASP A O 1
ATOM 2457 N N . LEU A 1 339 ? -12.78750 94.86401 5.72630 1.000 16.90039 339 LEU A N 1
ATOM 2458 C CA . LEU A 1 339 ? -13.53849 95.98557 6.26597 1.000 17.98891 339 LEU A CA 1
ATOM 2459 C C . LEU A 1 339 ? -13.24603 96.17076 7.75552 1.000 16.71325 339 LEU A C 1
ATOM 2460 O O . LEU A 1 339 ? -12.70385 95.27199 8.40509 1.000 18.27862 339 LEU A O 1
ATOM 2465 N N . PRO A 1 340 ? -13.57284 97.33730 8.32441 1.000 18.76249 340 PRO A N 1
ATOM 2466 C CA . PRO A 1 340 ? -13.09241 97.64909 9.67039 1.000 17.63069 340 PRO A CA 1
ATOM 2467 C C . PRO A 1 340 ? -13.70066 96.71847 10.70755 1.000 21.60521 340 PRO A C 1
ATOM 2468 O O . PRO A 1 340 ? -14.81855 96.20875 10.52530 1.000 19.24578 340 PRO A O 1
ATOM 2472 N N . PRO A 1 341 ? -13.00556 96.50264 11.82608 1.000 21.90980 341 PRO A N 1
ATOM 2473 C CA . PRO A 1 341 ? -13.53895 95.62840 12.87840 1.000 26.92415 341 PRO A CA 1
ATOM 2474 C C . PRO A 1 341 ? -14.88971 96.12527 13.36413 1.000 24.79730 341 PRO A C 1
ATOM 2475 O O . PRO A 1 341 ? -15.13300 97.33257 13.46828 1.000 21.71437 341 PRO A O 1
ATOM 2479 N N . HIS A 1 342 ? -15.77339 95.17219 13.65106 1.000 22.45128 342 HIS A N 1
ATOM 2480 C CA . HIS A 1 342 ? -17.13390 95.39069 14.13147 1.000 22.39380 342 HIS A CA 1
ATOM 2481 C C . HIS A 1 342 ? -18.04450 95.96681 13.05397 1.000 27.32367 342 HIS A C 1
ATOM 2482 O O . HIS A 1 342 ? -19.24206 96.15065 13.30561 1.000 28.53170 342 HIS A O 1
ATOM 2489 N N . LEU A 1 343 ? -17.52316 96.25180 11.85924 1.000 21.85025 343 LEU A N 1
ATOM 2490 C CA . LEU A 1 343 ? -18.32365 96.74889 10.74674 1.000 22.15140 343 LEU A CA 1
ATOM 2491 C C . LEU A 1 343 ? -18.17364 95.87651 9.50428 1.000 27.92081 343 LEU A C 1
ATOM 2492 O O . LEU A 1 343 ? -18.44152 96.34056 8.38980 1.000 25.05332 343 LEU A O 1
ATOM 2497 N N . ASN A 1 344 ? -17.75874 94.61891 9.66638 1.000 21.46604 344 ASN A N 1
ATOM 2498 C CA . ASN A 1 344 ? -17.34256 93.81410 8.52293 1.000 21.80087 344 ASN A CA 1
ATOM 2499 C C . ASN A 1 344 ? -18.17375 92.54637 8.33502 1.000 20.90419 344 ASN A C 1
ATOM 2500 O O . ASN A 1 344 ? -17.74879 91.64432 7.60784 1.000 20.75203 344 ASN A O 1
ATOM 2505 N N . LYS A 1 345 ? -19.36275 92.46261 8.93121 1.000 21.50745 345 LYS A N 1
ATOM 2506 C CA . LYS A 1 345 ? -20.24074 91.33756 8.63131 1.000 22.37279 345 LYS A CA 1
ATOM 2507 C C . LYS A 1 345 ? -20.85994 91.51839 7.25138 1.000 24.07500 345 LYS A C 1
ATOM 2508 O O . LYS A 1 345 ? -21.38900 92.58768 6.93254 1.000 30.15841 345 LYS A O 1
ATOM 2514 N N . VAL A 1 346 ? -20.79051 90.47266 6.43089 1.000 23.26199 346 VAL A N 1
ATOM 2515 C CA . VAL A 1 346 ? -21.32268 90.52544 5.07227 1.000 25.47466 346 VAL A CA 1
ATOM 2516 C C . VAL A 1 346 ? -22.80908 90.18206 5.06750 1.000 34.36280 346 VAL A C 1
ATOM 2517 O O . VAL A 1 346 ? -23.21393 89.14250 5.59290 1.000 41.63987 346 VAL A O 1
ATOM 2521 N N . LEU B 1 11 ? -19.76091 79.90063 48.60648 1.000 49.55834 11 LEU B N 1
ATOM 2522 C CA . LEU B 1 11 ? -20.23546 80.08911 49.97137 1.000 48.80874 11 LEU B CA 1
ATOM 2523 C C . LEU B 1 11 ? -20.96579 81.42008 50.11001 1.000 49.63259 11 LEU B C 1
ATOM 2524 O O . LEU B 1 11 ? -20.79609 82.32601 49.29149 1.000 49.22759 11 LEU B O 1
ATOM 2529 N N . SER B 1 12 ? -21.78189 81.53164 51.15207 1.000 45.81568 12 SER B N 1
ATOM 2530 C CA . SER B 1 12 ? -22.58516 82.72316 51.37759 1.000 52.96131 12 SER B CA 1
ATOM 2531 C C . SER B 1 12 ? -21.88089 83.77120 52.23090 1.000 49.01722 12 SER B C 1
ATOM 2532 O O . SER B 1 12 ? -22.48355 84.80962 52.52514 1.000 50.19385 12 SER B O 1
ATOM 2535 N N . ASP B 1 13 ? -20.63414 83.53273 52.63644 1.000 35.18678 13 ASP B N 1
ATOM 2536 C CA . ASP B 1 13 ? -19.85914 84.51499 53.39807 1.000 24.31027 13 ASP B CA 1
ATOM 2537 C C . ASP B 1 13 ? -18.58548 84.85452 52.63673 1.000 20.64187 13 ASP B C 1
ATOM 2538 O O . ASP B 1 13 ? -17.58948 84.11097 52.71650 1.000 19.51416 13 ASP B O 1
ATOM 2543 N N . PRO B 1 14 ? -18.55524 85.97364 51.90962 1.000 18.21639 14 PRO B N 1
ATOM 2544 C CA . PRO B 1 14 ? -17.34155 86.32529 51.15814 1.000 17.94989 14 PRO B CA 1
ATOM 2545 C C . PRO B 1 14 ? -16.12937 86.53613 52.03737 1.000 15.28475 14 PRO B C 1
ATOM 2546 O O . PRO B 1 14 ? -15.00336 86.31746 51.57545 1.000 15.34438 14 PRO B O 1
ATOM 2550 N N . THR B 1 15 ? -16.32158 86.95220 53.29514 1.000 15.47651 15 THR B N 1
ATOM 2551 C CA . THR B 1 15 ? -15.17560 87.20378 54.16489 1.000 13.45191 15 THR B CA 1
ATOM 2552 C C . THR B 1 15 ? -14.45516 85.93001 54.56543 1.000 16.17324 15 THR B C 1
ATOM 2553 O O . THR B 1 15 ? -13.34523 86.01778 55.10085 1.000 16.80856 15 THR B O 1
ATOM 2557 N N . SER B 1 16 ? -15.05707 84.76449 54.33330 1.000 14.79933 16 SER B N 1
ATOM 2558 C CA . SER B 1 16 ? -14.52907 83.51783 54.87221 1.000 16.65586 16 SER B CA 1
ATOM 2559 C C . SER B 1 16 ? -13.43414 82.90140 54.01230 1.000 15.83039 16 SER B C 1
ATOM 2560 O O . SER B 1 16 ? -12.84787 81.89629 54.42728 1.000 18.17131 16 SER B O 1
ATOM 2563 N N . THR B 1 17 ? -13.12585 83.46484 52.84825 1.000 14.90133 17 THR B N 1
ATOM 2564 C CA . THR B 1 17 ? -12.05836 82.89607 52.03589 1.000 11.55439 17 THR B CA 1
ATOM 2565 C C . THR B 1 17 ? -10.69230 83.34464 52.53955 1.000 13.82954 17 THR B C 1
ATOM 2566 O O . THR B 1 17 ? -10.54465 84.41347 53.15300 1.000 14.65140 17 THR B O 1
ATOM 2570 N N . LEU B 1 18 ? -9.67688 82.52172 52.24940 1.000 11.04611 18 LEU B N 1
ATOM 2571 C CA . LEU B 1 18 ? -8.30344 82.94836 52.49243 1.000 13.06394 18 LEU B CA 1
ATOM 2572 C C . LEU B 1 18 ? -7.93934 84.13050 51.60711 1.000 12.91980 18 LEU B C 1
ATOM 2573 O O . LEU B 1 18 ? -7.18519 85.01437 52.02132 1.000 13.94750 18 LEU B O 1
ATOM 2578 N N . MET B 1 19 ? -8.43789 84.14990 50.36413 1.000 12.21338 19 MET B N 1
ATOM 2579 C CA . MET B 1 19 ? -8.15835 85.28243 49.48937 1.000 12.22985 19 MET B CA 1
ATOM 2580 C C . MET B 1 19 ? -8.60775 86.59306 50.13063 1.000 12.42197 19 MET B C 1
ATOM 2581 O O . MET B 1 19 ? -7.89324 87.60392 50.06501 1.000 10.90542 19 MET B O 1
ATOM 2586 N N . PHE B 1 20 ? -9.77761 86.58231 50.78134 1.000 11.68283 20 PHE B N 1
ATOM 2587 C CA . PHE B 1 20 ? -10.26310 87.78098 51.45891 1.000 11.22138 20 PHE B CA 1
ATOM 2588 C C . PHE B 1 20 ? -9.34279 88.15582 52.61138 1.000 10.80010 20 PHE B C 1
ATOM 2589 O O . PHE B 1 20 ? -8.93319 89.31617 52.74641 1.000 11.76665 20 PHE B O 1
ATOM 2597 N N . ALA B 1 21 ? -9.00594 87.17616 53.45620 1.000 11.54054 21 ALA B N 1
ATOM 2598 C CA . ALA B 1 21 ? -8.19577 87.45712 54.64024 1.000 13.02354 21 ALA B CA 1
ATOM 2599 C C . ALA B 1 21 ? -6.81308 87.95884 54.25425 1.000 13.32192 21 ALA B C 1
ATOM 2600 O O . ALA B 1 21 ? -6.27384 88.87954 54.88357 1.000 13.16115 21 ALA B O 1
ATOM 2602 N N . GLU B 1 22 ? -6.23278 87.38069 53.20647 1.000 10.48860 22 GLU B N 1
ATOM 2603 C CA . GLU B 1 22 ? -4.88202 87.75113 52.81247 1.000 11.12727 22 GLU B CA 1
ATOM 2604 C C . GLU B 1 22 ? -4.86464 89.08871 52.08280 1.000 11.06842 22 GLU B C 1
ATOM 2605 O O . GLU B 1 22 ? -3.96395 89.90777 52.30016 1.000 11.92499 22 GLU B O 1
ATOM 2611 N N . ALA B 1 23 ? -5.87902 89.36241 51.25734 1.000 10.59219 23 ALA B N 1
ATOM 2612 C CA . ALA B 1 23 ? -5.95917 90.68180 50.64216 1.000 12.52071 23 ALA B CA 1
ATOM 2613 C C . ALA B 1 23 ? -6.13101 91.77239 51.69557 1.000 10.01400 23 ALA B C 1
ATOM 2614 O O . ALA B 1 23 ? -5.56438 92.86484 51.56302 1.000 11.65267 23 ALA B O 1
ATOM 2616 N N . ALA B 1 24 ? -6.89489 91.48559 52.75203 1.000 10.47615 24 ALA B N 1
ATOM 2617 C CA . ALA B 1 24 ? -7.12409 92.44953 53.82520 1.000 10.48182 24 ALA B CA 1
ATOM 2618 C C . ALA B 1 24 ? -5.83650 92.79292 54.56502 1.000 12.58990 24 ALA B C 1
ATOM 2619 O O . ALA B 1 24 ? -5.72959 93.88440 55.13173 1.000 15.18640 24 ALA B O 1
ATOM 2621 N N . GLU B 1 25 ? -4.85682 91.89109 54.54351 1.000 11.35548 25 GLU B N 1
ATOM 2622 C CA . GLU B 1 25 ? -3.56383 92.07720 55.19450 1.000 12.49628 25 GLU B CA 1
ATOM 2623 C C . GLU B 1 25 ? -2.65731 93.07642 54.49395 1.000 11.78630 25 GLU B C 1
ATOM 2624 O O . GLU B 1 25 ? -1.62901 93.44330 55.07067 1.000 11.97223 25 GLU B O 1
ATOM 2630 N N . ALA B 1 26 ? -2.97157 93.48705 53.26355 1.000 11.49584 26 ALA B N 1
ATOM 2631 C CA . ALA B 1 26 ? -1.97490 94.16972 52.44500 1.000 9.10716 26 ALA B CA 1
ATOM 2632 C C . ALA B 1 26 ? -1.49419 95.47105 53.07601 1.000 10.72330 26 ALA B C 1
ATOM 2633 O O . ALA B 1 26 ? -0.30595 95.79475 52.99546 1.000 10.43597 26 ALA B O 1
ATOM 2635 N N . ALA B 1 27 ? -2.38815 96.23088 53.71090 1.000 9.47337 27 ALA B N 1
ATOM 2636 C CA . ALA B 1 27 ? -1.95576 97.48572 54.32023 1.000 10.68878 27 ALA B CA 1
ATOM 2637 C C . ALA B 1 27 ? -0.89893 97.23880 55.39516 1.000 14.16181 27 ALA B C 1
ATOM 2638 O O . ALA B 1 27 ? 0.12024 97.94029 55.44987 1.000 11.37185 27 ALA B O 1
ATOM 2640 N N . ASP B 1 28 ? -1.14231 96.25843 56.27669 1.000 11.16815 28 ASP B N 1
ATOM 2641 C CA . ASP B 1 28 ? -0.16702 95.93252 57.32374 1.000 11.04270 28 ASP B CA 1
ATOM 2642 C C . ASP B 1 28 ? 1.13441 95.43116 56.71538 1.000 11.56714 28 ASP B C 1
ATOM 2643 O O . ASP B 1 28 ? 2.22681 95.71004 57.23006 1.000 12.33822 28 ASP B O 1
ATOM 2648 N N . VAL B 1 29 ? 1.03298 94.66292 55.62809 1.000 9.75643 29 VAL B N 1
ATOM 2649 C CA . VAL B 1 29 ? 2.22255 94.17310 54.93361 1.000 9.93660 29 VAL B CA 1
ATOM 2650 C C . VAL B 1 29 ? 3.06297 95.34072 54.43107 1.000 12.20502 29 VAL B C 1
ATOM 2651 O O . VAL B 1 29 ? 4.28677 95.37138 54.59929 1.000 11.22408 29 VAL B O 1
ATOM 2655 N N . VAL B 1 30 ? 2.42104 96.31235 53.78724 1.000 10.21831 30 VAL B N 1
ATOM 2656 C CA . VAL B 1 30 ? 3.17078 97.42543 53.21474 1.000 8.67208 30 VAL B CA 1
ATOM 2657 C C . VAL B 1 30 ? 3.82552 98.24081 54.31829 1.000 11.87161 30 VAL B C 1
ATOM 2658 O O . VAL B 1 30 ? 4.99881 98.61535 54.22049 1.000 11.17494 30 VAL B O 1
ATOM 2662 N N . ALA B 1 31 ? 3.10193 98.47570 55.41183 1.000 11.53023 31 ALA B N 1
ATOM 2663 C CA . ALA B 1 31 ? 3.66812 99.23224 56.52464 1.000 10.53400 31 ALA B CA 1
ATOM 2664 C C . ALA B 1 31 ? 4.91875 98.56153 57.07323 1.000 12.87871 31 ALA B C 1
ATOM 2665 O O . ALA B 1 31 ? 5.94867 99.21416 57.28533 1.000 12.98095 31 ALA B O 1
ATOM 2667 N N . ARG B 1 32 ? 4.84198 97.25937 57.34372 1.000 10.66111 32 ARG B N 1
ATOM 2668 C CA . ARG B 1 32 ? 5.99045 96.60004 57.94883 1.000 12.52446 32 ARG B CA 1
ATOM 2669 C C . ARG B 1 32 ? 7.11440 96.40954 56.93795 1.000 11.96862 32 ARG B C 1
ATOM 2670 O O . ARG B 1 32 ? 8.28974 96.45572 57.31830 1.000 11.44077 32 ARG B O 1
ATOM 2678 N N . GLN B 1 33 ? 6.78195 96.23249 55.65254 1.000 9.51274 33 GLN B N 1
ATOM 2679 C CA . GLN B 1 33 ? 7.82200 96.14008 54.63283 1.000 8.60177 33 GLN B CA 1
ATOM 2680 C C . GLN B 1 33 ? 8.65881 97.41226 54.60907 1.000 11.15842 33 GLN B C 1
ATOM 2681 O O . GLN B 1 33 ? 9.89590 97.36238 54.61150 1.000 11.32640 33 GLN B O 1
ATOM 2687 N N . PHE B 1 34 ? 7.99812 98.56427 54.61905 1.000 10.11102 34 PHE B N 1
ATOM 2688 C CA . PHE B 1 34 ? 8.73565 99.81997 54.51868 1.000 9.68245 34 PHE B CA 1
ATOM 2689 C C . PHE B 1 34 ? 9.57724 100.05784 55.76830 1.000 13.65888 34 PHE B C 1
ATOM 2690 O O . PHE B 1 34 ? 10.70042 100.57042 55.68254 1.000 10.76206 34 PHE B O 1
ATOM 2698 N N . SER B 1 35 ? 9.04471 99.69726 56.93953 1.000 13.68507 35 SER B N 1
ATOM 2699 C CA . SER B 1 35 ? 9.80181 99.84606 58.17964 1.000 13.79204 35 SER B CA 1
ATOM 2700 C C . SER B 1 35 ? 11.03939 98.95884 58.17101 1.000 12.13528 35 SER B C 1
ATOM 2701 O O . SER B 1 35 ? 12.13509 99.38804 58.54694 1.000 13.01613 35 SER B O 1
ATOM 2704 N N . ARG B 1 36 ? 10.87026 97.70317 57.76454 1.000 10.99087 36 ARG B N 1
ATOM 2705 C CA . ARG B 1 36 ? 11.96488 96.74180 57.83656 1.000 11.34787 36 ARG B CA 1
ATOM 2706 C C . ARG B 1 36 ? 13.04181 97.02451 56.79972 1.000 10.82921 36 ARG B C 1
ATOM 2707 O O . ARG B 1 36 ? 14.22575 96.78918 57.06210 1.000 12.56003 36 ARG B O 1
ATOM 2715 N N . ASN B 1 37 ? 12.65648 97.51714 55.62590 1.000 10.01549 37 ASN B N 1
ATOM 2716 C CA . ASN B 1 37 ? 13.56712 97.63043 54.49358 1.000 10.83558 37 ASN B CA 1
ATOM 2717 C C . ASN B 1 37 ? 14.17853 99.01468 54.33925 1.000 12.71212 37 ASN B C 1
ATOM 2718 O O . ASN B 1 37 ? 14.98392 99.21395 53.41940 1.000 12.47034 37 ASN B O 1
ATOM 2723 N N . HIS B 1 38 ? 13.84122 99.95760 55.22370 1.000 10.10667 38 HIS B N 1
ATOM 2724 C CA . HIS B 1 38 ? 14.21817 101.36090 55.03979 1.000 10.70047 38 HIS B CA 1
ATOM 2725 C C . HIS B 1 38 ? 15.71198 101.54213 54.76324 1.000 11.86714 38 HIS B C 1
ATOM 2726 O O . HIS B 1 38 ? 16.09957 102.07261 53.71876 1.000 11.11847 38 HIS B O 1
ATOM 2733 N N . ALA B 1 39 ? 16.57470 101.13403 55.69673 1.000 10.02613 39 ALA B N 1
ATOM 2734 C CA . ALA B 1 39 ? 17.99352 101.43006 55.50467 1.000 11.97553 39 ALA B CA 1
ATOM 2735 C C . ALA B 1 39 ? 18.59357 100.60130 54.37621 1.000 12.35125 39 ALA B C 1
ATOM 2736 O O . ALA B 1 39 ? 19.47630 101.08451 53.65790 1.000 11.89085 39 ALA B O 1
ATOM 2738 N N . THR B 1 40 ? 18.13394 99.36060 54.20521 1.000 10.83321 40 THR B N 1
ATOM 2739 C CA . THR B 1 40 ? 18.60759 98.55937 53.08214 1.000 10.76766 40 THR B CA 1
ATOM 2740 C C . THR B 1 40 ? 18.27403 99.24253 51.76291 1.000 10.23677 40 THR B C 1
ATOM 2741 O O . THR B 1 40 ? 19.11592 99.32002 50.85630 1.000 12.04860 40 THR B O 1
ATOM 2745 N N . MET B 1 41 ? 17.06166 99.77940 51.65274 1.000 9.99136 41 MET B N 1
ATOM 2746 C CA . MET B 1 41 ? 16.68622 100.47706 50.43000 1.000 10.12365 41 MET B CA 1
ATOM 2747 C C . MET B 1 41 ? 17.49294 101.76211 50.25672 1.000 11.42996 41 MET B C 1
ATOM 2748 O O . MET B 1 41 ? 17.90510 102.09493 49.13712 1.000 11.78178 41 MET B O 1
ATOM 2753 N N . GLU B 1 42 ? 17.74729 102.48807 51.34795 1.000 11.41123 42 GLU B N 1
ATOM 2754 C CA . GLU B 1 42 ? 18.56219 103.69610 51.24368 1.000 11.81542 42 GLU B CA 1
ATOM 2755 C C . GLU B 1 42 ? 19.97164 103.36327 50.78493 1.000 12.65523 42 GLU B C 1
ATOM 2756 O O . GLU B 1 42 ? 20.55552 104.09420 49.97619 1.000 12.19610 42 GLU B O 1
ATOM 2762 N N . THR B 1 43 ? 20.53703 102.26018 51.28877 1.000 11.01678 43 THR B N 1
ATOM 2763 C CA . THR B 1 43 ? 21.88589 101.87919 50.87881 1.000 12.49041 43 THR B CA 1
ATOM 2764 C C . THR B 1 43 ? 21.92157 101.52945 49.40112 1.000 14.21334 43 THR B C 1
ATOM 2765 O O . THR B 1 43 ? 22.84083 101.93501 48.67765 1.000 13.19968 43 THR B O 1
ATOM 2769 N N . LEU B 1 44 ? 20.92651 100.77017 48.94057 1.000 10.19285 44 LEU B N 1
ATOM 2770 C CA . LEU B 1 44 ? 20.83944 100.44324 47.52518 1.000 10.78327 44 LEU B CA 1
ATOM 2771 C C . LEU B 1 44 ? 20.66297 101.70602 46.68857 1.000 12.80371 44 LEU B C 1
ATOM 2772 O O . LEU B 1 44 ? 21.33527 101.88992 45.66433 1.000 11.73559 44 LEU B O 1
ATOM 2777 N N . ALA B 1 45 ? 19.76240 102.59446 47.11878 1.000 11.05564 45 ALA B N 1
ATOM 2778 C CA . ALA B 1 45 ? 19.51555 103.81927 46.36305 1.000 11.04543 45 ALA B CA 1
ATOM 2779 C C . ALA B 1 45 ? 20.77773 104.66862 46.25242 1.000 12.04406 45 ALA B C 1
ATOM 2780 O O . ALA B 1 45 ? 21.09515 105.17911 45.17339 1.000 12.59073 45 ALA B O 1
ATOM 2782 N N . ALA B 1 46 ? 21.51877 104.81909 47.35370 1.000 11.69751 46 ALA B N 1
ATOM 2783 C CA . ALA B 1 46 ? 22.75089 105.59834 47.31281 1.000 14.01196 46 ALA B CA 1
ATOM 2784 C C . ALA B 1 46 ? 23.75900 104.98094 46.35534 1.000 14.33769 46 ALA B C 1
ATOM 2785 O O . ALA B 1 46 ? 24.48051 105.69938 45.65417 1.000 15.39798 46 ALA B O 1
ATOM 2787 N N . SER B 1 47 ? 23.83988 103.64923 46.33292 1.000 12.51191 47 SER B N 1
ATOM 2788 C CA A SER B 1 47 ? 24.78454 102.97562 45.44885 0.527 15.44639 47 SER B CA 1
ATOM 2789 C CA B SER B 1 47 ? 24.79339 102.99069 45.44611 0.473 15.44371 47 SER B CA 1
ATOM 2790 C C . SER B 1 47 ? 24.42366 103.19203 43.98434 1.000 16.38768 47 SER B C 1
ATOM 2791 O O . SER B 1 47 ? 25.31469 103.30266 43.12843 1.000 15.12785 47 SER B O 1
ATOM 2796 N N . LEU B 1 48 ? 23.12303 103.24808 43.67990 1.000 12.21835 48 LEU B N 1
ATOM 2797 C CA . LEU B 1 48 ? 22.69994 103.49548 42.30739 1.000 12.11607 48 LEU B CA 1
ATOM 2798 C C . LEU B 1 48 ? 22.97972 104.93631 41.89648 1.000 13.77680 48 LEU B C 1
ATOM 2799 O O . LEU B 1 48 ? 23.32847 105.19464 40.74002 1.000 16.73217 48 LEU B O 1
ATOM 2804 N N . ARG B 1 49 ? 22.82634 105.89297 42.81783 1.000 14.74402 49 ARG B N 1
ATOM 2805 C CA . ARG B 1 49 ? 23.17374 107.27338 42.48157 1.000 15.11506 49 ARG B CA 1
ATOM 2806 C C . ARG B 1 49 ? 24.67308 107.41832 42.25815 1.000 15.82549 49 ARG B C 1
ATOM 2807 O O . ARG B 1 49 ? 25.10728 108.18220 41.38581 1.000 18.29744 49 ARG B O 1
ATOM 2815 N N . ALA B 1 50 ? 25.47830 106.67417 43.02183 1.000 14.09736 50 ALA B N 1
ATOM 2816 C CA . ALA B 1 50 ? 26.93229 106.77271 42.90144 1.000 17.09981 50 ALA B CA 1
ATOM 2817 C C . ALA B 1 50 ? 27.45173 106.13083 41.62035 1.000 20.82415 50 ALA B C 1
ATOM 2818 O O . ALA B 1 50 ? 28.48340 106.56255 41.08898 1.000 20.70532 50 ALA B O 1
ATOM 2820 N N . ALA B 1 51 ? 26.77615 105.09421 41.12671 1.000 15.77465 51 ALA B N 1
ATOM 2821 C CA . ALA B 1 51 ? 27.17674 104.38724 39.90799 1.000 18.38062 51 ALA B CA 1
ATOM 2822 C C . ALA B 1 51 ? 25.93230 104.14605 39.06892 1.000 17.83510 51 ALA B C 1
ATOM 2823 O O . ALA B 1 51 ? 25.36703 103.04550 39.06202 1.000 17.22863 51 ALA B O 1
ATOM 2825 N N . PRO B 1 52 ? 25.46856 105.16277 38.34801 1.000 18.03596 52 PRO B N 1
ATOM 2826 C CA . PRO B 1 52 ? 24.18749 105.05601 37.63849 1.000 16.35140 52 PRO B CA 1
ATOM 2827 C C . PRO B 1 52 ? 24.20752 103.95094 36.59821 1.000 16.50359 52 PRO B C 1
ATOM 2828 O O . PRO B 1 52 ? 25.13459 103.86923 35.77572 1.000 17.51338 52 PRO B O 1
ATOM 2832 N N . PRO B 1 53 ? 23.19815 103.08086 36.59522 1.000 12.60309 53 PRO B N 1
ATOM 2833 C CA . PRO B 1 53 ? 23.14794 102.03434 35.57915 1.000 13.58172 53 PRO B CA 1
ATOM 2834 C C . PRO B 1 53 ? 22.75039 102.62601 34.23587 1.000 14.61346 53 PRO B C 1
ATOM 2835 O O . PRO B 1 53 ? 22.06253 103.65736 34.17975 1.000 16.59103 53 PRO B O 1
ATOM 2839 N N . PRO B 1 54 ? 23.16214 102.00281 33.13187 1.000 14.59782 54 PRO B N 1
ATOM 2840 C CA . PRO B 1 54 ? 22.77971 102.52803 31.81084 1.000 14.02093 54 PRO B CA 1
ATOM 2841 C C . PRO B 1 54 ? 21.32387 102.28974 31.45591 1.000 14.75187 54 PRO B C 1
ATOM 2842 O O . PRO B 1 54 ? 20.78691 103.01989 30.61505 1.000 14.22687 54 PRO B O 1
ATOM 2846 N N . PHE B 1 55 ? 20.68497 101.28798 32.05809 1.000 11.24705 55 PHE B N 1
ATOM 2847 C CA . PHE B 1 55 ? 19.28594 100.93860 31.83892 1.000 10.85256 55 PHE B CA 1
ATOM 2848 C C . PHE B 1 55 ? 18.94857 99.87868 32.87459 1.000 11.10682 55 PHE B C 1
ATOM 2849 O O . PHE B 1 55 ? 19.81353 99.43336 33.63536 1.000 10.30206 55 PHE B O 1
ATOM 2857 N N . VAL B 1 56 ? 17.67803 99.50509 32.91643 1.000 10.95347 56 VAL B N 1
ATOM 2858 C CA . VAL B 1 56 ? 17.14959 98.55346 33.88885 1.000 10.75310 56 VAL B CA 1
ATOM 2859 C C . VAL B 1 56 ? 16.53247 97.39129 33.12360 1.000 10.36269 56 VAL B C 1
ATOM 2860 O O . VAL B 1 56 ? 15.98393 97.57423 32.03492 1.000 11.21262 56 VAL B O 1
ATOM 2864 N N . VAL B 1 57 ? 16.62435 96.18850 33.69040 1.000 9.08667 57 VAL B N 1
ATOM 2865 C CA . VAL B 1 57 ? 15.96487 95.00908 33.13704 1.000 9.85949 57 VAL B CA 1
ATOM 2866 C C . VAL B 1 57 ? 15.16858 94.36427 34.25766 1.000 12.29019 57 VAL B C 1
ATOM 2867 O O . VAL B 1 57 ? 15.71359 94.14076 35.34423 1.000 12.78152 57 VAL B O 1
ATOM 2871 N N . THR B 1 58 ? 13.89929 94.04806 33.99630 1.000 10.78342 58 THR B N 1
ATOM 2872 C CA . THR B 1 58 ? 13.10550 93.27465 34.94490 1.000 9.87141 58 THR B CA 1
ATOM 2873 C C . THR B 1 58 ? 13.03328 91.82075 34.49263 1.000 10.00070 58 THR B C 1
ATOM 2874 O O . THR B 1 58 ? 13.00396 91.51938 33.29889 1.000 11.65998 58 THR B O 1
ATOM 2878 N N . CYS B 1 59 ? 13.01242 90.91475 35.46806 1.000 9.22831 59 CYS B N 1
ATOM 2879 C CA . CYS B 1 59 ? 12.99474 89.47967 35.21440 1.000 9.21101 59 CYS B CA 1
ATOM 2880 C C . CYS B 1 59 ? 11.93471 88.87688 36.12570 1.000 12.78347 59 CYS B C 1
ATOM 2881 O O . CYS B 1 59 ? 12.12052 88.84687 37.34863 1.000 11.60916 59 CYS B O 1
ATOM 2884 N N . ALA B 1 60 ? 10.82131 88.41330 35.54658 1.000 9.80153 60 ALA B N 1
ATOM 2885 C CA . ALA B 1 60 ? 9.66488 88.01596 36.34846 1.000 8.60672 60 ALA B CA 1
ATOM 2886 C C . ALA B 1 60 ? 8.68318 87.23630 35.48798 1.000 12.11688 60 ALA B C 1
ATOM 2887 O O . ALA B 1 60 ? 8.67094 87.36453 34.26272 1.000 12.99366 60 ALA B O 1
ATOM 2889 N N . ARG B 1 61 ? 7.85190 86.43196 36.15348 1.000 10.64928 61 ARG B N 1
ATOM 2890 C CA . ARG B 1 61 ? 6.78556 85.68383 35.50444 1.000 10.95640 61 ARG B CA 1
ATOM 2891 C C . ARG B 1 61 ? 5.46633 85.93890 36.22603 1.000 11.18347 61 ARG B C 1
ATOM 2892 O O . ARG B 1 61 ? 5.44366 86.32906 37.39872 1.000 11.92630 61 ARG B O 1
ATOM 2894 N N . GLY B 1 62 ? 4.36030 85.69345 35.51415 1.000 13.00771 62 GLY B N 1
ATOM 2895 C CA . GLY B 1 62 ? 3.04278 85.69084 36.14791 1.000 14.27038 62 GLY B CA 1
ATOM 2896 C C . GLY B 1 62 ? 2.69607 87.02045 36.79178 1.000 13.13713 62 GLY B C 1
ATOM 2897 O O . GLY B 1 62 ? 2.93667 88.09539 36.23219 1.000 11.29165 62 GLY B O 1
ATOM 2898 N N . SER B 1 63 ? 2.14235 86.94995 38.00721 1.000 12.56163 63 SER B N 1
ATOM 2899 C CA . SER B 1 63 ? 1.78592 88.17050 38.72926 1.000 9.53687 63 SER B CA 1
ATOM 2900 C C . SER B 1 63 ? 2.99135 89.07678 38.92148 1.000 9.00147 63 SER B C 1
ATOM 2901 O O . SER B 1 63 ? 2.86339 90.30610 38.89791 1.000 10.11217 63 SER B O 1
ATOM 2904 N N . SER B 1 64 ? 4.16835 88.48747 39.15538 1.000 10.08111 64 SER B N 1
ATOM 2905 C CA . SER B 1 64 ? 5.35402 89.31399 39.34621 1.000 8.73614 64 SER B CA 1
ATOM 2906 C C . SER B 1 64 ? 5.72341 90.07573 38.07842 1.000 9.08715 64 SER B C 1
ATOM 2907 O O . SER B 1 64 ? 6.28862 91.17277 38.16727 1.000 9.84177 64 SER B O 1
ATOM 2910 N N . ASP B 1 65 ? 5.43449 89.51626 36.90027 1.000 9.49481 65 ASP B N 1
ATOM 2911 C CA . ASP B 1 65 ? 5.66133 90.28251 35.68107 1.000 8.70945 65 ASP B CA 1
ATOM 2912 C C . ASP B 1 65 ? 4.65399 91.41782 35.54736 1.000 10.17595 65 ASP B C 1
ATOM 2913 O O . ASP B 1 65 ? 4.98264 92.47863 35.00325 1.000 9.84880 65 ASP B O 1
ATOM 2918 N N . HIS B 1 66 ? 3.42731 91.22877 36.03487 1.000 9.12741 66 HIS B N 1
ATOM 2919 C CA . HIS B 1 66 ? 2.50604 92.35591 36.04082 1.000 8.69111 66 HIS B CA 1
ATOM 2920 C C . HIS B 1 66 ? 2.97167 93.43270 37.00550 1.000 11.53894 66 HIS B C 1
ATOM 2921 O O . HIS B 1 66 ? 2.74807 94.62414 36.75335 1.000 10.01770 66 HIS B O 1
ATOM 2928 N N . ALA B 1 67 ? 3.66872 93.04627 38.08191 1.000 8.21192 67 ALA B N 1
ATOM 2929 C CA . ALA B 1 67 ? 4.33176 94.04990 38.90516 1.000 10.35317 67 ALA B CA 1
ATOM 2930 C C . ALA B 1 67 ? 5.47237 94.71581 38.14009 1.000 9.91417 67 ALA B C 1
ATOM 2931 O O . ALA B 1 67 ? 5.66778 95.92980 38.24497 1.000 9.62542 67 ALA B O 1
ATOM 2933 N N . ALA B 1 68 ? 6.21917 93.94055 37.34704 1.000 8.23109 68 ALA B N 1
ATOM 2934 C CA . ALA B 1 68 ? 7.28735 94.52310 36.53423 1.000 9.60779 68 ALA B CA 1
ATOM 2935 C C . ALA B 1 68 ? 6.75497 95.56077 35.55532 1.000 10.01490 68 ALA B C 1
ATOM 2936 O O . ALA B 1 68 ? 7.45330 96.53018 35.25276 1.000 9.64381 68 ALA B O 1
ATOM 2938 N N . THR B 1 69 ? 5.53017 95.38068 35.05316 1.000 8.75208 69 THR B N 1
ATOM 2939 C CA . THR B 1 69 ? 4.93376 96.38982 34.17461 1.000 8.76798 69 THR B CA 1
ATOM 2940 C C . THR B 1 69 ? 4.83665 97.73524 34.87497 1.000 8.91670 69 THR B C 1
ATOM 2941 O O . THR B 1 69 ? 5.14357 98.78461 34.29119 1.000 9.23230 69 THR B O 1
ATOM 2945 N N . TYR B 1 70 ? 4.38488 97.71626 36.12446 1.000 8.34133 70 TYR B N 1
ATOM 2946 C CA . TYR B 1 70 ? 4.32471 98.92420 36.92992 1.000 9.50669 70 TYR B CA 1
ATOM 2947 C C . TYR B 1 70 ? 5.72299 99.46218 37.20886 1.000 10.39637 70 TYR B C 1
ATOM 2948 O O . TYR B 1 70 ? 5.95114 100.68069 37.14991 1.000 9.65486 70 TYR B O 1
ATOM 2957 N N . GLY B 1 71 ? 6.67262 98.56438 37.48241 1.000 7.52067 71 GLY B N 1
ATOM 2958 C CA . GLY B 1 71 ? 8.04642 98.98636 37.69829 1.000 9.09201 71 GLY B CA 1
ATOM 2959 C C . GLY B 1 71 ? 8.61542 99.72263 36.50361 1.000 9.63473 71 GLY B C 1
ATOM 2960 O O . GLY B 1 71 ? 9.34742 100.70539 36.66090 1.000 9.68830 71 GLY B O 1
ATOM 2961 N N . LYS B 1 72 ? 8.29073 99.25459 35.29462 1.000 10.04535 72 LYS B N 1
ATOM 2962 C CA . LYS B 1 72 ? 8.72805 99.94296 34.08369 1.000 9.41661 72 LYS B CA 1
ATOM 2963 C C . LYS B 1 72 ? 8.21374 101.37414 34.05753 1.000 10.90087 72 LYS B C 1
ATOM 2964 O O . LYS B 1 72 ? 8.98360 102.32580 33.86054 1.000 10.53833 72 LYS B O 1
ATOM 2970 N N . TYR B 1 73 ? 6.91041 101.54991 34.26958 1.000 9.58584 73 TYR B N 1
ATOM 2971 C CA . TYR B 1 73 ? 6.35750 102.89710 34.26088 1.000 9.77345 73 TYR B CA 1
ATOM 2972 C C . TYR B 1 73 ? 7.03378 103.76893 35.31280 1.000 10.02585 73 TYR B C 1
ATOM 2973 O O . TYR B 1 73 ? 7.41830 104.90885 35.03260 1.000 9.72336 73 TYR B O 1
ATOM 2982 N N . LEU B 1 74 ? 7.18157 103.24289 36.53165 1.000 10.21303 74 LEU B N 1
ATOM 2983 C CA . LEU B 1 74 ? 7.77281 104.02439 37.61393 1.000 10.16676 74 LEU B CA 1
ATOM 2984 C C . LEU B 1 74 ? 9.19199 104.45500 37.28195 1.000 9.39075 74 LEU B C 1
ATOM 2985 O O . LEU B 1 74 ? 9.54800 105.62481 37.43763 1.000 9.81364 74 LEU B O 1
ATOM 2990 N N . LEU B 1 75 ? 10.04456 103.51018 36.88348 1.000 9.41774 75 LEU B N 1
ATOM 2991 C CA . LEU B 1 75 ? 11.44790 103.87902 36.72311 1.000 10.48957 75 LEU B CA 1
ATOM 2992 C C . LEU B 1 75 ? 11.66491 104.71968 35.46478 1.000 11.04884 75 LEU B C 1
ATOM 2993 O O . LEU B 1 75 ? 12.49107 105.63585 35.46972 1.000 10.02689 75 LEU B O 1
ATOM 2998 N N . GLU B 1 76 ? 10.91099 104.46514 34.39473 1.000 10.05946 76 GLU B N 1
ATOM 2999 C CA . GLU B 1 76 ? 11.04187 105.30543 33.20533 1.000 8.12456 76 GLU B CA 1
ATOM 3000 C C . GLU B 1 76 ? 10.58257 106.73567 33.47630 1.000 10.40274 76 GLU B C 1
ATOM 3001 O O . GLU B 1 76 ? 11.29744 107.69331 33.15697 1.000 11.12749 76 GLU B O 1
ATOM 3007 N N . THR B 1 77 ? 9.40709 106.90841 34.08404 1.000 10.98736 77 THR B N 1
ATOM 3008 C CA . THR B 1 77 ? 8.92163 108.26939 34.30304 1.000 11.32500 77 THR B CA 1
ATOM 3009 C C . THR B 1 77 ? 9.66563 108.98341 35.42923 1.000 11.55572 77 THR B C 1
ATOM 3010 O O . THR B 1 77 ? 9.84237 110.20335 35.35664 1.000 12.59899 77 THR B O 1
ATOM 3014 N N . GLN B 1 78 ? 10.10021 108.26993 36.46882 1.000 10.27882 78 GLN B N 1
ATOM 3015 C CA . GLN B 1 78 ? 10.65615 108.95626 37.63296 1.000 9.66370 78 GLN B CA 1
ATOM 3016 C C . GLN B 1 78 ? 12.17492 109.06299 37.58936 1.000 12.57309 78 GLN B C 1
ATOM 3017 O O . GLN B 1 78 ? 12.73104 110.05335 38.07787 1.000 14.09733 78 GLN B O 1
ATOM 3023 N N . LEU B 1 79 ? 12.85977 108.06906 37.02610 1.000 9.63015 79 LEU B N 1
ATOM 3024 C CA . LEU B 1 79 ? 14.31515 108.09985 36.92579 1.000 10.72340 79 LEU B CA 1
ATOM 3025 C C . LEU B 1 79 ? 14.81224 108.35497 35.51019 1.000 13.65056 79 LEU B C 1
ATOM 3026 O O . LEU B 1 79 ? 15.99241 108.66660 35.33299 1.000 12.77194 79 LEU B O 1
ATOM 3031 N N . GLY B 1 80 ? 13.95001 108.25619 34.49890 1.000 11.62581 80 GLY B N 1
ATOM 3032 C CA . GLY B 1 80 ? 14.39999 108.49217 33.14082 1.000 11.88802 80 GLY B CA 1
ATOM 3033 C C . GLY B 1 80 ? 15.24508 107.38151 32.55875 1.000 13.43973 80 GLY B C 1
ATOM 3034 O O . GLY B 1 80 ? 15.92362 107.59946 31.55042 1.000 17.86760 80 GLY B O 1
ATOM 3035 N N . LEU B 1 81 ? 15.21674 106.19395 33.16418 1.000 13.37661 81 LEU B N 1
ATOM 3036 C CA . LEU B 1 81 ? 15.96713 105.03749 32.69078 1.000 13.08071 81 LEU B CA 1
ATOM 3037 C C . LEU B 1 81 ? 15.05012 104.10064 31.92096 1.000 12.10052 81 LEU B C 1
ATOM 3038 O O . LEU B 1 81 ? 13.94694 103.78980 32.37619 1.000 13.56433 81 LEU B O 1
ATOM 3043 N N . VAL B 1 82 ? 15.52805 103.64078 30.76908 1.000 12.01080 82 VAL B N 1
ATOM 3044 C CA . VAL B 1 82 ? 14.81091 102.64712 29.98230 1.000 12.99229 82 VAL B CA 1
ATOM 3045 C C . VAL B 1 82 ? 14.74098 101.33694 30.75149 1.000 11.76587 82 VAL B C 1
ATOM 3046 O O . VAL B 1 82 ? 15.72175 100.91539 31.36993 1.000 12.48457 82 VAL B O 1
ATOM 3050 N N . VAL B 1 83 ? 13.57636 100.69149 30.72927 1.000 10.71337 83 VAL B N 1
ATOM 3051 C CA . VAL B 1 83 ? 13.37091 99.41616 31.41237 1.000 10.72396 83 VAL B CA 1
ATOM 3052 C C . VAL B 1 83 ? 12.97502 98.36958 30.37762 1.000 11.18673 83 VAL B C 1
ATOM 3053 O O . VAL B 1 83 ? 11.93915 98.50496 29.71315 1.000 15.14072 83 VAL B O 1
ATOM 3057 N N . ALA B 1 84 ? 13.78611 97.31954 30.25524 1.000 9.13641 84 ALA B N 1
ATOM 3058 C CA . ALA B 1 84 ? 13.47988 96.17861 29.39949 1.000 10.85904 84 ALA B CA 1
ATOM 3059 C C . ALA B 1 84 ? 13.07817 94.97629 30.24431 1.000 10.89421 84 ALA B C 1
ATOM 3060 O O . ALA B 1 84 ? 13.30659 94.93533 31.45835 1.000 13.39657 84 ALA B O 1
ATOM 3062 N N . SER B 1 85 ? 12.48652 93.98294 29.57830 1.000 12.56185 85 SER B N 1
ATOM 3063 C CA . SER B 1 85 ? 12.12716 92.71804 30.20828 1.000 12.88346 85 SER B CA 1
ATOM 3064 C C . SER B 1 85 ? 13.09188 91.62180 29.77889 1.000 16.71107 85 SER B C 1
ATOM 3065 O O . SER B 1 85 ? 13.45832 91.52705 28.60166 1.000 18.21728 85 SER B O 1
ATOM 3068 N N . ALA B 1 86 ? 13.49477 90.79706 30.74156 1.000 15.42322 86 ALA B N 1
ATOM 3069 C CA . ALA B 1 86 ? 14.21396 89.57160 30.45616 1.000 16.31282 86 ALA B CA 1
ATOM 3070 C C . ALA B 1 86 ? 13.23404 88.49860 29.99828 1.000 20.69335 86 ALA B C 1
ATOM 3071 O O . ALA B 1 86 ? 12.01567 88.63592 30.12335 1.000 24.62959 86 ALA B O 1
ATOM 3073 N N . SER B 1 87 ? 13.77574 87.41337 29.45802 1.000 28.51309 87 SER B N 1
ATOM 3074 C CA . SER B 1 87 ? 12.96824 86.32272 28.91643 1.000 28.21394 87 SER B CA 1
ATOM 3075 C C . SER B 1 87 ? 13.40756 85.01288 29.55608 1.000 37.23510 87 SER B C 1
ATOM 3076 O O . SER B 1 87 ? 14.06594 84.18108 28.91966 1.000 44.08373 87 SER B O 1
ATOM 3079 N N . PRO B 1 88 ? 13.04576 84.79641 30.82607 1.000 31.52350 88 PRO B N 1
ATOM 3080 C CA . PRO B 1 88 ? 13.60921 83.64408 31.55783 1.000 38.29127 88 PRO B CA 1
ATOM 3081 C C . PRO B 1 88 ? 13.28249 82.28802 30.94753 1.000 44.01030 88 PRO B C 1
ATOM 3082 O O . PRO B 1 88 ? 14.19899 81.48975 30.70595 1.000 39.49634 88 PRO B O 1
ATOM 3086 N N . SER B 1 89 ? 12.00800 81.99796 30.68250 1.000 40.02322 89 SER B N 1
ATOM 3087 C CA . SER B 1 89 ? 11.58635 80.65266 30.30703 1.000 45.30123 89 SER B CA 1
ATOM 3088 C C . SER B 1 89 ? 11.31721 80.51305 28.81341 1.000 47.93720 89 SER B C 1
ATOM 3089 O O . SER B 1 89 ? 10.49293 79.68548 28.40918 1.000 49.02947 89 SER B O 1
ATOM 3092 N N . VAL B 1 90 ? 12.00195 81.29668 27.97794 1.000 48.32099 90 VAL B N 1
ATOM 3093 C CA . VAL B 1 90 ? 11.77402 81.23972 26.53584 1.000 51.63843 90 VAL B CA 1
ATOM 3094 C C . VAL B 1 90 ? 12.78893 80.36985 25.80787 1.000 51.40052 90 VAL B C 1
ATOM 3095 O O . VAL B 1 90 ? 12.56892 80.04072 24.63104 1.000 52.91917 90 VAL B O 1
ATOM 3099 N N . GLY B 1 91 ? 13.88542 79.99066 26.45641 1.000 56.85484 91 GLY B N 1
ATOM 3100 C CA . GLY B 1 91 ? 14.86723 79.12898 25.81320 1.000 56.00110 91 GLY B CA 1
ATOM 3101 C C . GLY B 1 91 ? 15.55465 79.75214 24.61719 1.000 58.88837 91 GLY B C 1
ATOM 3102 O O . GLY B 1 91 ? 15.70315 79.09702 23.57725 1.000 56.30582 91 GLY B O 1
ATOM 3103 N N . SER B 1 92 ? 15.97235 81.00989 24.73650 1.000 63.01558 92 SER B N 1
ATOM 3104 C CA . SER B 1 92 ? 16.70856 81.65745 23.65979 1.000 62.84957 92 SER B CA 1
ATOM 3105 C C . SER B 1 92 ? 18.13098 81.11771 23.59038 1.000 60.95027 92 SER B C 1
ATOM 3106 O O . SER B 1 92 ? 18.75820 80.83821 24.61549 1.000 65.55846 92 SER B O 1
ATOM 3109 N N . VAL B 1 93 ? 18.63887 80.96570 22.37195 1.000 55.17837 93 VAL B N 1
ATOM 3110 C CA . VAL B 1 93 ? 20.03830 80.62938 22.13852 1.000 59.85125 93 VAL B CA 1
ATOM 3111 C C . VAL B 1 93 ? 20.72589 81.88590 21.62085 1.000 54.23460 93 VAL B C 1
ATOM 3112 O O . VAL B 1 93 ? 20.33760 82.43789 20.58307 1.000 49.69868 93 VAL B O 1
ATOM 3116 N N . TYR B 1 94 ? 21.73260 82.34958 22.35342 1.000 48.30891 94 TYR B N 1
ATOM 3117 C CA . TYR B 1 94 ? 22.35371 83.63996 22.08412 1.000 38.59664 94 TYR B CA 1
ATOM 3118 C C . TYR B 1 94 ? 23.56469 83.45190 21.18352 1.000 45.16588 94 TYR B C 1
ATOM 3119 O O . TYR B 1 94 ? 24.57528 82.87527 21.59947 1.000 50.25226 94 TYR B O 1
ATOM 3128 N N . ALA B 1 95 ? 23.45897 83.94099 19.94501 1.000 43.82328 95 ALA B N 1
ATOM 3129 C CA . ALA B 1 95 ? 24.61870 84.06541 19.07116 1.000 41.13053 95 ALA B CA 1
ATOM 3130 C C . ALA B 1 95 ? 25.63575 85.05646 19.61316 1.000 39.99165 95 ALA B C 1
ATOM 3131 O O . ALA B 1 95 ? 26.76410 85.10561 19.10644 1.000 43.30925 95 ALA B O 1
ATOM 3133 N N . ALA B 1 96 ? 25.25462 85.84175 20.62491 1.000 39.52326 96 ALA B N 1
ATOM 3134 C CA . ALA B 1 96 ? 26.09731 86.81139 21.27493 1.000 34.92461 96 ALA B CA 1
ATOM 3135 C C . ALA B 1 96 ? 25.66496 86.90219 22.72889 1.000 34.54693 96 ALA B C 1
ATOM 3136 O O . ALA B 1 96 ? 24.45924 86.88212 23.01607 1.000 34.95505 96 ALA B O 1
ATOM 3138 N N . PRO B 1 97 ? 26.60548 86.98283 23.65865 1.000 29.15590 97 PRO B N 1
ATOM 3139 C CA . PRO B 1 97 ? 26.23137 87.24509 25.04942 1.000 23.07829 97 PRO B CA 1
ATOM 3140 C C . PRO B 1 97 ? 25.49667 88.57275 25.17304 1.000 20.24097 97 PRO B C 1
ATOM 3141 O O . PRO B 1 97 ? 25.83267 89.55559 24.50596 1.000 19.80763 97 PRO B O 1
ATOM 3145 N N . LEU B 1 98 ? 24.47842 88.58902 26.02829 1.000 22.29284 98 LEU B N 1
ATOM 3146 C CA . LEU B 1 98 ? 23.66556 89.78500 26.20101 1.000 16.46840 98 LEU B CA 1
ATOM 3147 C C . LEU B 1 98 ? 24.45527 90.84023 26.96552 1.000 20.87468 98 LEU B C 1
ATOM 3148 O O . LEU B 1 98 ? 25.03648 90.55373 28.01541 1.000 20.31019 98 LEU B O 1
ATOM 3153 N N . GLN B 1 99 ? 24.48015 92.06159 26.43098 1.000 15.96921 99 GLN B N 1
ATOM 3154 C CA . GLN B 1 99 ? 25.29397 93.15328 26.97475 1.000 15.46018 99 GLN B CA 1
ATOM 3155 C C . GLN B 1 99 ? 24.54182 93.82227 28.11628 1.000 18.70969 99 GLN B C 1
ATOM 3156 O O . GLN B 1 99 ? 23.73053 94.73389 27.92493 1.000 19.07013 99 GLN B O 1
ATOM 3162 N N . LEU B 1 100 ? 24.83061 93.36036 29.32916 1.000 14.66773 100 LEU B N 1
ATOM 3163 C CA . LEU B 1 100 ? 24.13929 93.80232 30.53090 1.000 14.09450 100 LEU B CA 1
ATOM 3164 C C . LEU B 1 100 ? 25.05823 94.51292 31.51282 1.000 19.50434 100 LEU B C 1
ATOM 3165 O O . LEU B 1 100 ? 24.62830 94.79097 32.63327 1.000 15.91673 100 LEU B O 1
ATOM 3170 N N . ARG B 1 101 ? 26.30119 94.81167 31.12716 1.000 16.71310 101 ARG B N 1
ATOM 3171 C CA . ARG B 1 101 ? 27.28075 95.33411 32.07861 1.000 14.86933 101 ARG B CA 1
ATOM 3172 C C . ARG B 1 101 ? 26.79326 96.62101 32.72808 1.000 17.16894 101 ARG B C 1
ATOM 3173 O O . ARG B 1 101 ? 26.43674 97.58485 32.04189 1.000 18.93923 101 ARG B O 1
ATOM 3181 N N . GLY B 1 102 ? 26.79462 96.63480 34.06350 1.000 15.29010 102 GLY B N 1
ATOM 3182 C CA . GLY B 1 102 ? 26.35584 97.78287 34.82377 1.000 16.87847 102 GLY B CA 1
ATOM 3183 C C . GLY B 1 102 ? 24.85533 97.95876 34.91998 1.000 15.02826 102 GLY B C 1
ATOM 3184 O O . GLY B 1 102 ? 24.40026 98.78786 35.71258 1.000 14.48206 102 GLY B O 1
ATOM 3185 N N . ALA B 1 103 ? 24.06813 97.21218 34.14981 1.000 12.64884 103 ALA B N 1
ATOM 3186 C CA . ALA B 1 103 ? 22.62366 97.36732 34.21678 1.000 11.82120 103 ALA B CA 1
ATOM 3187 C C . ALA B 1 103 ? 22.09419 96.91814 35.57093 1.000 12.30669 103 ALA B C 1
ATOM 3188 O O . ALA B 1 103 ? 22.67642 96.05900 36.23500 1.000 15.22809 103 ALA B O 1
ATOM 3190 N N . LEU B 1 104 ? 20.98225 97.52378 35.98744 1.000 9.95880 104 LEU B N 1
ATOM 3191 C CA . LEU B 1 104 ? 20.24558 97.04879 37.15280 1.000 10.74482 104 LEU B CA 1
ATOM 3192 C C . LEU B 1 104 ? 19.26824 95.97292 36.69824 1.000 12.18121 104 LEU B C 1
ATOM 3193 O O . LEU B 1 104 ? 18.40120 96.22843 35.85408 1.000 11.31641 104 LEU B O 1
ATOM 3198 N N . PHE B 1 105 ? 19.42096 94.77105 37.23855 1.000 10.09755 105 PHE B N 1
ATOM 3199 C CA . PHE B 1 105 ? 18.64641 93.60221 36.82364 1.000 9.39825 105 PHE B CA 1
ATOM 3200 C C . PHE B 1 105 ? 17.75985 93.22686 38.00741 1.000 10.66028 105 PHE B C 1
ATOM 3201 O O . PHE B 1 105 ? 18.25253 92.70389 39.01120 1.000 11.80976 105 PHE B O 1
ATOM 3209 N N . ILE B 1 106 ? 16.46407 93.51655 37.90158 1.000 9.13155 106 ILE B N 1
ATOM 3210 C CA . ILE B 1 106 ? 15.52123 93.37002 39.01089 1.000 9.33604 106 ILE B CA 1
ATOM 3211 C C . ILE B 1 106 ? 14.74923 92.07135 38.82498 1.000 10.54708 106 ILE B C 1
ATOM 3212 O O . ILE B 1 106 ? 13.91949 91.95844 37.91720 1.000 10.88191 106 ILE B O 1
ATOM 3217 N N . VAL B 1 107 ? 14.99886 91.08090 39.68282 1.000 10.31196 107 VAL B N 1
ATOM 3218 C CA . VAL B 1 107 ? 14.21654 89.84870 39.66309 1.000 13.09206 107 VAL B CA 1
ATOM 3219 C C . VAL B 1 107 ? 13.08005 90.00442 40.66465 1.000 12.39862 107 VAL B C 1
ATOM 3220 O O . VAL B 1 107 ? 13.31472 90.36289 41.82113 1.000 12.05030 107 VAL B O 1
ATOM 3224 N N . ILE B 1 108 ? 11.84440 89.79057 40.21171 1.000 9.76471 108 ILE B N 1
ATOM 3225 C CA . ILE B 1 108 ? 10.66430 89.83264 41.07900 1.000 10.09571 108 ILE B CA 1
ATOM 3226 C C . ILE B 1 108 ? 10.09615 88.42440 41.13223 1.000 12.62246 108 ILE B C 1
ATOM 3227 O O . ILE B 1 108 ? 9.73470 87.85937 40.09318 1.000 12.65994 108 ILE B O 1
ATOM 3232 N N . SER B 1 109 ? 10.00407 87.85354 42.33755 1.000 9.73483 109 SER B N 1
ATOM 3233 C CA . SER B 1 109 ? 9.57986 86.46418 42.46132 1.000 10.67912 109 SER B CA 1
ATOM 3234 C C . SER B 1 109 ? 9.04728 86.23026 43.86247 1.000 14.93883 109 SER B C 1
ATOM 3235 O O . SER B 1 109 ? 9.71341 86.58542 44.83468 1.000 18.04510 109 SER B O 1
ATOM 3238 N N . GLN B 1 110 ? 7.86477 85.62456 43.96524 1.000 12.67438 110 GLN B N 1
ATOM 3239 C CA . GLN B 1 110 ? 7.34635 85.27717 45.28315 1.000 14.09270 110 GLN B CA 1
ATOM 3240 C C . GLN B 1 110 ? 8.23298 84.24877 45.97126 1.000 17.61655 110 GLN B C 1
ATOM 3241 O O . GLN B 1 110 ? 8.68596 84.46300 47.10024 1.000 15.77385 110 GLN B O 1
ATOM 3247 N N . SER B 1 111 ? 8.52054 83.13612 45.29609 1.000 14.61542 111 SER B N 1
ATOM 3248 C CA . SER B 1 111 ? 9.21842 82.03351 45.94501 1.000 17.47716 111 SER B CA 1
ATOM 3249 C C . SER B 1 111 ? 10.72515 82.02128 45.71943 1.000 16.94397 111 SER B C 1
ATOM 3250 O O . SER B 1 111 ? 11.43993 81.37925 46.50078 1.000 22.13967 111 SER B O 1
ATOM 3253 N N . GLY B 1 112 ? 11.21505 82.66400 44.66290 1.000 16.85149 112 GLY B N 1
ATOM 3254 C CA . GLY B 1 112 ? 12.64354 82.71228 44.39367 1.000 15.97088 112 GLY B CA 1
ATOM 3255 C C . GLY B 1 112 ? 13.28784 81.36624 44.14651 1.000 20.13762 112 GLY B C 1
ATOM 3256 O O . GLY B 1 112 ? 14.45155 81.16595 44.51211 1.000 20.93105 112 GLY B O 1
ATOM 3257 N N . LYS B 1 113 ? 12.56709 80.43100 43.52995 1.000 20.93614 113 LYS B N 1
ATOM 3258 C CA . LYS B 1 113 ? 13.09638 79.09010 43.33131 1.000 22.15048 113 LYS B CA 1
ATOM 3259 C C . LYS B 1 113 ? 13.02799 78.59844 41.89442 1.000 24.17078 113 LYS B C 1
ATOM 3260 O O . LYS B 1 113 ? 13.64172 77.56963 41.59346 1.000 26.60197 113 LYS B O 1
ATOM 3266 N N . SER B 1 114 ? 12.31397 79.28758 41.00944 1.000 21.24462 114 SER B N 1
ATOM 3267 C CA . SER B 1 114 ? 12.18536 78.88550 39.61639 1.000 24.34016 114 SER B CA 1
ATOM 3268 C C . SER B 1 114 ? 13.56150 78.69874 38.97565 1.000 28.14316 114 SER B C 1
ATOM 3269 O O . SER B 1 114 ? 14.33030 79.66744 38.88752 1.000 23.83047 114 SER B O 1
ATOM 3272 N N . PRO B 1 115 ? 13.90184 77.49006 38.51727 1.000 27.34754 115 PRO B N 1
ATOM 3273 C CA . PRO B 1 115 ? 15.20255 77.28868 37.85170 1.000 27.77616 115 PRO B CA 1
ATOM 3274 C C . PRO B 1 115 ? 15.46638 78.25306 36.70595 1.000 28.49241 115 PRO B C 1
ATOM 3275 O O . PRO B 1 115 ? 16.60544 78.70670 36.53603 1.000 28.00783 115 PRO B O 1
ATOM 3279 N N . ASP B 1 116 ? 14.44398 78.58162 35.91475 1.000 24.52592 116 ASP B N 1
ATOM 3280 C CA . ASP B 1 116 ? 14.63346 79.52696 34.81638 1.000 29.51424 116 ASP B CA 1
ATOM 3281 C C . ASP B 1 116 ? 15.05074 80.90168 35.32814 1.000 25.35644 116 ASP B C 1
ATOM 3282 O O . ASP B 1 116 ? 15.96632 81.52644 34.77727 1.000 25.29360 116 ASP B O 1
ATOM 3287 N N . LEU B 1 117 ? 14.37449 81.40382 36.37038 1.000 22.30516 117 LEU B N 1
ATOM 3288 C CA . LEU B 1 117 ? 14.75770 82.69399 36.93840 1.000 22.44082 117 LEU B CA 1
ATOM 3289 C C . LEU B 1 117 ? 16.18767 82.65800 37.45139 1.000 18.56794 117 LEU B C 1
ATOM 3290 O O . LEU B 1 117 ? 16.94882 83.61627 37.26503 1.000 18.52483 117 LEU B O 1
ATOM 3295 N N . LEU B 1 118 ? 16.56349 81.56358 38.11330 1.000 20.13801 118 LEU B N 1
ATOM 3296 C CA . LEU B 1 118 ? 17.90273 81.45828 38.67612 1.000 20.29244 118 LEU B CA 1
ATOM 3297 C C . LEU B 1 118 ? 18.95643 81.46704 37.57880 1.000 20.44227 118 LEU B C 1
ATOM 3298 O O . LEU B 1 118 ? 19.97102 82.16257 37.68563 1.000 20.33005 118 LEU B O 1
ATOM 3303 N N . ARG B 1 119 ? 18.73448 80.69278 36.51353 1.000 20.56842 119 ARG B N 1
ATOM 3304 C CA . ARG B 1 119 ? 19.70274 80.67062 35.42205 1.000 21.85881 119 ARG B CA 1
ATOM 3305 C C . ARG B 1 119 ? 19.83296 82.04457 34.78639 1.000 19.72332 119 ARG B C 1
ATOM 3306 O O . ARG B 1 119 ? 20.94009 82.47510 34.43557 1.000 20.33512 119 ARG B O 1
ATOM 3314 N N . ASN B 1 120 ? 18.71138 82.74973 34.63232 1.000 17.97648 120 ASN B N 1
ATOM 3315 C CA . ASN B 1 120 ? 18.75282 84.08594 34.04818 1.000 19.94336 120 ASN B CA 1
ATOM 3316 C C . ASN B 1 120 ? 19.48599 85.05401 34.96293 1.000 17.63006 120 ASN B C 1
ATOM 3317 O O . ASN B 1 120 ? 20.25228 85.90407 34.49256 1.000 18.97031 120 ASN B O 1
ATOM 3322 N N . ALA B 1 121 ? 19.26733 84.94051 36.27573 1.000 15.37799 121 ALA B N 1
ATOM 3323 C CA . ALA B 1 121 ? 19.92820 85.85083 37.20375 1.000 18.05522 121 ALA B CA 1
ATOM 3324 C C . ALA B 1 121 ? 21.42329 85.57250 37.26224 1.000 16.76197 121 ALA B C 1
ATOM 3325 O O . ALA B 1 121 ? 22.22923 86.50847 37.31546 1.000 18.21097 121 ALA B O 1
ATOM 3327 N N . GLU B 1 122 ? 21.81034 84.28984 37.23586 1.000 16.11600 122 GLU B N 1
ATOM 3328 C CA . GLU B 1 122 ? 23.22716 83.93741 37.16929 1.000 19.38729 122 GLU B CA 1
ATOM 3329 C C . GLU B 1 122 ? 23.88100 84.48985 35.91092 1.000 18.77848 122 GLU B C 1
ATOM 3330 O O . GLU B 1 122 ? 25.01864 84.97598 35.95671 1.000 17.67823 122 GLU B O 1
ATOM 3336 N N . ALA B 1 123 ? 23.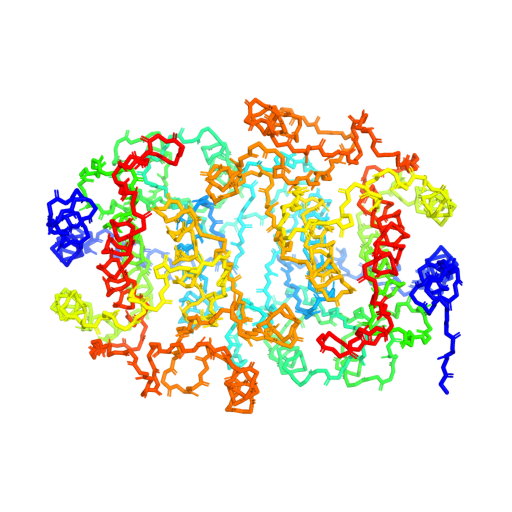19438 84.39137 34.76849 1.000 16.76021 123 ALA B N 1
ATOM 3337 C CA . ALA B 1 123 ? 23.76336 84.90628 33.52723 1.000 18.78366 123 ALA B CA 1
ATOM 3338 C C . ALA B 1 123 ? 23.90022 86.42020 33.57874 1.000 15.57067 123 ALA B C 1
ATOM 3339 O O . ALA B 1 123 ? 24.88605 86.97716 33.08543 1.000 16.78430 123 ALA B O 1
ATOM 3341 N N . ALA B 1 124 ? 22.92138 87.10596 34.17173 1.000 14.28539 124 ALA B N 1
ATOM 3342 C CA . ALA B 1 124 ? 23.00995 88.55549 34.28973 1.000 16.52154 124 ALA B CA 1
ATOM 3343 C C . ALA B 1 124 ? 24.21053 88.96111 35.13735 1.000 16.89789 124 ALA B C 1
ATOM 3344 O O . ALA B 1 124 ? 24.95107 89.88431 34.77907 1.000 14.74717 124 ALA B O 1
ATOM 3346 N N . LYS B 1 125 ? 24.41260 88.28257 36.27188 1.000 16.65700 125 LYS B N 1
ATOM 3347 C CA . LYS B 1 125 ? 25.58112 88.55313 37.10396 1.000 17.03757 125 LYS B CA 1
ATOM 3348 C C . LYS B 1 125 ? 26.87235 88.30104 36.33670 1.000 17.56110 125 LYS B C 1
ATOM 3349 O O . LYS B 1 125 ? 27.81055 89.10618 36.40032 1.000 17.86048 125 LYS B O 1
ATOM 3355 N N . ALA B 1 126 ? 26.93747 87.18924 35.59791 1.000 14.81665 126 ALA B N 1
ATOM 3356 C CA . ALA B 1 126 ? 28.14741 86.87803 34.84248 1.000 15.48566 126 ALA B CA 1
ATOM 3357 C C . ALA B 1 126 ? 28.42228 87.93132 33.78143 1.000 17.21000 126 ALA B C 1
ATOM 3358 O O . ALA B 1 126 ? 29.58174 88.19975 33.45476 1.000 17.76982 126 ALA B O 1
ATOM 3360 N N . ALA B 1 127 ? 27.37277 88.54272 33.24086 1.000 16.15897 127 ALA B N 1
ATOM 3361 C CA . ALA B 1 127 ? 27.52444 89.60535 32.25912 1.000 16.71629 127 ALA B CA 1
ATOM 3362 C C . ALA B 1 127 ? 27.80379 90.96447 32.88827 1.000 17.52327 127 ALA B C 1
ATOM 3363 O O . ALA B 1 127 ? 27.92612 91.95104 32.15454 1.000 19.64946 127 ALA B O 1
ATOM 3365 N N . GLY B 1 128 ? 27.90039 91.04993 34.21313 1.000 13.97612 128 GLY B N 1
ATOM 3366 C CA . GLY B 1 128 ? 28.23791 92.30013 34.86916 1.000 17.74788 128 GLY B CA 1
ATOM 3367 C C . GLY B 1 128 ? 27.06702 93.13781 35.33237 1.000 14.48364 128 GLY B C 1
ATOM 3368 O O . GLY B 1 128 ? 27.26258 94.30875 35.68826 1.000 14.38710 128 GLY B O 1
ATOM 3369 N N . ALA B 1 129 ? 25.85912 92.59032 35.32462 1.000 13.10234 129 ALA B N 1
ATOM 3370 C CA . ALA B 1 129 ? 24.72099 93.31140 35.86250 1.000 13.17400 129 ALA B CA 1
ATOM 3371 C C . ALA B 1 129 ? 24.73944 93.28090 37.38687 1.000 12.44569 129 ALA B C 1
ATOM 3372 O O . ALA B 1 129 ? 25.36234 92.41786 38.00915 1.000 16.00115 129 ALA B O 1
ATOM 3374 N N . ARG B 1 130 ? 24.05882 94.25527 37.98036 1.000 12.70544 130 ARG B N 1
ATOM 3375 C CA . ARG B 1 130 ? 23.76705 94.25785 39.40981 1.000 10.13796 130 ARG B CA 1
ATOM 3376 C C . ARG B 1 130 ? 22.42117 93.58513 39.60039 1.000 13.42165 130 ARG B C 1
ATOM 3377 O O . ARG B 1 130 ? 21.40304 94.11219 39.14522 1.000 13.48441 130 ARG B O 1
ATOM 3385 N N . VAL B 1 131 ? 22.40488 92.44100 40.27842 1.000 12.04483 131 VAL B N 1
ATOM 3386 C CA . VAL B 1 131 ? 21.17625 91.66279 40.43220 1.000 9.29822 131 VAL B CA 1
ATOM 3387 C C . VAL B 1 131 ? 20.55359 92.00237 41.77702 1.000 11.84113 131 VAL B C 1
ATOM 3388 O O . VAL B 1 131 ? 21.17802 91.79946 42.82436 1.000 16.25853 131 VAL B O 1
ATOM 3392 N N . ILE B 1 132 ? 19.32255 92.51746 41.76418 1.000 11.60083 132 ILE B N 1
ATOM 3393 C CA . ILE B 1 132 ? 18.58254 92.66513 43.01286 1.000 10.88702 132 ILE B CA 1
ATOM 3394 C C . ILE B 1 132 ? 17.34605 91.77930 42.93973 1.000 14.25156 132 ILE B C 1
ATOM 3395 O O . ILE B 1 132 ? 16.80938 91.50200 41.86113 1.000 13.69440 132 ILE B O 1
ATOM 3400 N N . ALA B 1 133 ? 16.92045 91.29024 44.09762 1.000 10.52938 133 ALA B N 1
ATOM 3401 C CA . ALA B 1 133 ? 15.79454 90.36977 44.17201 1.000 12.18152 133 ALA B CA 1
ATOM 3402 C C . ALA B 1 133 ? 14.71548 90.97146 45.05848 1.000 12.62351 133 ALA B C 1
ATOM 3403 O O . ALA B 1 133 ? 14.94622 91.21361 46.25062 1.000 13.07877 133 ALA B O 1
ATOM 3405 N N . LEU B 1 134 ? 13.54617 91.21379 44.47728 1.000 10.71498 134 LEU B N 1
ATOM 3406 C CA . LEU B 1 134 ? 12.33350 91.49488 45.24582 1.000 11.05185 134 LEU B CA 1
ATOM 3407 C C . LEU B 1 134 ? 11.62742 90.15681 45.40410 1.000 12.72410 134 LEU B C 1
ATOM 3408 O O . LEU B 1 134 ? 11.05492 89.63194 44.44613 1.000 11.52509 134 LEU B O 1
ATOM 3413 N N . VAL B 1 135 ? 11.68860 89.58567 46.60673 1.000 11.08932 135 VAL B N 1
ATOM 3414 C CA . VAL B 1 135 ? 11.35358 88.17951 46.79457 1.000 12.64459 135 VAL B CA 1
ATOM 3415 C C . VAL B 1 135 ? 10.71906 88.00588 48.16689 1.000 15.21479 135 VAL B C 1
ATOM 3416 O O . VAL B 1 135 ? 11.13458 88.64189 49.13495 1.000 12.86833 135 VAL B O 1
ATOM 3420 N N . ASN B 1 136 ? 9.70052 87.14461 48.25415 1.000 13.68058 136 ASN B N 1
ATOM 3421 C CA . ASN B 1 136 ? 9.03829 86.96712 49.54517 1.000 14.43957 136 ASN B CA 1
ATOM 3422 C C . ASN B 1 136 ? 9.78423 85.98427 50.43291 1.000 18.36822 136 ASN B C 1
ATOM 3423 O O . ASN B 1 136 ? 9.81401 86.15050 51.65590 1.000 17.71033 136 ASN B O 1
ATOM 3428 N N . VAL B 1 137 ? 10.35640 84.93949 49.83989 1.000 17.72231 137 VAL B N 1
ATOM 3429 C CA . VAL B 1 137 ? 11.08301 83.91115 50.57504 1.000 18.46889 137 VAL B CA 1
ATOM 3430 C C . VAL B 1 137 ? 12.54252 84.35120 50.65624 1.000 23.73995 137 VAL B C 1
ATOM 3431 O O . VAL B 1 137 ? 13.29908 84.24763 49.68778 1.000 23.11224 137 VAL B O 1
ATOM 3435 N N . GLU B 1 138 ? 12.94743 84.82524 51.83506 1.000 21.65950 138 GLU B N 1
ATOM 3436 C CA . GLU B 1 138 ? 14.20628 85.54792 51.97175 1.000 27.31957 138 GLU B CA 1
ATOM 3437 C C . GLU B 1 138 ? 15.43730 84.65085 51.98999 1.000 32.67819 138 GLU B C 1
ATOM 3438 O O . GLU B 1 138 ? 16.54691 85.15515 51.78454 1.000 32.10426 138 GLU B O 1
ATOM 3444 N N . ASP B 1 139 ? 15.28489 83.35145 52.25124 1.000 26.66884 139 ASP B N 1
ATOM 3445 C CA . ASP B 1 139 ? 16.40413 82.42100 52.18070 1.000 28.02764 139 ASP B CA 1
ATOM 3446 C C . ASP B 1 139 ? 16.32693 81.53498 50.94147 1.000 27.34168 139 ASP B C 1
ATOM 3447 O O . ASP B 1 139 ? 16.94273 80.46519 50.90343 1.000 31.36170 139 ASP B O 1
ATOM 3452 N N . SER B 1 140 ? 15.58618 81.97322 49.92656 1.000 22.78005 140 SER B N 1
ATOM 3453 C CA . SER B 1 140 ? 15.43114 81.23421 48.68577 1.000 22.64144 140 SER B CA 1
ATOM 3454 C C . SER B 1 140 ? 16.73926 81.20607 47.90129 1.000 22.40109 140 SER B C 1
ATOM 3455 O O . SER B 1 140 ? 17.62964 82.02438 48.13596 1.000 20.15713 140 SER B O 1
ATOM 3458 N N . PRO B 1 141 ? 16.87004 80.27735 46.94416 1.000 21.43275 141 PRO B N 1
ATOM 3459 C CA . PRO B 1 141 ? 18.05415 80.30753 46.06564 1.000 23.20921 141 PRO B CA 1
ATOM 3460 C C . PRO B 1 141 ? 18.24911 81.64310 45.36668 1.000 22.65526 141 PRO B C 1
ATOM 3461 O O . PRO B 1 141 ? 19.39261 82.06960 45.16097 1.000 24.08932 141 PRO B O 1
ATOM 3465 N N . LEU B 1 142 ? 17.15997 82.31308 44.98725 1.000 18.75595 142 LEU B N 1
ATOM 3466 C CA . LEU B 1 142 ? 17.28935 83.60458 44.32090 1.000 20.69795 142 LEU B CA 1
ATOM 3467 C C . LEU B 1 142 ? 17.87983 84.65122 45.25318 1.000 20.32809 142 LEU B C 1
ATOM 3468 O O . LEU B 1 142 ? 18.74503 85.43327 44.84470 1.000 21.54211 142 LEU B O 1
ATOM 3473 N N . ALA B 1 143 ? 17.42298 84.68155 46.50892 1.000 21.09965 143 ALA B N 1
ATOM 3474 C CA . ALA B 1 143 ? 17.94840 85.65348 47.46211 1.000 21.42694 143 ALA B CA 1
ATOM 3475 C C . ALA B 1 143 ? 19.43456 85.43888 47.69944 1.000 22.02382 143 ALA B C 1
ATOM 3476 O O . ALA B 1 143 ? 20.20515 86.40332 47.75678 1.000 26.88656 143 ALA B O 1
ATOM 3478 N N . GLN B 1 144 ? 19.85797 84.17832 47.82464 1.000 26.16488 144 GLN B N 1
ATOM 3479 C CA . GLN B 1 144 ? 21.27209 83.88286 48.03447 1.000 30.11361 144 GLN B CA 1
ATOM 3480 C C . GLN B 1 144 ? 22.11907 84.36588 46.86864 1.000 27.42955 144 GLN B C 1
ATOM 3481 O O . GLN B 1 144 ? 23.28473 84.73456 47.05238 1.000 29.30739 144 GLN B O 1
ATOM 3487 N N . LEU B 1 145 ? 21.54628 84.36948 45.67027 1.000 23.81814 145 LEU B N 1
ATOM 3488 C CA . LEU B 1 145 ? 22.25125 84.74823 44.45457 1.000 25.53480 145 LEU B CA 1
ATOM 3489 C C . LEU B 1 145 ? 22.40287 86.26028 44.33617 1.000 22.27975 145 LEU B C 1
ATOM 3490 O O . LEU B 1 145 ? 23.43409 86.75383 43.86655 1.000 24.45627 145 LEU B O 1
ATOM 3495 N N . ALA B 1 146 ? 21.39166 86.99805 44.77499 1.000 19.95636 146 ALA B N 1
ATOM 3496 C CA . ALA B 1 146 ? 21.28864 88.42285 44.50125 1.000 18.82163 146 ALA B CA 1
ATOM 3497 C C . ALA B 1 146 ? 22.39390 89.22252 45.18050 1.000 20.87916 146 ALA B C 1
ATOM 3498 O O . ALA B 1 146 ? 22.88869 88.86859 46.25554 1.000 21.03754 146 ALA B O 1
ATOM 3500 N N . ASP B 1 147 ? 22.76319 90.33570 44.54366 1.000 15.69713 147 ASP B N 1
ATOM 3501 C CA . ASP B 1 147 ? 23.66687 91.28757 45.17921 1.000 17.79317 147 ASP B CA 1
ATOM 3502 C C . ASP B 1 147 ? 22.97955 92.02113 46.33300 1.000 17.02131 147 ASP B C 1
ATOM 3503 O O . ASP B 1 147 ? 23.58109 92.22267 47.39972 1.000 17.82458 147 ASP B O 1
ATOM 3508 N N . THR B 1 148 ? 21.71498 92.39748 46.15727 1.000 15.18877 148 THR B N 1
ATOM 3509 C CA . THR B 1 148 ? 20.90742 92.97889 47.22044 1.000 14.38966 148 THR B CA 1
ATOM 3510 C C . THR B 1 148 ? 19.54207 92.30619 47.22828 1.000 12.86393 148 THR B C 1
ATOM 3511 O O . THR B 1 148 ? 18.93880 92.10411 46.17114 1.000 12.89916 148 THR B O 1
ATOM 3515 N N . VAL B 1 149 ? 19.06744 91.95057 48.42027 1.000 11.36475 149 VAL B N 1
ATOM 3516 C CA . VAL B 1 149 ? 17.75173 91.34302 48.60101 1.000 11.18429 149 VAL B CA 1
ATOM 3517 C C . VAL B 1 149 ? 16.80723 92.37629 49.19444 1.000 11.74059 149 VAL B C 1
ATOM 3518 O O . VAL B 1 149 ? 17.12490 93.00361 50.21420 1.000 11.96552 149 VAL B O 1
ATOM 3522 N N . ILE B 1 150 ? 15.63988 92.52834 48.57092 1.000 10.87243 150 ILE B N 1
ATOM 3523 C CA . ILE B 1 150 ? 14.54281 93.32642 49.10963 1.000 10.94557 150 ILE B CA 1
ATOM 3524 C C . ILE B 1 150 ? 13.42005 92.36411 49.47817 1.000 11.31757 150 ILE B C 1
ATOM 3525 O O . ILE B 1 150 ? 12.62734 91.97383 48.60989 1.000 11.01789 150 ILE B O 1
ATOM 3530 N N . PRO B 1 151 ? 13.32005 91.93704 50.73287 1.000 11.26799 151 PRO B N 1
ATOM 3531 C CA . PRO B 1 151 ? 12.23895 91.01491 51.09895 1.000 12.14928 151 PRO B CA 1
ATOM 3532 C C . PRO B 1 151 ? 10.89380 91.71107 50.99462 1.000 13.27574 151 PRO B C 1
ATOM 3533 O O . PRO B 1 151 ? 10.73892 92.87163 51.38193 1.000 11.99341 151 PRO B O 1
ATOM 3537 N N . LEU B 1 152 ? 9.90743 90.98689 50.46870 1.000 10.28967 152 LEU B N 1
ATOM 3538 C CA . LEU B 1 152 ? 8.58147 91.57913 50.33487 1.000 9.91701 152 LEU B CA 1
ATOM 3539 C C . LEU B 1 152 ? 7.82092 91.62758 51.65261 1.000 10.25450 152 LEU B C 1
ATOM 3540 O O . LEU B 1 152 ? 6.92548 92.46609 51.79965 1.000 10.76594 152 LEU B O 1
ATOM 3545 N N . HIS B 1 153 ? 8.16701 90.75799 52.60805 1.000 10.86650 153 HIS B N 1
ATOM 3546 C CA . HIS B 1 153 ? 7.58201 90.75218 53.95074 1.000 10.93647 153 HIS B CA 1
ATOM 3547 C C . HIS B 1 153 ? 6.07460 90.52442 53.91948 1.000 12.19690 153 HIS B C 1
ATOM 3548 O O . HIS B 1 153 ? 5.35389 91.00093 54.79397 1.000 12.35080 153 HIS B O 1
ATOM 3555 N N . ALA B 1 154 ? 5.59512 89.76086 52.94224 1.000 10.66824 154 ALA B N 1
ATOM 3556 C CA . ALA B 1 154 ? 4.16971 89.49710 52.81568 1.000 10.39882 154 ALA B CA 1
ATOM 3557 C C . ALA B 1 154 ? 3.68886 88.33838 53.67371 1.000 14.44019 154 ALA B C 1
ATOM 3558 O O . ALA B 1 154 ? 2.47880 88.17303 53.82044 1.000 14.50708 154 ALA B O 1
ATOM 3560 N N . GLY B 1 155 ? 4.58902 87.55377 54.26888 1.000 12.99832 155 GLY B N 1
ATOM 3561 C CA . GLY B 1 155 ? 4.09099 86.42447 55.01402 1.000 16.99952 155 GLY B CA 1
ATOM 3562 C C . GLY B 1 155 ? 3.62582 85.32789 54.07156 1.000 17.87507 155 GLY B C 1
ATOM 3563 O O . GLY B 1 155 ? 3.88479 85.34287 52.87064 1.000 18.87580 155 GLY B O 1
ATOM 3564 N N . ALA B 1 156 ? 2.91058 84.36509 54.64192 1.000 20.79341 156 ALA B N 1
ATOM 3565 C CA . ALA B 1 156 ? 2.47444 83.20242 53.88673 1.000 19.00817 156 ALA B CA 1
ATOM 3566 C C . ALA B 1 156 ? 1.12110 83.45739 53.24208 1.000 14.91032 156 ALA B C 1
ATOM 3567 O O . ALA B 1 156 ? 0.22458 84.03588 53.86020 1.000 16.55180 156 ALA B O 1
ATOM 3569 N N . GLU B 1 157 ? 0.98213 83.03343 51.98575 1.000 15.08293 157 GLU B N 1
ATOM 3570 C CA . GLU B 1 157 ? -0.29753 83.04384 51.28521 1.000 16.93037 157 GLU B CA 1
ATOM 3571 C C . GLU B 1 157 ? -0.77512 81.60337 51.18115 1.000 17.56925 157 GLU B C 1
ATOM 3572 O O . GLU B 1 157 ? -0.15597 80.79084 50.48849 1.000 24.17354 157 GLU B O 1
ATOM 3578 N N . LYS B 1 158 ? -1.86373 81.28403 51.87579 1.000 17.92044 158 LYS B N 1
ATOM 3579 C CA . LYS B 1 158 ? -2.43822 79.94875 51.79235 1.000 18.66439 158 LYS B CA 1
ATOM 3580 C C . LYS B 1 158 ? -3.48367 79.82790 50.69276 1.000 20.80446 158 LYS B C 1
ATOM 3581 O O . LYS B 1 158 ? -3.73607 78.71515 50.21766 1.000 22.94231 158 LYS B O 1
ATOM 3587 N N . SER B 1 159 ? -4.08675 80.93354 50.26847 1.000 15.78028 159 SER B N 1
ATOM 3588 C CA . SER B 1 159 ? -4.93856 80.89278 49.08924 1.000 16.38944 159 SER B CA 1
ATOM 3589 C C . SER B 1 159 ? -4.07426 80.66044 47.86174 1.000 19.92462 159 SER B C 1
ATOM 3590 O O . SER B 1 159 ? -2.94071 81.13965 47.79167 1.000 20.45211 159 SER B O 1
ATOM 3593 N N . VAL B 1 160 ? -4.59753 79.91331 46.88561 1.000 17.16295 160 VAL B N 1
ATOM 3594 C CA . VAL B 1 160 ? -3.85904 79.82756 45.63262 1.000 18.28834 160 VAL B CA 1
ATOM 3595 C C . VAL B 1 160 ? -3.87734 81.16017 44.89530 1.000 21.74098 160 VAL B C 1
ATOM 3596 O O . VAL B 1 160 ? -3.04617 81.38259 44.01174 1.000 20.66096 160 VAL B O 1
ATOM 3600 N N . ALA B 1 161 ? -4.79377 82.06568 45.24116 1.000 18.35920 161 ALA B N 1
ATOM 3601 C CA . ALA B 1 161 ? -4.83094 83.39008 44.63474 1.000 16.26822 161 ALA B CA 1
ATOM 3602 C C . ALA B 1 161 ? -3.81086 84.30506 45.30776 1.000 18.91108 161 ALA B C 1
ATOM 3603 O O . ALA B 1 161 ? -3.89230 84.55295 46.51443 1.000 23.96814 161 ALA B O 1
ATOM 3605 N N . ALA B 1 162 ? -2.85460 84.80706 44.53158 1.000 16.41827 162 ALA B N 1
ATOM 3606 C CA . ALA B 1 162 ? -1.91218 85.79599 45.05046 1.000 17.41115 162 ALA B CA 1
ATOM 3607 C C . ALA B 1 162 ? -2.61821 87.12920 45.26695 1.000 14.56170 162 ALA B C 1
ATOM 3608 O O . ALA B 1 162 ? -3.32129 87.61757 44.37962 1.000 15.91181 162 ALA B O 1
ATOM 3610 N N . THR B 1 163 ? -2.43327 87.73153 46.44900 1.000 12.47604 163 THR B N 1
ATOM 3611 C CA . THR B 1 163 ? -3.00573 89.05054 46.69878 1.000 11.02072 163 THR B CA 1
ATOM 3612 C C . THR B 1 163 ? -1.98116 89.97141 47.35345 1.000 11.94612 163 THR B C 1
ATOM 3613 O O . THR B 1 163 ? -1.37658 90.82114 46.68943 1.000 11.77117 163 THR B O 1
ATOM 3617 N N . LYS B 1 164 ? -1.76884 89.80135 48.66016 1.000 11.78700 164 LYS B N 1
ATOM 3618 C CA . LYS B 1 164 ? -0.82909 90.66771 49.37124 1.000 10.27501 164 LYS B CA 1
ATOM 3619 C C . LYS B 1 164 ? 0.58673 90.57291 48.80392 1.000 11.41564 164 LYS B C 1
ATOM 3620 O O . LYS B 1 164 ? 1.33437 91.55654 48.83980 1.000 12.55849 164 LYS B O 1
ATOM 3626 N N . SER B 1 165 ? 0.96963 89.41694 48.25136 1.000 12.58449 165 SER B N 1
ATOM 3627 C CA . SER B 1 165 ? 2.30230 89.28799 47.66872 1.000 11.75523 165 SER B CA 1
ATOM 3628 C C . SER B 1 165 ? 2.46317 90.16439 46.42407 1.000 11.59125 165 SER B C 1
ATOM 3629 O O . SER B 1 165 ? 3.53420 90.74431 46.19826 1.000 11.22885 165 SER B O 1
ATOM 3632 N N . TYR B 1 166 ? 1.40210 90.30509 45.62497 1.000 10.76398 166 TYR B N 1
ATOM 3633 C CA . TYR B 1 166 ? 1.46686 91.18561 44.46110 1.000 9.91998 166 TYR B CA 1
ATOM 3634 C C . TYR B 1 166 ? 1.50630 92.65235 44.88690 1.000 8.95313 166 TYR B C 1
ATOM 3635 O O . TYR B 1 166 ? 2.34450 93.42976 44.40849 1.000 8.35426 166 TYR B O 1
ATOM 3644 N N . LEU B 1 167 ? 0.62592 93.04399 45.81210 1.000 8.28073 167 LEU B N 1
ATOM 3645 C CA . LEU B 1 167 ? 0.66238 94.41118 46.32176 1.000 8.40876 167 LEU B CA 1
ATOM 3646 C C . LEU B 1 167 ? 2.00928 94.71474 46.97237 1.000 9.59050 167 LEU B C 1
ATOM 3647 O O . LEU B 1 167 ? 2.53406 95.82031 46.82233 1.000 9.31837 167 LEU B O 1
ATOM 3652 N N . ALA B 1 168 ? 2.60017 93.73580 47.67317 1.000 9.47940 168 ALA B N 1
ATOM 3653 C CA . ALA B 1 168 ? 3.91415 93.96488 48.27977 1.000 9.21413 168 ALA B CA 1
ATOM 3654 C C . ALA B 1 168 ? 4.98482 94.20134 47.21626 1.000 10.60174 168 ALA B C 1
ATOM 3655 O O . ALA B 1 168 ? 5.91296 94.99366 47.42775 1.000 9.41898 168 ALA B O 1
ATOM 3657 N N . SER B 1 169 ? 4.88130 93.51798 46.07025 1.000 9.68404 169 SER B N 1
ATOM 3658 C CA . SER B 1 169 ? 5.83905 93.75041 44.98951 1.000 9.87248 169 SER B CA 1
ATOM 3659 C C . SER B 1 169 ? 5.72455 95.17235 44.45340 1.000 10.86880 169 SER B C 1
ATOM 3660 O O . SER B 1 169 ? 6.73957 95.83934 44.20407 1.000 9.31614 169 SER B O 1
ATOM 3663 N N . LEU B 1 170 ? 4.49657 95.65842 44.26328 1.000 10.06334 170 LEU B N 1
ATOM 3664 C CA . LEU B 1 170 ? 4.33014 97.03776 43.81193 1.000 9.27000 170 LEU B CA 1
ATOM 3665 C C . LEU B 1 170 ? 4.89194 98.01956 44.82899 1.000 10.65312 170 LEU B C 1
ATOM 3666 O O . LEU B 1 170 ? 5.56008 98.99022 44.46168 1.000 9.99423 170 LEU B O 1
ATOM 3671 N N . ALA B 1 171 ? 4.62075 97.78319 46.11486 1.000 8.72804 171 ALA B N 1
ATOM 3672 C CA . ALA B 1 171 ? 5.10052 98.68463 47.16050 1.000 9.65102 171 ALA B CA 1
ATOM 3673 C C . ALA B 1 171 ? 6.62637 98.73959 47.19467 1.000 9.28906 171 ALA B C 1
ATOM 3674 O O . ALA B 1 171 ? 7.20823 99.81647 47.35989 1.000 10.15273 171 ALA B O 1
ATOM 3676 N N . ALA B 1 172 ? 7.29239 97.59098 47.03236 1.000 9.51454 172 ALA B N 1
ATOM 3677 C CA . ALA B 1 172 ? 8.75469 97.58107 47.06755 1.000 7.76674 172 ALA B CA 1
ATOM 3678 C C . ALA B 1 172 ? 9.32749 98.37906 45.90325 1.000 9.21191 172 ALA B C 1
ATOM 3679 O O . ALA B 1 172 ? 10.29950 99.12701 46.07045 1.000 9.25818 172 ALA B O 1
ATOM 3681 N N . LEU B 1 173 ? 8.72255 98.25324 44.71880 1.000 8.79757 173 LEU B N 1
ATOM 3682 C CA . LEU B 1 173 ? 9.16688 99.06549 43.58827 1.000 8.72471 173 LEU B CA 1
ATOM 3683 C C . LEU B 1 173 ? 8.97949 100.54614 43.87673 1.000 10.94504 173 LEU B C 1
ATOM 3684 O O . LEU B 1 173 ? 9.82185 101.37244 43.50428 1.000 9.80242 173 LEU B O 1
ATOM 3689 N N . LEU B 1 174 ? 7.87699 100.90186 44.54234 1.000 9.84477 174 LEU B N 1
ATOM 3690 C CA . LEU B 1 174 ? 7.61310 102.30355 44.83950 1.000 9.49155 174 LEU B CA 1
ATOM 3691 C C . LEU B 1 174 ? 8.62268 102.86448 45.83625 1.000 11.64693 174 LEU B C 1
ATOM 3692 O O . LEU B 1 174 ? 9.09615 103.99966 45.67946 1.000 10.95706 174 LEU B O 1
ATOM 3697 N N . GLN B 1 175 ? 8.97547 102.08389 46.86513 1.000 10.62100 175 GLN B N 1
ATOM 3698 C CA . GLN B 1 175 ? 9.97469 102.55375 47.81896 1.000 9.35547 175 GLN B CA 1
ATOM 3699 C C . GLN B 1 175 ? 11.33919 102.69389 47.14809 1.000 10.62840 175 GLN B C 1
ATOM 3700 O O . GLN B 1 175 ? 12.06606 103.66487 47.40018 1.000 11.04186 175 GLN B O 1
ATOM 3706 N N . LEU B 1 176 ? 11.68779 101.75180 46.26335 1.000 9.84667 176 LEU B N 1
ATOM 3707 C CA . LEU B 1 176 ? 12.92447 101.87899 45.49650 1.000 10.21638 176 LEU B CA 1
ATOM 3708 C C . LEU B 1 176 ? 12.93285 103.16971 44.68696 1.000 8.99076 176 LEU B C 1
ATOM 3709 O O . LEU B 1 176 ? 13.90124 103.93581 44.72843 1.000 10.06947 176 LEU B O 1
ATOM 3714 N N . ALA B 1 177 ? 11.85564 103.43028 43.94286 1.000 8.91274 177 ALA B N 1
ATOM 3715 C CA . ALA B 1 177 ? 11.82727 104.63189 43.11311 1.000 10.76534 177 ALA B CA 1
ATOM 3716 C C . ALA B 1 177 ? 11.91863 105.88848 43.96902 1.000 10.78633 177 ALA B C 1
ATOM 3717 O O . ALA B 1 177 ? 12.66217 106.82350 43.64310 1.000 10.61761 177 ALA B O 1
ATOM 3719 N N . ALA B 1 178 ? 11.16762 105.92983 45.07544 1.000 10.17694 178 ALA B N 1
ATOM 3720 C CA . ALA B 1 178 ? 11.17805 107.10790 45.93827 1.000 10.97055 178 ALA B CA 1
ATOM 3721 C C . ALA B 1 178 ? 12.57728 107.39515 46.47021 1.000 10.53844 178 ALA B C 1
ATOM 3722 O O . ALA B 1 178 ? 13.04928 108.53965 46.43327 1.000 10.59779 178 ALA B O 1
ATOM 3724 N N . TYR B 1 179 ? 13.26212 106.36164 46.96243 1.000 9.78638 179 TYR B N 1
ATOM 3725 C CA . TYR B 1 179 ? 14.55748 106.56470 47.60988 1.000 11.27262 179 TYR B CA 1
ATOM 3726 C C . TYR B 1 179 ? 15.65647 106.83438 46.59189 1.000 11.49198 179 TYR B C 1
ATOM 3727 O O . TYR B 1 179 ? 16.54905 107.66017 46.83034 1.000 12.93033 179 TYR B O 1
ATOM 3736 N N . TRP B 1 180 ? 15.61923 106.12483 45.46643 1.000 10.12272 180 TRP B N 1
ATOM 3737 C CA . TRP B 1 180 ? 16.59095 106.34096 44.40083 1.000 10.82683 180 TRP B CA 1
ATOM 3738 C C . TRP B 1 180 ? 16.51533 107.77346 43.88271 1.000 11.18593 180 TRP B C 1
ATOM 3739 O O . TRP B 1 180 ? 17.53621 108.46252 43.74543 1.000 12.86294 180 TRP B O 1
ATOM 3750 N N . LYS B 1 181 ? 15.29719 108.23969 43.61139 1.000 9.75696 181 LYS B N 1
ATOM 3751 C CA . LYS B 1 181 ? 15.05742 109.58604 43.11593 1.000 10.39639 181 LYS B CA 1
ATOM 3752 C C . LYS B 1 181 ? 15.32936 110.65033 44.16621 1.000 13.51240 181 LYS B C 1
ATOM 3753 O O . LYS B 1 181 ? 15.62799 111.79143 43.79851 1.000 13.21724 181 LYS B O 1
ATOM 3759 N N . GLN B 1 182 ? 15.25973 110.29511 45.45571 1.000 11.62516 182 GLN B N 1
ATOM 3760 C CA . GLN B 1 182 ? 15.24367 111.27072 46.55396 1.000 13.37303 182 GLN B CA 1
ATOM 3761 C C . GLN B 1 182 ? 14.03560 112.19137 46.42053 1.000 13.52166 182 GLN B C 1
ATOM 3762 O O . GLN B 1 182 ? 14.12444 113.40777 46.60751 1.000 16.02500 182 GLN B O 1
ATOM 3768 N N . ASP B 1 183 ? 12.89599 111.59708 46.08423 1.000 14.63866 183 ASP B N 1
ATOM 3769 C CA . ASP B 1 183 ? 11.64658 112.33349 45.92180 1.000 12.37484 183 ASP B CA 1
ATOM 3770 C C . ASP B 1 183 ? 10.99167 112.45741 47.28793 1.000 12.39374 183 ASP B C 1
ATOM 3771 O O . ASP B 1 183 ? 10.35599 111.51404 47.77514 1.000 13.34299 183 ASP B O 1
ATOM 3776 N N . SER B 1 184 ? 11.14295 113.63126 47.90725 1.000 15.74211 184 SER B N 1
ATOM 3777 C CA . SER B 1 184 ? 10.61332 113.82736 49.25046 1.000 15.04617 184 SER B CA 1
ATOM 3778 C C . SER B 1 184 ? 9.09379 113.78667 49.27162 1.000 12.56684 184 SER B C 1
ATOM 3779 O O . SER B 1 184 ? 8.50301 113.42146 50.29280 1.000 13.39428 184 SER B O 1
ATOM 3782 N N . SER B 1 185 ? 8.44235 114.16127 48.16866 1.000 12.45167 185 SER B N 1
ATOM 3783 C CA . SER B 1 185 ? 6.98375 114.08107 48.13442 1.000 12.04687 185 SER B CA 1
ATOM 3784 C C . SER B 1 185 ? 6.51353 112.63662 48.13028 1.000 10.79839 185 SER B C 1
ATOM 3785 O O . SER B 1 185 ? 5.63521 112.24878 48.91088 1.000 11.18356 185 SER B O 1
ATOM 3788 N N . LEU B 1 186 ? 7.08000 111.81884 47.24394 1.000 10.05116 186 LEU B N 1
ATOM 3789 C CA . LEU B 1 186 ? 6.69858 110.41611 47.22806 1.000 10.61485 186 LEU B CA 1
ATOM 3790 C C . LEU B 1 186 ? 7.06971 109.73539 48.54545 1.000 11.04647 186 LEU B C 1
ATOM 3791 O O . LEU B 1 186 ? 6.29764 108.92343 49.06538 1.000 11.80518 186 LEU B O 1
ATOM 3796 N N . ARG B 1 187 ? 8.22642 110.08656 49.12245 1.000 10.58600 187 ARG B N 1
ATOM 3797 C CA . ARG B 1 187 ? 8.61172 109.53003 50.42228 1.000 10.24896 187 ARG B CA 1
ATOM 3798 C C . ARG B 1 187 ? 7.55353 109.81438 51.48460 1.000 13.69704 187 ARG B C 1
ATOM 3799 O O . ARG B 1 187 ? 7.16696 108.91816 52.24777 1.000 12.45690 187 ARG B O 1
ATOM 3807 N N . ALA B 1 188 ? 7.04349 111.04465 51.52754 1.000 11.61843 188 ALA B N 1
ATOM 3808 C CA . ALA B 1 188 ? 6.00090 111.37191 52.49896 1.000 13.63601 188 ALA B CA 1
ATOM 3809 C C . ALA B 1 188 ? 4.72527 110.58471 52.23132 1.000 14.19572 188 ALA B C 1
ATOM 3810 O O . ALA B 1 188 ? 4.01439 110.19318 53.16842 1.000 13.91918 188 ALA B O 1
ATOM 3812 N N . ALA B 1 189 ? 4.40682 110.35141 50.95745 1.000 12.00368 189 ALA B N 1
ATOM 3813 C CA . ALA B 1 189 ? 3.20185 109.58704 50.64483 1.000 13.06965 189 ALA B CA 1
ATOM 3814 C C . ALA B 1 189 ? 3.32557 108.11846 51.04531 1.000 12.87208 189 ALA B C 1
ATOM 3815 O O . ALA B 1 189 ? 2.30207 107.46940 51.30198 1.000 13.34233 189 ALA B O 1
ATOM 3817 N N . LEU B 1 190 ? 4.55077 107.57077 51.11115 1.000 11.49223 190 LEU B N 1
ATOM 3818 C CA . LEU B 1 190 ? 4.69842 106.17849 51.53790 1.000 12.09613 190 LEU B CA 1
ATOM 3819 C C . LEU B 1 190 ? 4.19275 105.97087 52.95631 1.000 11.80110 190 LEU B C 1
ATOM 3820 O O . LEU B 1 190 ? 3.65259 104.90462 53.26567 1.000 13.68774 190 LEU B O 1
ATOM 3825 N N . ASP B 1 191 ? 4.36069 106.97293 53.82260 1.000 12.76135 191 ASP B N 1
ATOM 3826 C CA . ASP B 1 191 ? 3.85819 106.87809 55.18992 1.000 11.75005 191 ASP B CA 1
ATOM 3827 C C . ASP B 1 191 ? 2.33862 106.85042 55.22076 1.000 15.91737 191 ASP B C 1
ATOM 3828 O O . ASP B 1 191 ? 1.74367 106.34968 56.18403 1.000 16.17102 191 ASP B O 1
ATOM 3833 N N . LEU B 1 192 ? 1.69827 107.41384 54.19499 1.000 10.83645 192 LEU B N 1
ATOM 3834 C CA . LEU B 1 192 ? 0.24907 107.50465 54.10366 1.000 12.20074 192 LEU B CA 1
ATOM 3835 C C . LEU B 1 192 ? -0.37107 106.34121 53.34961 1.000 11.59221 192 LEU B C 1
ATOM 3836 O O . LEU B 1 192 ? -1.59751 106.18958 53.36464 1.000 12.00549 192 LEU B O 1
ATOM 3841 N N . LEU B 1 193 ? 0.44088 105.53102 52.69258 1.000 9.92971 193 LEU B N 1
ATOM 3842 C CA . LEU B 1 193 ? -0.05032 104.49743 51.79641 1.000 11.26756 193 LEU B CA 1
ATOM 3843 C C . LEU B 1 193 ? -0.81172 103.38966 52.53089 1.000 10.82698 193 LEU B C 1
ATOM 3844 O O . LEU B 1 193 ? -1.86319 102.95948 52.03733 1.000 10.83515 193 LEU B O 1
ATOM 3849 N N . PRO B 1 194 ? -0.34867 102.88690 53.68603 1.000 10.47999 194 PRO B N 1
ATOM 3850 C CA . PRO B 1 194 ? -1.15403 101.85418 54.36435 1.000 11.70451 194 PRO B CA 1
ATOM 3851 C C . PRO B 1 194 ? -2.56711 102.30771 54.69391 1.000 11.65937 194 PRO B C 1
ATOM 3852 O O . PRO B 1 194 ? -3.51630 101.55840 54.44030 1.000 11.30422 194 PRO B O 1
ATOM 3856 N N . ASP B 1 195 ? -2.75461 103.51971 55.22368 1.000 10.23850 195 ASP B N 1
ATOM 3857 C CA . ASP B 1 195 ? -4.11731 103.97487 55.48954 1.000 12.34160 195 ASP B CA 1
ATOM 3858 C C . ASP B 1 195 ? -4.92690 104.09211 54.20144 1.000 11.67038 195 ASP B C 1
ATOM 3859 O O . ASP B 1 195 ? -6.13190 103.81006 54.19188 1.000 12.60657 195 ASP B O 1
ATOM 3864 N N . ALA B 1 196 ? -4.28594 104.49602 53.09845 1.000 11.28041 196 ALA B N 1
ATOM 3865 C CA . ALA B 1 196 ? -5.00405 104.55992 51.82679 1.000 10.19385 196 ALA B CA 1
ATOM 3866 C C . ALA B 1 196 ? -5.41881 103.16939 51.34974 1.000 9.53385 196 ALA B C 1
ATOM 3867 O O . ALA B 1 196 ? -6.51928 102.99288 50.81754 1.000 10.86040 196 ALA B O 1
ATOM 3869 N N . LEU B 1 197 ? -4.55177 102.17249 51.52072 1.000 9.22808 197 LEU B N 1
ATOM 3870 C CA . LEU B 1 197 ? -4.96130 100.80207 51.20629 1.000 11.50247 197 LEU B CA 1
ATOM 3871 C C . LEU B 1 197 ? -6.14729 100.36356 52.06437 1.000 9.42996 197 LEU B C 1
ATOM 3872 O O . LEU B 1 197 ? -7.05379 99.66973 51.58070 1.000 10.97171 197 LEU B O 1
ATOM 3877 N N . ARG B 1 198 ? -6.16057 100.74816 53.34425 1.000 11.27371 198 ARG B N 1
ATOM 3878 C CA . ARG B 1 198 ? -7.30017 100.41545 54.19446 1.000 13.55528 198 ARG B CA 1
ATOM 3879 C C . ARG B 1 198 ? -8.58401 101.05195 53.67070 1.000 14.03964 198 ARG B C 1
ATOM 3880 O O . ARG B 1 198 ? -9.64449 100.41356 53.67313 1.000 12.61432 198 ARG B O 1
ATOM 3888 N N . GLU B 1 199 ? -8.50597 102.29245 53.17846 1.000 12.52423 199 GLU B N 1
ATOM 3889 C CA . GLU B 1 199 ? -9.68627 102.91163 52.57078 1.000 14.06155 199 GLU B CA 1
ATOM 3890 C C . GLU B 1 199 ? -10.08169 102.20723 51.27873 1.000 14.45692 199 GLU B C 1
ATOM 3891 O O . GLU B 1 199 ? -11.27661 102.02865 51.00071 1.000 13.54101 199 GLU B O 1
ATOM 3897 N N . ALA B 1 200 ? -9.09173 101.81098 50.47409 1.000 12.33632 200 ALA B N 1
ATOM 3898 C CA . ALA B 1 200 ? -9.38308 101.14844 49.20554 1.000 11.87993 200 ALA B CA 1
ATOM 3899 C C . ALA B 1 200 ? -10.10882 99.82960 49.43342 1.000 10.71061 200 ALA B C 1
ATOM 3900 O O . ALA B 1 200 ? -10.99664 99.45334 48.65813 1.000 12.17098 200 ALA B O 1
ATOM 3902 N N . TRP B 1 201 ? -9.74386 99.11966 50.50462 1.000 11.29779 201 TRP B N 1
ATOM 3903 C CA . TRP B 1 201 ? -10.38749 97.85537 50.84267 1.000 13.12880 201 TRP B CA 1
ATOM 3904 C C . TRP B 1 201 ? -11.86711 98.03636 51.14871 1.000 14.42060 201 TRP B C 1
ATOM 3905 O O . TRP B 1 201 ? -12.63413 97.07145 51.03742 1.000 16.66751 201 TRP B O 1
ATOM 3916 N N . GLN B 1 202 ? -12.28992 99.24993 51.50799 1.000 14.53532 202 GLN B N 1
ATOM 3917 C CA . GLN B 1 202 ? -13.67813 99.51927 51.85960 1.000 14.33752 202 GLN B CA 1
ATOM 3918 C C . GLN B 1 202 ? -14.49613 100.07125 50.69288 1.000 17.31067 202 GLN B C 1
ATOM 3919 O O . GLN B 1 202 ? -15.69657 100.32262 50.85838 1.000 18.49155 202 GLN B O 1
ATOM 3925 N N . CYS B 1 203 ? -13.90283 100.22208 49.51273 1.000 12.19112 203 CYS B N 1
ATOM 3926 C CA . CYS B 1 203 ? -14.64786 100.74464 48.37326 1.000 13.45001 203 CYS B CA 1
ATOM 3927 C C . CYS B 1 203 ? -15.67743 99.73172 47.90009 1.000 15.10587 203 CYS B C 1
ATOM 3928 O O . CYS B 1 203 ? -15.38583 98.54048 47.77697 1.000 15.81124 203 CYS B O 1
ATOM 3931 N N . ASP B 1 204 ? -16.87935 100.22571 47.60417 1.000 13.32477 204 ASP B N 1
ATOM 3932 C CA . ASP B 1 204 ? -18.01086 99.38925 47.21402 1.000 16.18605 204 ASP B CA 1
ATOM 3933 C C . ASP B 1 204 ? -17.99909 99.22317 45.70503 1.000 15.45610 204 ASP B C 1
ATOM 3934 O O . ASP B 1 204 ? -18.43355 100.11366 44.97313 1.000 16.86537 204 ASP B O 1
ATOM 3939 N N . TRP B 1 205 ? -17.50777 98.07309 45.23736 1.000 12.58005 205 TRP B N 1
ATOM 3940 C CA . TRP B 1 205 ? -17.51030 97.73655 43.81818 1.000 12.79721 205 TRP B CA 1
ATOM 3941 C C . TRP B 1 205 ? -18.58394 96.71052 43.47813 1.000 13.71606 205 TRP B C 1
ATOM 3942 O O . TRP B 1 205 ? -18.42623 95.94163 42.52433 1.000 13.38253 205 TRP B O 1
ATOM 3953 N N . SER B 1 206 ? -19.67710 96.68916 44.24370 1.000 13.12262 206 SER B N 1
ATOM 3954 C CA . SER B 1 206 ? -20.70445 95.67645 44.03756 1.000 13.99019 206 SER B CA 1
ATOM 3955 C C . SER B 1 206 ? -21.32712 95.75741 42.65310 1.000 15.68566 206 SER B C 1
ATOM 3956 O O . SER B 1 206 ? -21.81372 94.73975 42.15485 1.000 14.51404 206 SER B O 1
ATOM 3959 N N . ALA B 1 207 ? -21.28856 96.92549 42.00462 1.000 16.00691 207 ALA B N 1
ATOM 3960 C CA . ALA B 1 207 ? -21.88328 97.04088 40.67329 1.000 16.95274 207 ALA B CA 1
ATOM 3961 C C . ALA B 1 207 ? -21.17108 96.15108 39.66389 1.000 17.80010 207 ALA B C 1
ATOM 3962 O O . ALA B 1 207 ? -21.81230 95.56189 38.78449 1.000 16.83920 207 ALA B O 1
ATOM 3964 N N . VAL B 1 208 ? -19.84539 96.03636 39.76297 1.000 12.00218 208 VAL B N 1
ATOM 3965 C CA . VAL B 1 208 ? -19.16528 95.19551 38.78304 1.000 13.32007 208 VAL B CA 1
ATOM 3966 C C . VAL B 1 208 ? -19.25106 93.72194 39.18331 1.000 13.78006 208 VAL B C 1
ATOM 3967 O O . VAL B 1 208 ? -19.39262 92.85413 38.31792 1.000 13.79470 208 VAL B O 1
ATOM 3971 N N . THR B 1 209 ? -19.22615 93.41514 40.48314 1.000 11.71499 209 THR B N 1
ATOM 3972 C CA . THR B 1 209 ? -19.50611 92.05326 40.92515 1.000 13.36997 209 THR B CA 1
ATOM 3973 C C . THR B 1 209 ? -20.85739 91.57566 40.40204 1.000 13.25677 209 THR B C 1
ATOM 3974 O O . THR B 1 209 ? -20.95162 90.51508 39.77476 1.000 15.24561 209 THR B O 1
ATOM 3978 N N . GLU B 1 210 ? -21.91158 92.36066 40.62968 1.000 13.50982 210 GLU B N 1
ATOM 3979 C CA A GLU B 1 210 ? -23.24871 91.95322 40.20460 0.589 14.76334 210 GLU B CA 1
ATOM 3980 C CA B GLU B 1 210 ? -23.23917 91.93328 40.20870 0.411 14.80487 210 GLU B CA 1
ATOM 3981 C C . GLU B 1 210 ? -23.34839 91.86960 38.68758 1.000 16.02759 210 GLU B C 1
ATOM 3982 O O . GLU B 1 210 ? -23.97447 90.94952 38.14446 1.000 15.96691 210 GLU B O 1
ATOM 3993 N N . GLY B 1 211 ? -22.72870 92.81734 37.98314 1.000 15.36924 211 GLY B N 1
ATOM 3994 C CA . GLY B 1 211 ? -22.84520 92.85242 36.53617 1.000 13.72798 211 GLY B CA 1
ATOM 3995 C C . GLY B 1 211 ? -22.08909 91.76097 35.80809 1.000 14.34601 211 GLY B C 1
ATOM 3996 O O . GLY B 1 211 ? -22.37639 91.51283 34.63301 1.000 15.66712 211 GLY B O 1
ATOM 3997 N N . LEU B 1 212 ? -21.12608 91.10500 36.46336 1.000 12.38699 212 LEU B N 1
ATOM 3998 C CA . LEU B 1 212 ? -20.32888 90.07813 35.80104 1.000 12.14854 212 LEU B CA 1
ATOM 3999 C C . LEU B 1 212 ? -20.71066 88.65497 36.20107 1.000 11.76085 212 LEU B C 1
ATOM 4000 O O . LEU B 1 212 ? -20.07749 87.70526 35.73303 1.000 11.69845 212 LEU B O 1
ATOM 4005 N N . VAL B 1 213 ? -21.73313 88.47689 37.03802 1.000 11.87301 213 VAL B N 1
ATOM 4006 C CA . VAL B 1 213 ? -22.10922 87.12793 37.46153 1.000 12.03707 213 VAL B CA 1
ATOM 4007 C C . VAL B 1 213 ? -22.35652 86.22038 36.25957 1.000 14.66993 213 VAL B C 1
ATOM 4008 O O . VAL B 1 213 ? -21.90795 85.06415 36.23017 1.000 12.81639 213 VAL B O 1
ATOM 4012 N N . GLU B 1 214 ? -23.04776 86.73191 35.23531 1.000 13.10689 214 GLU B N 1
ATOM 4013 C CA . GLU B 1 214 ? -23.40002 85.93617 34.06647 1.000 14.37090 214 GLU B CA 1
ATOM 4014 C C . GLU B 1 214 ? -22.47412 86.17041 32.87328 1.000 14.81628 214 GLU B C 1
ATOM 4015 O O . GLU B 1 214 ? -22.76806 85.69374 31.77239 1.000 15.02073 214 GLU B O 1
ATOM 4021 N N . ALA B 1 215 ? -21.35244 86.85739 33.06944 1.000 12.09877 215 ALA B N 1
ATOM 4022 C CA . ALA B 1 215 ? -20.51437 87.25504 31.94569 1.000 11.34417 215 ALA B CA 1
ATOM 4023 C C . ALA B 1 215 ? -19.72425 86.07557 31.37893 1.000 12.25771 215 ALA B C 1
ATOM 4024 O O . ALA B 1 215 ? -19.40815 85.10645 32.07723 1.000 12.72506 215 ALA B O 1
ATOM 4026 N N . THR B 1 216 ? -19.40323 86.17243 30.08068 1.000 11.31937 216 THR B N 1
ATOM 4027 C CA . THR B 1 216 ? -18.60572 85.16648 29.39312 1.000 12.23773 216 THR B CA 1
ATOM 4028 C C . THR B 1 216 ? -17.35486 85.73160 28.73836 1.000 15.55725 216 THR B C 1
ATOM 4029 O O . THR B 1 216 ? -16.54349 84.95106 28.23060 1.000 17.01058 216 THR B O 1
ATOM 4033 N N . ASN B 1 217 ? -17.19910 87.05273 28.70506 1.000 10.19344 217 ASN B N 1
ATOM 4034 C CA . ASN B 1 217 ? -16.03179 87.72230 28.14392 1.000 8.19460 217 ASN B CA 1
ATOM 4035 C C . ASN B 1 217 ? -15.91432 89.07011 28.83640 1.000 9.24290 217 ASN B C 1
ATOM 4036 O O . ASN B 1 217 ? -16.90669 89.60195 29.33582 1.000 12.46558 217 ASN B O 1
ATOM 4041 N N . LEU B 1 218 ? -14.69882 89.62615 28.85818 1.000 8.87602 218 LEU B N 1
ATOM 4042 C CA . LEU B 1 218 ? -14.46377 90.94408 29.43833 1.000 10.65219 218 LEU B CA 1
ATOM 4043 C C . LEU B 1 218 ? -13.15279 91.48408 28.89001 1.000 8.27697 218 LEU B C 1
ATOM 4044 O O . LEU B 1 218 ? -12.20928 90.71905 28.70063 1.000 9.81501 218 LEU B O 1
ATOM 4049 N N . PHE B 1 219 ? -13.09837 92.79199 28.63373 1.000 7.43373 219 PHE B N 1
ATOM 4050 C CA . PHE B 1 219 ? -11.81841 93.48894 28.52497 1.000 7.87230 219 PHE B CA 1
ATOM 4051 C C . PHE B 1 219 ? -11.54542 94.24854 29.81470 1.000 9.57803 219 PHE B C 1
ATOM 4052 O O . PHE B 1 219 ? -12.43898 94.90289 30.35561 1.000 9.68224 219 PHE B O 1
ATOM 4060 N N . VAL B 1 220 ? -10.30867 94.16910 30.30118 1.000 9.24882 220 VAL B N 1
ATOM 4061 C CA . VAL B 1 220 ? -9.83197 95.04382 31.36887 1.000 8.77875 220 VAL B CA 1
ATOM 4062 C C . VAL B 1 220 ? -8.84870 96.02135 30.73743 1.000 9.05254 220 VAL B C 1
ATOM 4063 O O . VAL B 1 220 ? -7.75699 95.62530 30.31287 1.000 8.74765 220 VAL B O 1
ATOM 4067 N N . LEU B 1 221 ? -9.22809 97.29524 30.66649 1.000 7.50265 221 LEU B N 1
ATOM 4068 C CA . LEU B 1 221 ? -8.42066 98.30361 29.98810 1.000 8.32739 221 LEU B CA 1
ATOM 4069 C C . LEU B 1 221 ? -7.56327 99.07070 30.98662 1.000 9.24719 221 LEU B C 1
ATOM 4070 O O . LEU B 1 221 ? -8.00711 99.37873 32.09528 1.000 12.28374 221 LEU B O 1
ATOM 4075 N N . GLY B 1 222 ? -6.32285 99.35763 30.59438 1.000 8.41457 222 GLY B N 1
ATOM 4076 C CA . GLY B 1 222 ? -5.46878 100.24220 31.37212 1.000 10.29826 222 GLY B CA 1
ATOM 4077 C C . GLY B 1 222 ? -4.43037 100.84705 30.45909 1.000 13.42458 222 GLY B C 1
ATOM 4078 O O . GLY B 1 222 ? -4.30019 100.46291 29.29712 1.000 11.68152 222 GLY B O 1
ATOM 4079 N N . ARG B 1 223 ? -3.67938 101.80219 30.99727 1.000 11.19254 223 ARG B N 1
ATOM 4080 C CA . ARG B 1 223 ? -2.65190 102.45477 30.20088 1.000 10.19029 223 ARG B CA 1
ATOM 4081 C C . ARG B 1 223 ? -1.61351 103.03401 31.14172 1.000 12.41309 223 ARG B C 1
ATOM 4082 O O . ARG B 1 223 ? -1.95999 103.51037 32.22441 1.000 15.92672 223 ARG B O 1
ATOM 4090 N N . GLY B 1 224 ? -0.35089 102.97633 30.73775 1.000 12.85554 224 GLY B N 1
ATOM 4091 C CA . GLY B 1 224 ? 0.68736 103.65515 31.51290 1.000 13.14301 224 GLY B CA 1
ATOM 4092 C C . GLY B 1 224 ? 0.76094 103.18403 32.95625 1.000 10.31861 224 GLY B C 1
ATOM 4093 O O . GLY B 1 224 ? 1.03872 102.01436 33.23664 1.000 11.99351 224 GLY B O 1
ATOM 4094 N N . LEU B 1 225 ? 0.50015 104.12116 33.87923 1.000 11.62780 225 LEU B N 1
ATOM 4095 C CA . LEU B 1 225 ? 0.59195 103.85242 35.31516 1.000 10.71804 225 LEU B CA 1
ATOM 4096 C C . LEU B 1 225 ? -0.22405 102.63243 35.73429 1.000 10.70008 225 LEU B C 1
ATOM 4097 O O . LEU B 1 225 ? 0.22128 101.83573 36.56821 1.000 12.08155 225 LEU B O 1
ATOM 4102 N N . GLY B 1 226 ? -1.41043 102.45453 35.15231 1.000 11.38010 226 GLY B N 1
ATOM 4103 C CA . GLY B 1 226 ? -2.30370 101.38869 35.55697 1.000 11.70380 226 GLY B CA 1
ATOM 4104 C C . GLY B 1 226 ? -2.30583 100.12879 34.71256 1.000 11.49720 226 GLY B C 1
ATOM 4105 O O . GLY B 1 226 ? -3.11909 99.23611 34.96861 1.000 11.46674 226 GLY B O 1
ATOM 4106 N N . LEU B 1 227 ? -1.42069 100.01002 33.71867 1.000 9.11201 227 LEU B N 1
ATOM 4107 C CA . LEU B 1 227 ? -1.47636 98.84739 32.84465 1.000 10.02003 227 LEU B CA 1
ATOM 4108 C C . LEU B 1 227 ? -1.20239 97.55809 33.60688 1.000 9.79618 227 LEU B C 1
ATOM 4109 O O . LEU B 1 227 ? -1.90290 96.55572 33.41321 1.000 9.59343 227 LEU B O 1
ATOM 4114 N N . GLY B 1 228 ? -0.19088 97.55853 34.48332 1.000 10.16664 228 GLY B N 1
ATOM 4115 C CA . GLY B 1 228 ? 0.09798 96.36020 35.25505 1.000 10.36970 228 GLY B CA 1
ATOM 4116 C C . GLY B 1 228 ? -1.05979 95.92817 36.13404 1.000 10.69106 228 GLY B C 1
ATOM 4117 O O . GLY B 1 228 ? -1.25906 94.73503 36.35992 1.000 11.52984 228 GLY B O 1
ATOM 4118 N N . ALA B 1 229 ? -1.84540 96.88773 36.62705 1.000 8.48945 229 ALA B N 1
ATOM 4119 C CA . ALA B 1 229 ? -3.02120 96.54475 37.41898 1.000 8.03264 229 ALA B CA 1
ATOM 4120 C C . ALA B 1 229 ? -4.09048 95.88953 36.55553 1.000 10.41764 229 ALA B C 1
ATOM 4121 O O . ALA B 1 229 ? -4.72194 94.91116 36.97414 1.000 9.43716 229 ALA B O 1
ATOM 4123 N N . ALA B 1 230 ? -4.29501 96.39943 35.33813 1.000 9.78026 230 ALA B N 1
ATOM 4124 C CA . ALA B 1 230 ? -5.24391 95.75485 34.43138 1.000 8.98784 230 ALA B CA 1
ATOM 4125 C C . ALA B 1 230 ? -4.80718 94.33895 34.08775 1.000 9.29375 230 ALA B C 1
ATOM 4126 O O . ALA B 1 230 ? -5.63837 93.41893 34.04951 1.000 8.49715 230 ALA B O 1
ATOM 4128 N N . GLN B 1 231 ? -3.50461 94.14721 33.83958 1.000 10.31178 231 GLN B N 1
ATOM 4129 C CA . GLN B 1 231 ? -2.97097 92.81750 33.55261 1.000 9.67732 231 GLN B CA 1
ATOM 4130 C C . GLN B 1 231 ? -3.24008 91.85610 34.70295 1.000 9.75257 231 GLN B C 1
ATOM 4131 O O . GLN B 1 231 ? -3.65936 90.71113 34.48443 1.000 10.06383 231 GLN B O 1
ATOM 4137 N N . GLU B 1 232 ? -3.04495 92.31624 35.94253 1.000 7.52564 232 GLU B N 1
ATOM 4138 C CA . GLU B 1 232 ? -3.26418 91.43376 37.08267 1.000 8.75057 232 GLU B CA 1
ATOM 4139 C C . GLU B 1 232 ? -4.74623 91.17118 37.30170 1.000 8.63853 232 GLU B C 1
ATOM 4140 O O . GLU B 1 232 ? -5.13641 90.04580 37.64503 1.000 9.73866 232 GLU B O 1
ATOM 4146 N N . ALA B 1 233 ? -5.59140 92.18451 37.09449 1.000 8.40830 233 ALA B N 1
ATOM 4147 C CA . ALA B 1 233 ? -7.02926 91.96566 37.23661 1.000 8.86467 233 ALA B CA 1
ATOM 4148 C C . ALA B 1 233 ? -7.51426 90.89950 36.26334 1.000 8.23940 233 ALA B C 1
ATOM 4149 O O . ALA B 1 233 ? -8.28605 90.01021 36.63988 1.000 7.86174 233 ALA B O 1
ATOM 4151 N N . ALA B 1 234 ? -7.06211 90.96704 35.00710 1.000 9.31466 234 ALA B N 1
ATOM 4152 C CA . ALA B 1 234 ? -7.50230 89.97735 34.02610 1.0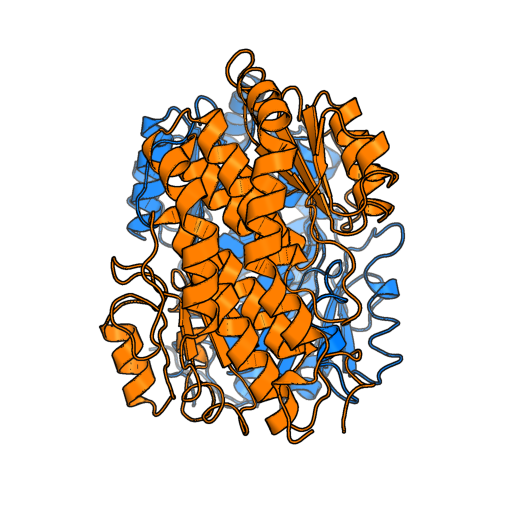00 8.19399 234 ALA B CA 1
ATOM 4153 C C . ALA B 1 234 ? -7.06013 88.57477 34.41826 1.000 8.87429 234 ALA B C 1
ATOM 4154 O O . ALA B 1 234 ? -7.81196 87.61266 34.25276 1.000 9.10467 234 ALA B O 1
ATOM 4156 N N . LEU B 1 235 ? -5.84107 88.43727 34.95028 1.000 7.81326 235 LEU B N 1
ATOM 4157 C CA . LEU B 1 235 ? -5.38124 87.13338 35.40828 1.000 7.81282 235 LEU B CA 1
ATOM 4158 C C . LEU B 1 235 ? -6.26712 86.61980 36.53236 1.000 9.42723 235 LEU B C 1
ATOM 4159 O O . LEU B 1 235 ? -6.65047 85.44446 36.55312 1.000 10.26746 235 LEU B O 1
ATOM 4164 N N . LYS B 1 236 ? -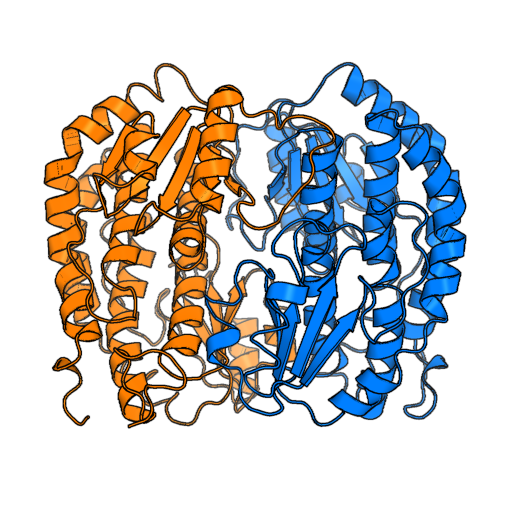6.63015 87.50227 37.45656 1.000 8.68118 236 LYS B N 1
ATOM 4165 C CA . LYS B 1 236 ? -7.49150 87.10249 38.56267 1.000 8.89650 236 LYS B CA 1
ATOM 4166 C C . LYS B 1 236 ? -8.85269 86.62652 38.06650 1.000 8.89676 236 LYS B C 1
ATOM 4167 O O . LYS B 1 236 ? -9.38709 85.63685 38.57678 1.000 11.37705 236 LYS B O 1
ATOM 4173 N N . PHE B 1 237 ? -9.44174 87.32795 37.09103 1.000 10.00358 237 PHE B N 1
ATOM 4174 C CA . PHE B 1 237 ? -10.71300 86.87032 36.52532 1.000 10.96562 237 PHE B CA 1
ATOM 4175 C C . PHE B 1 237 ? -10.58593 85.47900 35.91877 1.000 11.45211 237 PHE B C 1
ATOM 4176 O O . PHE B 1 237 ? -11.46887 84.63357 36.10327 1.000 10.32626 237 PHE B O 1
ATOM 4184 N N . LYS B 1 238 ? -9.50549 85.22652 35.16852 1.000 8.51558 238 LYS B N 1
ATOM 4185 C CA . LYS B 1 238 ? -9.30773 83.90467 34.58692 1.000 9.44265 238 LYS B CA 1
ATOM 4186 C C . LYS B 1 238 ? -9.20756 82.84651 35.67865 1.000 12.74979 238 LYS B C 1
ATOM 4187 O O . LYS B 1 238 ? -9.85709 81.79472 35.60654 1.000 14.36077 238 LYS B O 1
ATOM 4193 N N . GLU B 1 239 ? -8.39972 83.11519 36.70757 1.000 9.86445 239 GLU B N 1
ATOM 4194 C CA . GLU B 1 239 ? -8.05907 82.06644 37.66700 1.000 10.88921 239 GLU B CA 1
ATOM 4195 C C . GLU B 1 239 ? -9.17095 81.81045 38.67297 1.000 12.13599 239 GLU B C 1
ATOM 4196 O O . GLU B 1 239 ? -9.42919 80.65445 39.02276 1.000 14.66200 239 GLU B O 1
ATOM 4202 N N . THR B 1 240 ? -9.82739 82.86175 39.16260 1.000 10.34281 240 THR B N 1
ATOM 4203 C CA . THR B 1 240 ? -10.80587 82.68340 40.22830 1.000 12.53205 240 THR B CA 1
ATOM 4204 C C . THR B 1 240 ? -12.23320 82.55822 39.72651 1.000 12.34437 240 THR B C 1
ATOM 4205 O O . THR B 1 240 ? -13.07038 82.00613 40.44813 1.000 14.35040 240 THR B O 1
ATOM 4209 N N . CYS B 1 241 ? -12.52887 83.05274 38.52233 1.000 12.98769 241 CYS B N 1
ATOM 4210 C CA . CYS B 1 241 ? -13.89902 83.17623 38.04040 1.000 11.82617 241 CYS B CA 1
ATOM 4211 C C . CYS B 1 241 ? -14.16680 82.40532 36.76161 1.000 11.92717 241 CYS B C 1
ATOM 4212 O O . CYS B 1 241 ? -15.31480 82.39868 36.29562 1.000 12.32739 241 CYS B O 1
ATOM 4215 N N . SER B 1 242 ? -13.14500 81.77602 36.17785 1.000 11.62790 242 SER B N 1
ATOM 4216 C CA A SER B 1 242 ? -13.28974 81.05499 34.91547 0.612 12.93800 242 SER B CA 1
ATOM 4217 C CA B SER B 1 242 ? -13.26449 81.06194 34.90894 0.388 12.96532 242 SER B CA 1
ATOM 4218 C C . SER B 1 242 ? -13.93217 81.94269 33.85553 1.000 13.06186 242 SER B C 1
ATOM 4219 O O . SER B 1 242 ? -14.83821 81.52761 33.13031 1.000 15.84501 242 SER B O 1
ATOM 4224 N N . LEU B 1 243 ? -13.46276 83.18231 33.78230 1.000 11.89158 243 LEU B N 1
ATOM 4225 C CA . LEU B 1 243 ? -13.98701 84.19308 32.87692 1.000 11.16731 243 LEU B CA 1
ATOM 4226 C C . LEU B 1 243 ? -12.88077 84.61023 31.92327 1.000 9.61050 243 LEU B C 1
ATOM 4227 O O . LEU B 1 243 ? -11.76281 84.89479 32.36196 1.000 10.43737 243 LEU B O 1
ATOM 4232 N N . HIS B 1 244 ? -13.17316 84.62782 30.62119 1.000 7.96418 244 HIS B N 1
ATOM 4233 C CA . HIS B 1 244 ? -12.15194 85.06664 29.67141 1.000 8.52942 244 HIS B CA 1
ATOM 4234 C C . HIS B 1 244 ? -12.11332 86.59175 29.66924 1.000 10.21162 244 HIS B C 1
ATOM 4235 O O . HIS B 1 244 ? -12.61466 87.27414 28.76909 1.000 8.85968 244 HIS B O 1
ATOM 4242 N N . ALA B 1 245 ? -11.50736 87.12404 30.71823 1.000 8.09332 245 ALA B N 1
ATOM 4243 C CA . ALA B 1 245 ? -11.12147 88.52241 30.77528 1.000 7.77227 245 ALA B CA 1
ATOM 4244 C C . ALA B 1 245 ? -9.74813 88.66725 30.15354 1.000 9.12076 245 ALA B C 1
ATOM 4245 O O . ALA B 1 245 ? -8.86182 87.84941 30.40702 1.000 9.81667 245 ALA B O 1
ATOM 4247 N N . GLU B 1 246 ? -9.57818 89.70740 29.33801 1.000 8.91732 246 GLU B N 1
ATOM 4248 C CA . GLU B 1 246 ? -8.31154 89.97149 28.65966 1.000 9.17869 246 GLU B CA 1
ATOM 4249 C C . GLU B 1 246 ? -7.89183 91.40703 28.93512 1.000 6.94414 246 GLU B C 1
ATOM 4250 O O . GLU B 1 246 ? -8.66506 92.33860 28.68968 1.000 7.80524 246 GLU B O 1
ATOM 4256 N N . ALA B 1 247 ? -6.68077 91.58518 29.46772 1.000 9.30042 247 ALA B N 1
ATOM 4257 C CA . ALA B 1 247 ? -6.15558 92.93066 29.66279 1.000 8.63718 247 ALA B CA 1
ATOM 4258 C C . ALA B 1 247 ? -5.76486 93.52025 28.31867 1.000 8.50826 247 ALA B C 1
ATOM 4259 O O . ALA B 1 247 ? -5.26350 92.81615 27.43984 1.000 10.56967 247 ALA B O 1
ATOM 4261 N N . TYR B 1 248 ? -5.97908 94.82026 28.16229 1.000 7.95408 248 TYR B N 1
ATOM 4262 C CA . TYR B 1 248 ? -5.66546 95.46049 26.89038 1.000 9.81391 248 TYR B CA 1
ATOM 4263 C C . TYR B 1 248 ? -5.27558 96.90601 27.13911 1.000 9.38966 248 TYR B C 1
ATOM 4264 O O . TYR B 1 248 ? -5.92769 97.59831 27.92047 1.000 9.91731 248 TYR B O 1
ATOM 4273 N N . SER B 1 249 ? -4.22974 97.36773 26.45542 1.000 8.61626 249 SER B N 1
ATOM 4274 C CA . SER B 1 249 ? -3.84566 98.77022 26.56061 1.000 10.26614 249 SER B CA 1
ATOM 4275 C C . SER B 1 249 ? -4.90018 99.64613 25.90682 1.000 9.50078 249 SER B C 1
ATOM 4276 O O . SER B 1 249 ? -5.27020 99.42464 24.74936 1.000 11.51301 249 SER B O 1
ATOM 4279 N N . SER B 1 250 ? -5.38235 100.65607 26.64443 1.000 8.91141 250 SER B N 1
ATOM 4280 C CA . SER B 1 250 ? -6.31080 101.59369 26.03589 1.000 10.76377 250 SER B CA 1
ATOM 4281 C C . SER B 1 250 ? -5.65851 102.44950 24.95541 1.000 12.04727 250 SER B C 1
ATOM 4282 O O . SER B 1 250 ? -6.37905 103.07731 24.17370 1.000 13.31349 250 SER B O 1
ATOM 4285 N N . ALA B 1 251 ? -4.32185 102.46223 24.85988 1.000 10.76099 251 ALA B N 1
ATOM 4286 C CA . ALA B 1 251 ? -3.66165 103.06874 23.70748 1.000 13.02064 251 ALA B CA 1
ATOM 4287 C C . ALA B 1 251 ? -3.98634 102.33741 22.41424 1.000 13.92242 251 ALA B C 1
ATOM 4288 O O . ALA B 1 251 ? -3.91604 102.93808 21.33478 1.000 15.05176 251 ALA B O 1
ATOM 4290 N N . GLU B 1 252 ? -4.34690 101.05664 22.50297 1.000 11.37138 252 GLU B N 1
ATOM 4291 C CA . GLU B 1 252 ? -4.65599 100.22884 21.34575 1.000 12.43634 252 GLU B CA 1
ATOM 4292 C C . GLU B 1 252 ? -6.13938 99.88628 21.26832 1.000 12.32996 252 GLU B C 1
ATOM 4293 O O . GLU B 1 252 ? -6.51836 98.87692 20.66961 1.000 12.25766 252 GLU B O 1
ATOM 4299 N N . VAL B 1 253 ? -6.99345 100.73860 21.84590 1.000 11.77604 253 VAL B N 1
ATOM 4300 C CA . VAL B 1 253 ? -8.41648 100.42051 21.97116 1.000 13.57688 253 VAL B CA 1
ATOM 4301 C C . VAL B 1 253 ? -9.09256 100.27488 20.60938 1.000 12.73733 253 VAL B C 1
ATOM 4302 O O . VAL B 1 253 ? -10.09402 99.55599 20.48533 1.000 12.55455 253 VAL B O 1
ATOM 4306 N N . LYS B 1 254 ? -8.55665 100.92124 19.56840 1.000 11.50490 254 LYS B N 1
ATOM 4307 C CA . LYS B 1 254 ? -9.11196 100.81800 18.22288 1.000 14.10261 254 LYS B CA 1
ATOM 4308 C C . LYS B 1 254 ? -8.98748 99.41631 17.63323 1.000 14.66356 254 LYS B C 1
ATOM 4309 O O . LYS B 1 254 ? -9.61693 99.14071 16.60566 1.000 15.54667 254 LYS B O 1
ATOM 4315 N N . HIS B 1 255 ? -8.19954 98.53492 18.24652 1.000 13.42243 255 HIS B N 1
ATOM 4316 C CA . HIS B 1 255 ? -8.07594 97.17490 17.73465 1.000 11.54152 255 HIS B CA 1
ATOM 4317 C C . HIS B 1 255 ? -9.00143 96.21286 18.46945 1.000 11.29016 255 HIS B C 1
ATOM 4318 O O . HIS B 1 255 ? -10.21170 96.22449 18.22030 1.000 13.80114 255 HIS B O 1
ATOM 4325 N N . GLY B 1 256 ? -8.46759 95.37418 19.35350 1.000 11.58529 256 GLY B N 1
ATOM 4326 C CA . GLY B 1 256 ? -9.26926 94.36347 20.01215 1.000 11.19154 256 GLY B CA 1
ATOM 4327 C C . GLY B 1 256 ? -10.59264 94.83558 20.59215 1.000 12.02758 256 GLY B C 1
ATOM 4328 O O . GLY B 1 256 ? -11.65805 94.27896 20.29713 1.000 10.26361 256 GLY B O 1
ATOM 4329 N N . PRO B 1 257 ? -10.55676 95.86406 21.44564 1.000 10.87387 257 PRO B N 1
ATOM 4330 C CA . PRO B 1 257 ? -11.81528 96.31540 22.07205 1.000 11.77556 257 PRO B CA 1
ATOM 4331 C C . PRO B 1 257 ? -12.83397 96.85025 21.07721 1.000 12.18160 257 PRO B C 1
ATOM 4332 O O . PRO B 1 257 ? -14.00903 96.46899 21.13928 1.000 13.65393 257 PRO B O 1
ATOM 4336 N N . MET B 1 258 ? -12.42644 97.70142 20.13338 1.000 12.87917 258 MET B N 1
ATOM 4337 C CA . MET B 1 258 ? -13.38808 98.14055 19.12502 1.000 13.79190 258 MET B CA 1
ATOM 4338 C C . MET B 1 258 ? -13.90041 96.97494 18.28614 1.000 14.46144 258 MET B C 1
ATOM 4339 O O . MET B 1 258 ? -15.02452 97.03132 17.77911 1.000 14.64637 258 MET B O 1
ATOM 4344 N N . ALA B 1 259 ? -13.11436 95.90021 18.14936 1.000 13.82748 259 ALA B N 1
ATOM 4345 C CA . ALA B 1 259 ? -13.58366 94.75239 17.37218 1.000 15.52659 259 ALA B CA 1
ATOM 4346 C C . ALA B 1 259 ? -14.65646 93.96295 18.11499 1.000 11.59465 259 ALA B C 1
ATOM 4347 O O . ALA B 1 259 ? -15.64894 93.53598 17.50787 1.000 13.09105 259 ALA B O 1
ATOM 4349 N N . LEU B 1 260 ? -14.48876 93.76043 19.42779 1.000 11.98066 260 LEU B N 1
ATOM 4350 C CA . LEU B 1 260 ? -15.30112 92.78047 20.14230 1.000 11.80749 260 LEU B CA 1
ATOM 4351 C C . LEU B 1 260 ? -16.26252 93.34164 21.18199 1.000 11.17308 260 LEU B C 1
ATOM 4352 O O . LEU B 1 260 ? -17.20257 92.63292 21.55015 1.000 12.61420 260 LEU B O 1
ATOM 4357 N N . VAL B 1 261 ? -16.04467 94.55242 21.70438 1.000 10.48566 261 VAL B N 1
ATOM 4358 C CA . VAL B 1 261 ? -16.92280 95.03064 22.77110 1.000 11.67139 261 VAL B CA 1
ATOM 4359 C C . VAL B 1 261 ? -18.34551 95.14088 22.24339 1.000 12.95673 261 VAL B C 1
ATOM 4360 O O . VAL B 1 261 ? -18.58548 95.60123 21.11946 1.000 13.89663 261 VAL B O 1
ATOM 4364 N N . ASP B 1 262 ? -19.30219 94.69894 23.04665 1.000 11.53085 262 ASP B N 1
ATOM 4365 C CA . ASP B 1 262 ? -20.68559 94.63446 22.58322 1.000 12.27702 262 ASP B CA 1
ATOM 4366 C C . ASP B 1 262 ? -21.56002 94.36585 23.79552 1.000 14.70602 262 ASP B C 1
ATOM 4367 O O . ASP B 1 262 ? -21.06802 94.17356 24.90879 1.000 15.95418 262 ASP B O 1
ATOM 4372 N N . ARG B 1 263 ? -22.86674 94.34624 23.57893 1.000 15.90711 263 ARG B N 1
ATOM 4373 C CA . ARG B 1 263 ? -23.71790 93.73329 24.58378 1.000 15.01294 263 ARG B CA 1
ATOM 4374 C C . ARG B 1 263 ? -23.25023 92.29261 24.77225 1.000 15.91162 263 ARG B C 1
ATOM 4375 O O . ARG B 1 263 ? -23.10003 91.54601 23.80220 1.000 26.54731 263 ARG B O 1
ATOM 4383 N N . GLY B 1 264 ? -22.98523 91.90740 26.00655 1.000 20.48129 264 GLY B N 1
ATOM 4384 C CA . GLY B 1 264 ? -22.43036 90.59601 26.24848 1.000 15.78116 264 GLY B CA 1
ATOM 4385 C C . GLY B 1 264 ? -20.91878 90.50730 26.18935 1.000 15.23078 264 GLY B C 1
ATOM 4386 O O . GLY B 1 264 ? -20.37074 89.41255 26.38909 1.000 15.25195 264 GLY B O 1
ATOM 4387 N N . PHE B 1 265 ? -20.22457 91.61196 25.93194 1.000 11.96798 265 PHE B N 1
ATOM 4388 C CA . PHE B 1 265 ? -18.76173 91.65327 25.98985 1.000 10.27670 265 PHE B CA 1
ATOM 4389 C C . PHE B 1 265 ? -18.37002 92.96702 26.65624 1.000 9.67547 265 PHE B C 1
ATOM 4390 O O . PHE B 1 265 ? -18.07746 93.96687 25.98698 1.000 10.83909 265 PHE B O 1
ATOM 4398 N N . PRO B 1 266 ? -18.39614 93.01134 27.98274 1.000 9.21284 266 PRO B N 1
ATOM 4399 C CA . PRO B 1 266 ? -18.27709 94.28269 28.70695 1.000 10.63956 266 PRO B CA 1
ATOM 4400 C C . PRO B 1 266 ? -16.82570 94.72560 28.89147 1.000 9.15773 266 PRO B C 1
ATOM 4401 O O . PRO B 1 266 ? -15.87327 94.04209 28.50261 1.000 9.05060 266 PRO B O 1
ATOM 4405 N N . VAL B 1 267 ? -16.68142 95.90666 29.49900 1.000 9.27963 267 VAL B N 1
ATOM 4406 C CA . VAL B 1 267 ? -15.39821 96.56978 29.71594 1.000 10.06051 267 VAL B CA 1
ATOM 4407 C C . VAL B 1 267 ? -15.28935 97.00423 31.17077 1.000 10.40107 267 VAL B C 1
ATOM 4408 O O . VAL B 1 267 ? -16.19971 97.65365 31.69689 1.000 10.53982 267 VAL B O 1
ATOM 4412 N N . LEU B 1 268 ? -14.16851 96.67106 31.80541 1.000 9.46428 268 LEU B N 1
ATOM 4413 C CA . LEU B 1 268 ? -13.75160 97.26297 33.07018 1.000 9.91509 268 LEU B CA 1
ATOM 4414 C C . LEU B 1 268 ? -12.50081 98.08025 32.78029 1.000 9.35752 268 LEU B C 1
ATOM 4415 O O . LEU B 1 268 ? -11.51061 97.53352 32.29087 1.000 10.13660 268 LEU B O 1
ATOM 4420 N N . ALA B 1 269 ? -12.53610 99.37998 33.05716 1.000 11.48220 269 ALA B N 1
ATOM 4421 C CA . ALA B 1 269 ? -11.40752 100.23751 32.71787 1.000 9.09553 269 ALA B CA 1
ATOM 4422 C C . ALA B 1 269 ? -10.81088 100.85599 33.97437 1.000 11.68444 269 ALA B C 1
ATOM 4423 O O . ALA B 1 269 ? -11.53884 101.35321 34.84294 1.000 11.24576 269 ALA B O 1
ATOM 4425 N N . PHE B 1 270 ? -9.48642 100.82885 34.06052 1.000 10.65914 270 PHE B N 1
ATOM 4426 C CA . PHE B 1 270 ? -8.74981 101.50964 35.12166 1.000 12.26267 270 PHE B CA 1
ATOM 4427 C C . PHE B 1 270 ? -8.19113 102.79801 34.52626 1.000 13.74643 270 PHE B C 1
ATOM 4428 O O . PHE B 1 270 ? -7.32192 102.75167 33.65235 1.000 14.44274 270 PHE B O 1
ATOM 4436 N N . ALA B 1 271 ? -8.70248 103.94231 34.97336 1.000 12.85542 271 ALA B N 1
ATOM 4437 C CA . ALA B 1 271 ? -8.33969 105.22579 34.38855 1.000 13.76235 271 ALA B CA 1
ATOM 4438 C C . ALA B 1 271 ? -7.52139 106.06536 35.36037 1.000 15.12115 271 ALA B C 1
ATOM 4439 O O . ALA B 1 271 ? -7.73391 106.02684 36.57425 1.000 17.77256 271 ALA B O 1
ATOM 4441 N N . GLN B 1 272 ? -6.58670 106.83245 34.80855 1.000 14.95776 272 GLN B N 1
ATOM 4442 C CA . GLN B 1 272 ? -5.89107 107.83981 35.59359 1.000 16.59879 272 GLN B CA 1
ATOM 4443 C C . GLN B 1 272 ? -6.68949 109.13677 35.59019 1.000 20.60774 272 GLN B C 1
ATOM 4444 O O . GLN B 1 272 ? -7.55468 109.34077 34.73262 1.000 17.90563 272 GLN B O 1
ATOM 4450 N N . PRO B 1 273 ? -6.42693 110.04300 36.54054 1.000 15.35666 273 PRO B N 1
ATOM 4451 C CA . PRO B 1 273 ? -7.25906 111.25651 36.64477 1.000 16.29016 273 PRO B CA 1
ATOM 4452 C C . PRO B 1 273 ? -7.23480 112.13468 35.41430 1.000 18.51997 273 PRO B C 1
ATOM 4453 O O . PRO B 1 273 ? -8.13126 112.96927 35.26255 1.000 19.34366 273 PRO B O 1
ATOM 4457 N N . ASP B 1 274 ? -6.23689 112.00302 34.54593 1.000 17.25256 274 ASP B N 1
ATOM 4458 C CA . ASP B 1 274 ? -6.19795 112.76064 33.30377 1.000 20.27037 274 ASP B CA 1
ATOM 4459 C C . ASP B 1 274 ? -7.10448 112.16726 32.22662 1.000 25.46769 274 ASP B C 1
ATOM 4460 O O . ASP B 1 274 ? -7.00591 112.58030 31.06769 1.000 26.03294 274 ASP B O 1
ATOM 4465 N N . GLU B 1 275 ? -7.97467 111.22131 32.59898 1.000 22.00928 275 GLU B N 1
ATOM 4466 C CA . GLU B 1 275 ? -8.95155 110.59519 31.70012 1.000 30.22012 275 GLU B CA 1
ATOM 4467 C C . GLU B 1 275 ? -8.27005 109.70088 30.66690 1.000 31.78282 275 GLU B C 1
ATOM 4468 O O . GLU B 1 275 ? -8.69014 109.63216 29.51017 1.000 40.09816 275 GLU B O 1
ATOM 4474 N N . THR B 1 276 ? -7.21793 109.00445 31.09187 1.000 20.71751 276 THR B N 1
ATOM 4475 C CA . THR B 1 276 ? -6.54674 108.00129 30.28006 1.000 26.93861 276 THR B CA 1
ATOM 4476 C C . THR B 1 276 ? -6.70254 106.63944 30.93815 1.000 27.64147 276 THR B C 1
ATOM 4477 O O . THR B 1 276 ? -6.70489 106.53153 32.16396 1.000 24.80977 276 THR B O 1
ATOM 4481 N N . GLY B 1 277 ? -6.82523 105.59573 30.11875 1.000 23.94316 277 GLY B N 1
ATOM 4482 C CA . GLY B 1 277 ? -6.93887 104.25115 30.65667 1.000 20.81330 277 GLY B CA 1
ATOM 4483 C C . GLY B 1 277 ? -8.15185 103.52348 30.12556 1.000 19.63777 277 GLY B C 1
ATOM 4484 O O . GLY B 1 277 ? -8.25091 102.29886 30.23350 1.000 21.18713 277 GLY B O 1
ATOM 4485 N N . ALA B 1 278 ? -9.08198 104.27343 29.52687 1.000 25.16189 278 ALA B N 1
ATOM 4486 C CA . ALA B 1 278 ? -10.29477 103.70186 28.96110 1.000 26.79963 278 ALA B CA 1
ATOM 4487 C C . ALA B 1 278 ? -10.50668 104.06238 27.49916 1.000 31.06579 278 ALA B C 1
ATOM 4488 O O . ALA B 1 278 ? -11.48647 103.60066 26.90292 1.000 36.90896 278 ALA B O 1
ATOM 4490 N N . GLY B 1 279 ? -9.62034 104.85649 26.90652 1.000 28.20718 279 GLY B N 1
ATOM 4491 C CA . GLY B 1 279 ? -9.88617 105.46934 25.62343 1.000 29.69473 279 GLY B CA 1
ATOM 4492 C C . GLY B 1 279 ? -10.48421 106.85171 25.80233 1.000 38.51795 279 GLY B C 1
ATOM 4493 O O . GLY B 1 279 ? -10.61963 107.37685 26.91305 1.000 39.85457 279 GLY B O 1
ATOM 4494 N N . THR B 1 280 ? -10.85014 107.45512 24.67792 1.000 44.21367 280 THR B N 1
ATOM 4495 C CA . THR B 1 280 ? -11.43550 108.78517 24.73410 1.000 46.50859 280 THR B CA 1
ATOM 4496 C C . THR B 1 280 ? -12.91075 108.70680 25.12922 1.000 44.67876 280 THR B C 1
ATOM 4497 O O . THR B 1 280 ? -13.49460 107.62588 25.26206 1.000 42.02140 280 THR B O 1
ATOM 4501 N N . ARG B 1 281 ? -13.51521 109.88210 25.32433 1.000 39.02680 281 ARG B N 1
ATOM 4502 C CA . ARG B 1 281 ? -14.94583 109.93493 25.60713 1.000 36.83362 281 ARG B CA 1
ATOM 4503 C C . ARG B 1 281 ? -15.74939 109.33927 24.45925 1.000 35.64238 281 ARG B C 1
ATOM 4504 O O . ARG B 1 281 ? -16.76518 108.66975 24.68256 1.000 35.13469 281 ARG B O 1
ATOM 4506 N N . ALA B 1 282 ? -15.30032 109.56410 23.22242 1.000 32.62920 282 ALA B N 1
ATOM 4507 C CA . ALA B 1 282 ? -15.98646 109.00442 22.06382 1.000 30.50213 282 ALA B CA 1
ATOM 4508 C C . ALA B 1 282 ? -15.91570 107.48201 22.06023 1.000 27.31018 282 ALA B C 1
ATOM 4509 O O . ALA B 1 282 ? -16.86545 106.81055 21.64183 1.000 27.85761 282 ALA B O 1
ATOM 4511 N N . VAL B 1 283 ? -14.79409 106.92197 22.51346 1.000 32.14737 283 VAL B N 1
ATOM 4512 C CA . VAL B 1 283 ? -14.65276 105.46960 22.56317 1.000 29.20968 283 VAL B CA 1
ATOM 4513 C C . VAL B 1 283 ? -15.62982 104.87619 23.56870 1.000 25.40255 283 VAL B C 1
ATOM 4514 O O . VAL B 1 283 ? -16.35946 103.92360 23.26362 1.000 22.94648 283 VAL B O 1
ATOM 4518 N N . VAL B 1 284 ? -15.65730 105.43216 24.78114 1.000 25.37044 284 VAL B N 1
ATOM 4519 C CA . VAL B 1 284 ? -16.55998 104.93868 25.81659 1.000 24.05860 284 VAL B CA 1
ATOM 4520 C C . VAL B 1 284 ? -18.01041 105.07993 25.37031 1.000 26.39881 284 VAL B C 1
ATOM 4521 O O . VAL B 1 284 ? -18.83926 104.18801 25.60020 1.000 22.65370 284 VAL B O 1
ATOM 4525 N N . GLU B 1 285 ? -18.33188 106.19507 24.70978 1.000 25.05740 285 GLU B N 1
ATOM 4526 C CA . GLU B 1 285 ? -19.68460 106.40923 24.20627 1.000 27.54161 285 GLU B CA 1
ATOM 4527 C C . GLU B 1 285 ? -20.05127 105.37898 23.14778 1.000 23.16710 285 GLU B C 1
ATOM 4528 O O . GLU B 1 285 ? -21.20624 104.94253 23.07301 1.000 23.74419 285 GLU B O 1
ATOM 4534 N N . GLU B 1 286 ? -19.09350 105.00095 22.29569 1.000 20.12011 286 GLU B N 1
ATOM 4535 C CA . GLU B 1 286 ? -19.38797 103.97000 21.30551 1.000 20.07518 286 GLU B CA 1
ATOM 4536 C C . GLU B 1 286 ? -19.65820 102.63201 21.98105 1.000 17.11855 286 GLU B C 1
ATOM 4537 O O . GLU B 1 286 ? -20.59707 101.92352 21.60070 1.000 18.57900 286 GLU B O 1
ATOM 4543 N N . PHE B 1 287 ? -18.85220 102.27497 22.98792 1.000 17.37426 287 PHE B N 1
ATOM 4544 C CA . PHE B 1 287 ? -19.10074 101.05069 23.74873 1.000 16.71251 287 PHE B CA 1
ATOM 4545 C C . PHE B 1 287 ? -20.50374 101.05416 24.33549 1.000 17.03669 287 PHE B C 1
ATOM 4546 O O . PHE B 1 287 ? -21.22812 100.05435 24.26560 1.000 15.35601 287 PHE B O 1
ATOM 4554 N N . THR B 1 288 ? -20.88528 102.16640 24.95744 1.000 19.69993 288 THR B N 1
ATOM 4555 C CA . THR B 1 288 ? -22.19092 102.24595 25.59645 1.000 22.08759 288 THR B CA 1
ATOM 4556 C C . THR B 1 288 ? -23.31697 102.16384 24.57098 1.000 19.36529 288 THR B C 1
ATOM 4557 O O . THR B 1 288 ? -24.33040 101.49336 24.81243 1.000 21.05615 288 THR B O 1
ATOM 4561 N N . ALA B 1 289 ? -23.13891 102.79633 23.40473 1.000 20.72609 289 ALA B N 1
ATOM 4562 C CA . ALA B 1 289 ? -24.17424 102.76324 22.37102 1.000 21.52460 289 ALA B CA 1
ATOM 4563 C C . ALA B 1 289 ? -24.39999 101.35484 21.84112 1.000 18.85094 289 ALA B C 1
ATOM 4564 O O . ALA B 1 289 ? -25.51081 101.02474 21.40648 1.000 20.44240 289 ALA B O 1
ATOM 4566 N N . ARG B 1 290 ? -23.36231 100.51820 21.86195 1.000 16.90702 290 ARG B N 1
ATOM 4567 C CA . ARG B 1 290 ? -23.47774 99.11746 21.48275 1.000 16.01910 290 ARG B CA 1
ATOM 4568 C C . ARG B 1 290 ? -24.26420 98.29716 22.49056 1.000 18.76903 290 ARG B C 1
ATOM 4569 O O . ARG B 1 290 ? -24.63487 97.16198 22.17681 1.000 19.05685 290 ARG B O 1
ATOM 4577 N N . GLY B 1 291 ? -24.51258 98.83350 23.68041 1.000 18.21227 291 GLY B N 1
ATOM 4578 C CA . GLY B 1 291 ? -25.16634 98.08633 24.73024 1.000 19.58359 291 GLY B CA 1
ATOM 4579 C C . GLY B 1 291 ? -24.23112 97.38871 25.68773 1.000 16.93364 291 GLY B C 1
ATOM 4580 O O . GLY B 1 291 ? -24.69688 96.59647 26.51588 1.000 16.55504 291 GLY B O 1
ATOM 4581 N N . ALA B 1 292 ? -22.92669 97.63752 25.59013 1.000 15.53010 292 ALA B N 1
ATOM 4582 C CA . ALA B 1 292 ? -21.97931 97.02922 26.51473 1.000 15.72779 292 ALA B CA 1
ATOM 4583 C C . ALA B 1 292 ? -22.06877 97.68214 27.88729 1.000 14.62429 292 ALA B C 1
ATOM 4584 O O . ALA B 1 292 ? -22.23402 98.89973 28.00136 1.000 15.63337 292 ALA B O 1
ATOM 4586 N N . GLN B 1 293 ? -21.95576 96.86179 28.93259 1.000 12.68274 293 GLN B N 1
ATOM 4587 C CA . GLN B 1 293 ? -21.69346 97.38882 30.26574 1.000 13.28579 293 GLN B CA 1
ATOM 4588 C C . GLN B 1 293 ? -20.27168 97.92736 30.32677 1.000 12.67284 293 GLN B C 1
ATOM 4589 O O . GLN B 1 293 ? -19.33124 97.29023 29.84303 1.000 12.63722 293 GLN B O 1
ATOM 4595 N N . VAL B 1 294 ? -20.11259 99.10939 30.91911 1.000 13.19242 294 VAL B N 1
ATOM 4596 C CA . VAL B 1 294 ? -18.80240 99.72825 31.09032 1.000 12.10514 294 VAL B CA 1
ATOM 4597 C C . VAL B 1 294 ? -18.68120 100.21210 32.52760 1.000 14.82056 294 VAL B C 1
ATOM 4598 O O . VAL B 1 294 ? -19.51912 100.99338 32.99527 1.000 16.09266 294 VAL B O 1
ATOM 4602 N N . TRP B 1 295 ? -17.64562 99.75516 33.22267 1.000 12.34079 295 TRP B N 1
ATOM 4603 C CA . TRP B 1 295 ? -17.29530 100.27822 34.53371 1.000 12.05402 295 TRP B CA 1
ATOM 4604 C C . TRP B 1 295 ? -15.92560 100.91863 34.44211 1.000 13.75710 295 TRP B C 1
ATOM 4605 O O . TRP B 1 295 ? -15.04452 100.42456 33.73193 1.000 13.96421 295 TRP B O 1
ATOM 4616 N N . MET B 1 296 ? -15.74468 102.02489 35.15127 1.000 11.23301 296 MET B N 1
ATOM 4617 C CA A MET B 1 296 ? -14.46511 102.71943 35.17793 0.534 11.74127 296 MET B CA 1
ATOM 4618 C CA B MET B 1 296 ? -14.46320 102.71630 35.17608 0.466 11.75436 296 MET B CA 1
ATOM 4619 C C . MET B 1 296 ? -14.11241 103.05199 36.61480 1.000 12.55623 296 MET B C 1
ATOM 4620 O O . MET B 1 296 ? -14.89458 103.70764 37.31084 1.000 13.17551 296 MET B O 1
ATOM 4629 N N . ALA B 1 297 ? -12.94367 102.61350 37.04900 1.000 11.15455 297 ALA B N 1
ATOM 4630 C CA . ALA B 1 297 ? -12.38500 103.02553 38.33038 1.000 12.64065 297 ALA B CA 1
ATOM 4631 C C . ALA B 1 297 ? -11.36412 104.11409 38.03991 1.000 13.93998 297 ALA B C 1
ATOM 4632 O O . ALA B 1 297 ? -10.38963 103.87581 37.31673 1.000 16.62093 297 ALA B O 1
ATOM 4634 N N . GLY B 1 298 ? -11.60803 105.30653 38.56017 1.000 14.15691 298 GLY B N 1
ATOM 4635 C CA . GLY B 1 298 ? -10.75558 106.45195 38.33127 1.000 17.69244 298 GLY B CA 1
ATOM 4636 C C . GLY B 1 298 ? -11.41561 107.47373 37.41806 1.000 18.67123 298 GLY B C 1
ATOM 4637 O O . GLY B 1 298 ? -12.34675 107.17672 36.66440 1.000 19.72972 298 GLY B O 1
ATOM 4638 N N . ALA B 1 299 ? -10.91483 108.71086 37.50702 1.000 18.71618 299 ALA B N 1
ATOM 4639 C CA . ALA B 1 299 ? -11.37884 109.82333 36.67234 1.000 22.90216 299 ALA B CA 1
ATOM 4640 C C . ALA B 1 299 ? -12.88994 110.03025 36.78826 1.000 18.71461 299 ALA B C 1
ATOM 4641 O O . ALA B 1 299 ? -13.58683 110.23331 35.79160 1.000 26.87992 299 ALA B O 1
ATOM 4643 N N . GLY B 1 300 ? -13.39525 109.99799 38.01804 1.000 23.81148 300 GLY B N 1
ATOM 4644 C CA . GLY B 1 300 ? -14.81422 110.17823 38.24772 1.000 23.37746 300 GLY B CA 1
ATOM 4645 C C . GLY B 1 300 ? -15.69240 109.08670 37.67938 1.000 25.88968 300 GLY B C 1
ATOM 4646 O O . GLY B 1 300 ? -16.88289 109.32490 37.43632 1.000 27.43335 300 GLY B O 1
ATOM 4647 N N . GLY B 1 301 ? -15.13497 107.90059 37.44413 1.000 21.38286 301 GLY B N 1
ATOM 4648 C CA . GLY B 1 301 ? -15.90138 106.78438 36.93971 1.000 17.58034 301 GLY B CA 1
ATOM 4649 C C . GLY B 1 301 ? -16.89973 106.26931 37.95530 1.000 19.82236 301 GLY B C 1
ATOM 4650 O O . GLY B 1 301 ? -16.96302 106.70331 39.10677 1.000 24.14320 301 GLY B O 1
ATOM 4651 N N . ASN B 1 302 ? -17.70589 105.30977 37.50515 1.000 14.43133 302 ASN B N 1
ATOM 4652 C CA . ASN B 1 302 ? -18.79840 104.80185 38.32731 1.000 19.78134 302 ASN B CA 1
ATOM 4653 C C . ASN B 1 302 ? -18.35158 103.81767 39.40206 1.000 18.95339 302 ASN B C 1
ATOM 4654 O O . ASN B 1 302 ? -19.19252 103.37711 40.19301 1.000 25.37928 302 ASN B O 1
ATOM 4659 N N . LEU B 1 303 ? -17.05742 103.47310 39.47117 1.000 14.15312 303 LEU B N 1
ATOM 4660 C CA . LEU B 1 303 ? -16.58091 102.69395 40.60404 1.000 16.18439 303 LEU B CA 1
ATOM 4661 C C . LEU B 1 303 ? -15.83061 103.60305 41.56177 1.000 19.21395 303 LEU B C 1
ATOM 4662 O O . LEU B 1 303 ? -14.89860 104.30498 41.13298 1.000 19.77929 303 LEU B O 1
ATOM 4667 N N . PRO B 1 304 ? -16.18684 103.61666 42.84536 1.000 14.52687 304 PRO B N 1
ATOM 4668 C CA . PRO B 1 304 ? -15.51716 104.52574 43.78219 1.000 15.48696 304 PRO B CA 1
ATOM 4669 C C . PRO B 1 304 ? -14.10421 104.05920 44.09121 1.000 14.99155 304 PRO B C 1
ATOM 4670 O O . PRO B 1 304 ? -13.84031 102.86390 44.23050 1.000 16.90155 304 PRO B O 1
ATOM 4674 N N . VAL B 1 305 ? -13.18720 105.01811 44.20531 1.000 15.46215 305 VAL B N 1
ATOM 4675 C CA . VAL B 1 305 ? -11.79277 104.70792 44.49267 1.000 14.21461 305 VAL B CA 1
ATOM 4676 C C . VAL B 1 305 ? -11.33910 105.52025 45.69782 1.000 12.53472 305 VAL B C 1
ATOM 4677 O O . VAL B 1 305 ? -11.88268 106.58728 46.00074 1.000 16.11944 305 VAL B O 1
ATOM 4681 N N . ALA B 1 306 ? -10.33958 104.99578 46.39356 1.000 12.36390 306 ALA B N 1
ATOM 4682 C CA . ALA B 1 306 ? -9.76094 105.71852 47.51147 1.000 10.56968 306 ALA B CA 1
ATOM 4683 C C . ALA B 1 306 ? -8.87627 106.84488 46.99204 1.000 12.05057 306 ALA B C 1
ATOM 4684 O O . ALA B 1 306 ? -8.25720 106.73456 45.93198 1.000 15.51763 306 ALA B O 1
ATOM 4686 N N . ALA B 1 307 ? -8.82304 107.94081 47.74624 1.000 13.14216 307 ALA B N 1
ATOM 4687 C CA . ALA B 1 307 ? -7.97890 109.07104 47.36871 1.000 15.88917 307 ALA B CA 1
ATOM 4688 C C . ALA B 1 307 ? -6.50212 108.70899 47.53343 1.000 11.65929 307 ALA B C 1
ATOM 4689 O O . ALA B 1 307 ? -6.05497 108.37127 48.63234 1.000 14.53973 307 ALA B O 1
ATOM 4691 N N . ALA B 1 308 ? -5.73658 108.80577 46.44825 1.000 12.81237 308 ALA B N 1
ATOM 4692 C CA . ALA B 1 308 ? -4.32606 108.42791 46.49272 1.000 14.34171 308 ALA B CA 1
ATOM 4693 C C . ALA B 1 308 ? -3.49567 109.53529 47.13683 1.000 13.18507 308 ALA B C 1
ATOM 4694 O O . ALA B 1 308 ? -3.60341 110.69777 46.73421 1.000 13.20707 308 ALA B O 1
ATOM 4696 N N . PRO B 1 309 ? -2.65233 109.21910 48.12510 1.000 12.13201 309 PRO B N 1
ATOM 4697 C CA . PRO B 1 309 ? -1.79208 110.26450 48.70696 1.000 12.14900 309 PRO B CA 1
ATOM 4698 C C . PRO B 1 309 ? -0.72822 110.77831 47.74766 1.000 14.46128 309 PRO B C 1
ATOM 4699 O O . PRO B 1 309 ? -0.15835 111.84822 47.99317 1.000 15.85302 309 PRO B O 1
ATOM 4703 N N . HIS B 1 310 ? -0.42873 110.04258 46.67613 1.000 10.82666 310 HIS B N 1
ATOM 4704 C CA . HIS B 1 310 ? 0.47542 110.45684 45.61759 1.000 11.14900 310 HIS B CA 1
ATOM 4705 C C . HIS B 1 310 ? -0.06132 109.75312 44.38708 1.000 9.12450 310 HIS B C 1
ATOM 4706 O O . HIS B 1 310 ? -0.49281 108.59939 44.49845 1.000 10.17703 310 HIS B O 1
ATOM 4713 N N . PRO B 1 311 ? -0.08952 110.41418 43.22993 1.000 11.58236 311 PRO B N 1
ATOM 4714 C CA . PRO B 1 311 ? -0.62324 109.75486 42.03112 1.000 11.42139 311 PRO B CA 1
ATOM 4715 C C . PRO B 1 311 ? 0.01564 108.40485 41.73359 1.000 10.02197 311 PRO B C 1
ATOM 4716 O O . PRO B 1 311 ? -0.67563 107.49990 41.24886 1.000 9.65876 311 PRO B O 1
ATOM 4720 N N . LEU B 1 312 ? 1.30884 108.23004 42.01674 1.000 8.79329 312 LEU B N 1
ATOM 4721 C CA . LEU B 1 312 ? 1.94882 106.96368 41.68475 1.000 8.50110 312 LEU B CA 1
ATOM 4722 C C . LEU B 1 312 ? 1.45166 105.80607 42.54159 1.000 9.77416 312 LEU B C 1
ATOM 4723 O O . LEU B 1 312 ? 1.66057 104.64767 42.16327 1.000 11.77761 312 LEU B O 1
ATOM 4728 N N . CYS B 1 313 ? 0.77359 106.09454 43.65812 1.000 8.97980 313 CYS B N 1
ATOM 4729 C CA . CYS B 1 313 ? 0.20809 105.06926 44.52935 1.000 10.48064 313 CYS B CA 1
ATOM 4730 C C . CYS B 1 313 ? -1.08439 104.47873 43.98456 1.000 11.14702 313 CYS B C 1
ATOM 4731 O O . CYS B 1 313 ? -1.49833 103.40551 44.43926 1.000 10.05743 313 CYS B O 1
ATOM 4734 N N . ALA B 1 314 ? -1.73558 105.16265 43.04392 1.000 10.03628 314 ALA B N 1
ATOM 4735 C CA . ALA B 1 314 ? -3.11622 104.82697 42.70341 1.000 11.03757 314 ALA B CA 1
ATOM 4736 C C . ALA B 1 314 ? -3.32052 103.37991 42.26436 1.000 9.38316 314 ALA B C 1
ATOM 4737 O O . ALA B 1 314 ? -4.29639 102.76660 42.72722 1.000 9.54768 314 ALA B O 1
ATOM 4739 N N . PRO B 1 315 ? -2.46778 102.76870 41.43091 1.000 8.86857 315 PRO B N 1
ATOM 4740 C CA . PRO B 1 315 ? -2.73251 101.37201 41.03079 1.000 9.79162 315 PRO B CA 1
ATOM 4741 C C . PRO B 1 315 ? -2.75658 100.39204 42.19034 1.000 10.84511 315 PRO B C 1
ATOM 4742 O O . PRO B 1 315 ? -3.47837 99.38828 42.11717 1.000 9.91293 315 PRO B O 1
ATOM 4746 N N . LEU B 1 316 ? -1.99368 100.63474 43.26177 1.000 8.97814 316 LEU B N 1
ATOM 4747 C CA . LEU B 1 316 ? -2.07700 99.73544 44.40812 1.000 8.48379 316 LEU B CA 1
ATOM 4748 C C . LEU B 1 316 ? -3.46460 99.80096 45.02694 1.000 9.95247 316 LEU B C 1
ATOM 4749 O O . LEU B 1 316 ? -4.03171 98.77587 45.43260 1.000 9.33747 316 LEU B O 1
ATOM 4754 N N . LEU B 1 317 ? -4.02457 101.00810 45.10025 1.000 8.95324 317 LEU B N 1
ATOM 4755 C CA . LEU B 1 317 ? -5.35427 101.17869 45.66550 1.000 8.61088 317 LEU B CA 1
ATOM 4756 C C . LEU B 1 317 ? -6.39968 100.53023 44.76969 1.000 8.71381 317 LEU B C 1
ATOM 4757 O O . LEU B 1 317 ? -7.32709 99.87098 45.25782 1.000 9.09755 317 LEU B O 1
ATOM 4762 N N . THR B 1 318 ? -6.25965 100.69850 43.45093 1.000 10.92727 318 THR B N 1
ATOM 4763 C CA . THR B 1 318 ? -7.19459 100.07529 42.51862 1.000 9.81418 318 THR B CA 1
ATOM 4764 C C . THR B 1 318 ? -7.21045 98.56451 42.69764 1.000 9.82145 318 THR B C 1
ATOM 4765 O O . THR B 1 318 ? -8.27772 97.94536 42.78894 1.000 9.44982 318 THR B O 1
ATOM 4769 N N . VAL B 1 319 ? -6.02554 97.96269 42.79147 1.000 9.51724 319 VAL B N 1
ATOM 4770 C CA . VAL B 1 319 ? -5.92240 96.51449 42.93859 1.000 10.00283 319 VAL B CA 1
ATOM 4771 C C . VAL B 1 319 ? -6.49755 96.06683 44.27522 1.000 9.36325 319 VAL B C 1
ATOM 4772 O O . VAL B 1 319 ? -7.19957 95.05251 44.35411 1.000 10.15953 319 VAL B O 1
ATOM 4776 N N . GLN B 1 320 ? -6.20734 96.81616 45.34384 1.000 9.82096 320 GLN B N 1
ATOM 4777 C CA . GLN B 1 320 ? -6.76165 96.48705 46.65423 1.000 8.80346 320 GLN B CA 1
ATOM 4778 C C . GLN B 1 320 ? -8.28719 96.45835 46.62028 1.000 10.25725 320 GLN B C 1
ATOM 4779 O O . GLN B 1 320 ? -8.91290 95.52451 47.14826 1.000 10.23171 320 GLN B O 1
ATOM 4785 N N . SER B 1 321 ? -8.90571 97.46021 45.98273 1.000 9.70150 321 SER B N 1
ATOM 4786 C CA . SER B 1 321 ? -10.36461 97.46842 45.84709 1.000 10.06672 321 SER B CA 1
ATOM 4787 C C . SER B 1 321 ? -10.84774 96.30126 44.99765 1.000 9.17575 321 SER B C 1
ATOM 4788 O O . SER B 1 321 ? -11.85686 95.65831 45.31977 1.000 11.67840 321 SER B O 1
ATOM 4791 N N . PHE B 1 322 ? -10.16520 96.04294 43.88244 1.000 8.31337 322 PHE B N 1
ATOM 4792 C CA . PHE B 1 322 ? -10.58574 94.98803 42.96799 1.000 9.82571 322 PHE B CA 1
ATOM 4793 C C . PHE B 1 322 ? -10.54158 93.61034 43.62688 1.000 13.27060 322 PHE B C 1
ATOM 4794 O O . PHE B 1 322 ? -11.39961 92.76872 43.34365 1.000 11.36324 322 PHE B O 1
ATOM 4802 N N . TYR B 1 323 ? -9.58086 93.36333 44.53078 1.000 12.00837 323 TYR B N 1
ATOM 4803 C CA . TYR B 1 323 ? -9.51130 92.04396 45.16055 1.000 11.90084 323 TYR B CA 1
ATOM 4804 C C . TYR B 1 323 ? -10.80707 91.70484 45.88815 1.000 12.94970 323 TYR B C 1
ATOM 4805 O O . TYR B 1 323 ? -11.25732 90.55358 45.86167 1.000 12.09787 323 TYR B O 1
ATOM 4814 N N . ARG B 1 324 ? -11.41661 92.68680 46.55678 1.000 11.19920 324 ARG B N 1
ATOM 4815 C CA . ARG B 1 324 ? -12.65781 92.41529 47.27814 1.000 12.05078 324 ARG B CA 1
ATOM 4816 C C . ARG B 1 324 ? -13.79267 92.10525 46.30946 1.000 12.32543 324 ARG B C 1
ATOM 4817 O O . ARG B 1 324 ? -14.57743 91.17505 46.53422 1.000 13.55102 324 ARG B O 1
ATOM 4825 N N . ALA B 1 325 ? -13.87809 92.86857 45.21741 1.000 11.33688 325 ALA B N 1
ATOM 4826 C CA . ALA B 1 325 ? -14.91102 92.64168 44.20988 1.000 13.20173 325 ALA B CA 1
ATOM 4827 C C . ALA B 1 325 ? -14.76813 91.27569 43.54340 1.000 12.02553 325 ALA B C 1
ATOM 4828 O O . ALA B 1 325 ? -15.77220 90.58973 43.30326 1.000 13.08423 325 ALA B O 1
ATOM 4830 N N . ILE B 1 326 ? -13.53417 90.87789 43.20802 1.000 11.67726 326 ILE B N 1
ATOM 4831 C CA . ILE B 1 326 ? -13.32239 89.62644 42.48547 1.000 11.94660 326 ILE B CA 1
ATOM 4832 C C . ILE B 1 326 ? -13.50715 88.43022 43.41318 1.000 10.68831 326 ILE B C 1
ATOM 4833 O O . ILE B 1 326 ? -14.00334 87.38223 42.99049 1.000 10.42471 326 ILE B O 1
ATOM 4838 N N . ASN B 1 327 ? -13.13402 88.56314 44.68997 1.000 10.80407 327 ASN B N 1
ATOM 4839 C CA . ASN B 1 327 ? -13.42948 87.50797 45.65495 1.000 10.87599 327 ASN B CA 1
ATOM 4840 C C . ASN B 1 327 ? -14.92825 87.25372 45.72606 1.000 11.89168 327 ASN B C 1
ATOM 4841 O O . ASN B 1 327 ? -15.38788 86.10516 45.67947 1.000 12.36368 327 ASN B O 1
ATOM 4846 N N . ALA B 1 328 ? -15.71224 88.32900 45.81617 1.000 11.51119 328 ALA B N 1
ATOM 4847 C CA . ALA B 1 328 ? -17.16129 88.18550 45.88143 1.000 11.55182 328 ALA B CA 1
ATOM 4848 C C . ALA B 1 328 ? -17.72635 87.61769 44.58238 1.000 13.46762 328 ALA B C 1
ATOM 4849 O O . ALA B 1 328 ? -18.65565 86.79864 44.60965 1.000 13.16750 328 ALA B O 1
ATOM 4851 N N . LEU B 1 329 ? -17.18699 88.04785 43.43555 1.000 10.49002 329 LEU B N 1
ATOM 4852 C CA . LEU B 1 329 ? -17.67524 87.54857 42.14909 1.000 11.31451 329 LEU B CA 1
ATOM 4853 C C . LEU B 1 329 ? -17.40183 86.05878 41.98500 1.000 12.20871 329 LEU B C 1
ATOM 4854 O O . LEU B 1 329 ? -18.24515 85.32427 41.45632 1.000 12.36469 329 LEU B O 1
ATOM 4859 N N . ALA B 1 330 ? -16.21763 85.59858 42.39719 1.000 9.61524 330 ALA B N 1
ATOM 4860 C CA . ALA B 1 330 ? -15.90506 84.17448 42.27862 1.000 10.78376 330 ALA B CA 1
ATOM 4861 C C . ALA B 1 330 ? -16.96283 83.33660 42.97912 1.000 12.08612 330 ALA B C 1
ATOM 4862 O O . ALA B 1 330 ? -17.48565 82.37018 42.41137 1.000 12.33269 330 ALA B O 1
ATOM 4864 N N . LEU B 1 331 ? -17.31663 83.71726 44.20968 1.000 12.25051 331 LEU B N 1
ATOM 4865 C CA . LEU B 1 331 ? -18.32087 82.96127 44.94568 1.000 12.84085 331 LEU B CA 1
ATOM 4866 C C . LEU B 1 331 ? -19.68858 83.04926 44.27135 1.000 12.69455 331 LEU B C 1
ATOM 4867 O O . LEU B 1 331 ? -20.41094 82.05054 44.19869 1.000 15.36335 331 LEU B O 1
ATOM 4872 N N . ARG B 1 332 ? -20.05439 84.22520 43.75396 1.000 13.35248 332 ARG B N 1
ATOM 4873 C CA . ARG B 1 332 ? -21.33621 84.35809 43.06025 1.000 14.22997 332 ARG B CA 1
ATOM 4874 C C . ARG B 1 332 ? -21.39390 83.49339 41.81368 1.000 14.21602 332 ARG B C 1
ATOM 4875 O O . ARG B 1 332 ? -22.47705 83.02419 41.42965 1.000 14.93286 332 ARG B O 1
ATOM 4883 N N . ARG B 1 333 ? -20.24796 83.27758 41.16377 1.000 12.64978 333 ARG B N 1
ATOM 4884 C CA . ARG B 1 333 ? -20.16910 82.43168 39.98348 1.000 11.78644 333 ARG B CA 1
ATOM 4885 C C . ARG B 1 333 ? -20.02139 80.95523 40.33076 1.000 14.16214 333 ARG B C 1
ATOM 4886 O O . ARG B 1 333 ? -19.95509 80.11778 39.41681 1.000 15.32973 333 ARG B O 1
ATOM 4894 N N . GLY B 1 334 ? -19.98887 80.62128 41.61738 1.000 12.75463 334 GLY B N 1
ATOM 4895 C CA . GLY B 1 334 ? -19.90336 79.24222 42.04430 1.000 17.71662 334 GLY B CA 1
ATOM 4896 C C . GLY B 1 334 ? -18.50507 78.67547 42.13140 1.000 19.76289 334 GLY B C 1
ATOM 4897 O O . GLY B 1 334 ? -18.33477 77.46075 41.98074 1.000 18.77215 334 GLY B O 1
ATOM 4898 N N . PHE B 1 335 ? -17.49539 79.51031 42.38156 1.000 13.48943 335 PHE B N 1
ATOM 4899 C CA . PHE B 1 335 ? -16.11378 79.06216 42.46114 1.000 13.69604 335 PHE B CA 1
ATOM 4900 C C . PHE B 1 335 ? -15.50157 79.44331 43.79691 1.000 17.43538 335 PHE B C 1
ATOM 4901 O O . PHE B 1 335 ? -15.76522 80.52222 44.33044 1.000 15.44200 335 PHE B O 1
ATOM 4909 N N . ASN B 1 336 ? -14.67401 78.54169 44.31780 1.000 13.68926 336 ASN B N 1
ATOM 4910 C CA . ASN B 1 336 ? -13.87701 78.79919 45.50738 1.000 13.14941 336 ASN B CA 1
ATOM 4911 C C . ASN B 1 336 ? -12.55626 79.42365 45.06833 1.000 15.18060 336 ASN B C 1
ATOM 4912 O O . ASN B 1 336 ? -11.73053 78.72671 44.46533 1.000 15.67017 336 ASN B O 1
ATOM 4917 N N . PRO B 1 337 ? -12.30554 80.71239 45.33163 1.000 12.99768 337 PRO B N 1
ATOM 4918 C CA . PRO B 1 337 ? -11.07297 81.33461 44.81395 1.000 12.95814 337 PRO B CA 1
ATOM 4919 C C . PRO B 1 337 ? -9.80822 80.84123 45.48690 1.000 13.07770 337 PRO B C 1
ATOM 4920 O O . PRO B 1 337 ? -8.71211 81.17703 45.01649 1.000 15.19736 337 PRO B O 1
ATOM 4924 N N . ASP B 1 338 ? -9.92277 80.07401 46.56746 1.000 12.39215 338 ASP B N 1
ATOM 4925 C CA . ASP B 1 338 ? -8.75486 79.55684 47.26849 1.000 14.72966 338 ASP B CA 1
ATOM 4926 C C . ASP B 1 338 ? -8.20640 78.28532 46.65056 1.000 16.58844 338 ASP B C 1
ATOM 4927 O O . ASP B 1 338 ? -7.09844 77.87715 47.01568 1.000 19.64759 338 ASP B O 1
ATOM 4932 N N . LEU B 1 339 ? -8.96342 77.63088 45.77540 1.000 15.85039 339 LEU B N 1
ATOM 4933 C CA . LEU B 1 339 ? -8.54029 76.39642 45.14553 1.000 16.93956 339 LEU B CA 1
ATOM 4934 C C . LEU B 1 339 ? -8.18955 76.63067 43.68393 1.000 14.40903 339 LEU B C 1
ATOM 4935 O O . LEU B 1 339 ? -8.64430 77.60023 43.06320 1.000 14.76909 339 LEU B O 1
ATOM 4940 N N . PRO B 1 340 ? -7.37705 75.75639 43.09957 1.000 14.43137 340 PRO B N 1
ATOM 4941 C CA . PRO B 1 340 ? -6.95036 75.94641 41.71554 1.000 18.00623 340 PRO B CA 1
ATOM 4942 C C . PRO B 1 340 ? -8.11384 75.82925 40.75015 1.000 13.70036 340 PRO B C 1
ATOM 4943 O O . PRO B 1 340 ? -9.12982 75.18070 41.04698 1.000 14.59465 340 PRO B O 1
ATOM 4947 N N . PRO B 1 341 ? -7.98562 76.42103 39.56606 1.000 18.54681 341 PRO B N 1
ATOM 4948 C CA . PRO B 1 341 ? -8.99414 76.20804 38.52570 1.000 18.35270 341 PRO B CA 1
ATOM 4949 C C . PRO B 1 341 ? -9.15179 74.72616 38.22312 1.000 19.62198 341 PRO B C 1
ATOM 4950 O O . PRO B 1 341 ? -8.20619 73.94320 38.34502 1.000 16.92799 341 PRO B O 1
ATOM 4954 N N . HIS B 1 342 ? -10.37485 74.35782 37.82716 1.000 18.51007 342 HIS B N 1
ATOM 4955 C CA . HIS B 1 342 ? -10.78968 72.98841 37.52527 1.000 19.84062 342 HIS B CA 1
ATOM 4956 C C . HIS B 1 342 ? -10.94831 72.15560 38.79353 1.000 20.46970 342 HIS B C 1
ATOM 4957 O O . HIS B 1 342 ? -11.45664 71.03461 38.73536 1.000 19.02582 342 HIS B O 1
ATOM 4964 N N . LEU B 1 343 ? -10.50861 72.67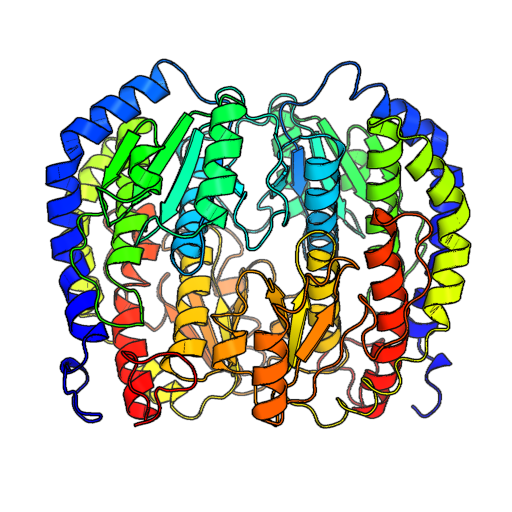818 39.93884 1.000 16.02132 343 LEU B N 1
ATOM 4965 C CA . LEU B 1 343 ? -10.64541 71.98069 41.20950 1.000 15.19164 343 LEU B CA 1
ATOM 4966 C C . LEU B 1 343 ? -11.50366 72.76166 42.19358 1.000 17.44366 343 LEU B C 1
ATOM 4967 O O . LEU B 1 343 ? -11.57205 72.38811 43.36886 1.000 18.54505 343 LEU B O 1
ATOM 4972 N N . ASN B 1 344 ? -12.16863 73.82278 41.74497 1.000 17.87134 344 ASN B N 1
ATOM 4973 C CA . ASN B 1 344 ? -12.69141 74.81993 42.66534 1.000 16.80883 344 ASN B CA 1
ATOM 4974 C C . ASN B 1 344 ? -14.17207 75.12237 42.47473 1.000 19.51993 344 ASN B C 1
ATOM 4975 O O . ASN B 1 344 ? -14.69422 76.01178 43.15526 1.000 20.55824 344 ASN B O 1
ATOM 4980 N N . LYS B 1 345 ? -14.86476 74.41368 41.58506 1.000 17.87675 345 LYS B N 1
ATOM 4981 C CA . LYS B 1 345 ? -16.30767 74.58998 41.47123 1.000 19.18417 345 LYS B CA 1
ATOM 4982 C C . LYS B 1 345 ? -16.99446 74.13008 42.75246 1.000 22.75027 345 LYS B C 1
ATOM 4983 O O . LYS B 1 345 ? -16.70761 73.04705 43.27598 1.000 24.94399 345 LYS B O 1
ATOM 4989 N N . VAL B 1 346 ? -17.89195 74.96056 43.27117 1.000 20.07544 346 VAL B N 1
ATOM 4990 C CA . VAL B 1 346 ? -18.59392 74.63245 44.50027 1.000 22.82566 346 VAL B CA 1
ATOM 4991 C C . VAL B 1 346 ? -19.96638 74.04472 44.19254 1.000 30.73449 346 VAL B C 1
ATOM 4992 O O . VAL B 1 346 ? -20.65631 74.50965 43.28585 1.000 33.62252 346 VAL B O 1
#